Protein AF-0000000073112493 (afdb_homodimer)

Secondary structure (DSSP, 8-state):
---------------PPPEEEEE---BSS--SHHHHHHHHHHHHHHHHHHHHTT--HHHHHHHHHHHHHH-TTSSSGGGPPPSSTTTPPP-EEEEEEETTT--EEEEEEE-SBS-HHHHHHHHHHH-SS-SEEEHHHHHHHHHHTTPPB--SSHHHHHHHHHHHHHHHTT----TT--S---SSS------GGGB---EEEEEE-TTS-EEEEEEEEPPTT-SS-B--SSSSBTTTEEEETTTEEEEEES-HHHHHHTTHHHHHHT--SHHHHHHHHHHHHTT--S-EEEEEEETTS-EEEEEESSB--EEEEETTEEEEE---TT--B---/---------------PPPEEEEE---BSS--SHHHHHHHHHHHHHHHHHHHHTT--HHHHHHHHHHHHHH-TTSSSGGGPPPSSTTTPPP-EEEEEEETTT--EEEEEEESSBS-HHHHHHHHHHH-SS-SEEEHHHHHHHHHHTTPPB--SSHHHHHHHHHHHHHHHTT----TT--S---SSS------GGGB---EEEEEE-TTS-EEEEEEEEPPTT-SS-B--SSSSBTTTEEEETTTEEEEEES-HHHHHHTTHHHHHHT--SHHHHHHHHHHHHTT--S-EEEEEEETT--EEEEEESSB--EEEEETTEEEEE---TT--B---

Sequence (664 aa):
MAFQIIKHFCVPLAAKEPCIVVRGGASHLSLNYDKVMSALELIAKESYKLLKLKLPSTDAVEETIKFLEENPIFNCGCQSILNDPRNGQVENHASIMEGKNMKFGCVSSIDSSKHPISVARAIMERSLGSCFLVGTSALRFAEKCRVPTVHGRRMFLDISNACKKTLDTKCDCPVGELGKPSDADGCEQVDWKKCHGGVGVVAMDEYGNMAAGASCSALVGKTEAGISGEHLIGSGVYAKNTKGAVSVSGNCSQLISLCAACRLMKAKDQSAAWNILQYFSHFSDDAFGAIYINREGRIGVYTLKGQMPWYVIKGSGIRCGDYLPGCYSGFTMAFQIIKHFCVPLAAKEPCIVVRGGASHLSLNYDKVMSALELIAKESYKLLKLKLPSTDAVEETIKFLEENPIFNCGCQSILNDPRNGQVENHASIMEGKNMKFGCVSSIDSSKHPISVARAIMERSLGSCFLVGTSALRFAEKCRVPTVHGRRMFLDISNACKKTLDTKCDCPVGELGKPSDADGCEQVDWKKCHGGVGVVAMDEYGNMAAGASCSALVGKTEAGISGEHLIGSGVYAKNTKGAVSVSGNCSQLISLCAACRLMKAKDQSAAWNILQYFSHFSDDAFGAIYINREGRIGVYTLKGQMPWYVIKGSGIRCGDYLPGCYSGFT

Radius of gyration: 25.23 Å; Cα contacts (8 Å, |Δi|>4): 1790; chains: 2; bounding box: 88×71×75 Å

Organism: Hermetia illucens (NCBI:txid343691)

Solvent-accessible surface area (backbone atoms only — not comparable to full-atom values): 32556 Å² total; per-residue (Å²): 135,84,80,74,74,75,71,74,69,72,70,72,77,73,71,36,75,36,33,41,39,40,34,48,30,8,12,70,62,80,73,58,50,67,61,52,50,52,50,42,47,54,47,48,56,58,29,48,53,40,39,74,71,64,38,56,18,54,56,33,39,47,54,37,50,45,55,46,19,68,32,74,89,35,30,10,35,50,36,30,50,45,10,29,87,88,78,38,57,48,34,22,30,7,12,36,26,30,9,80,81,44,47,40,7,30,31,34,52,36,64,38,36,46,38,40,45,56,46,4,46,45,28,41,73,65,46,89,78,34,41,27,26,38,33,68,43,32,49,53,48,27,53,74,68,65,46,72,61,41,81,75,71,61,62,50,50,66,58,45,52,55,49,41,58,35,65,73,40,90,54,79,64,24,80,68,53,84,62,78,85,72,90,78,79,89,74,70,60,42,62,49,84,48,48,39,41,29,37,31,25,29,25,30,12,42,82,50,41,22,6,11,20,18,35,23,29,36,48,55,67,32,81,52,53,33,62,63,19,38,34,33,67,28,14,3,16,32,25,30,37,89,45,24,16,19,20,34,30,50,49,37,61,52,22,34,66,56,25,37,21,51,52,52,57,66,34,84,45,68,67,48,37,48,53,52,50,57,58,52,54,76,72,47,83,55,15,25,22,37,43,33,34,37,58,86,63,41,42,38,43,43,31,37,60,22,27,29,40,37,31,36,43,41,79,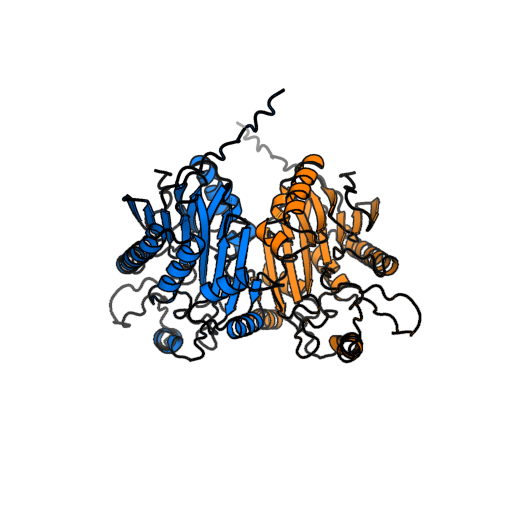89,45,73,50,70,49,35,72,50,54,69,48,56,52,60,60,111,135,82,80,74,74,75,70,74,68,72,68,71,76,74,70,37,76,34,33,40,39,40,34,48,29,8,11,69,63,82,73,60,52,68,61,53,49,52,50,43,48,55,46,49,54,59,30,47,54,41,38,74,70,65,37,56,18,56,56,33,37,46,54,37,48,44,54,46,19,70,32,74,88,34,30,10,34,49,36,30,48,45,11,29,86,87,78,37,58,46,33,23,30,6,12,37,28,32,9,79,81,46,49,41,7,29,32,34,52,36,65,37,35,45,39,40,44,56,45,4,47,47,29,42,74,64,46,88,77,32,40,28,27,39,34,68,41,33,51,52,48,27,52,73,68,65,46,71,62,42,79,75,71,62,62,49,50,65,60,45,52,56,49,40,57,34,61,72,40,91,52,81,63,26,80,58,63,80,62,78,86,70,90,78,79,87,74,70,61,38,63,45,84,48,48,38,44,27,37,29,25,29,26,30,13,42,83,51,40,21,6,12,20,19,34,23,28,35,48,55,67,33,82,52,53,34,61,63,20,37,32,33,66,29,14,4,16,32,26,29,38,89,45,22,15,18,21,34,28,50,50,38,60,52,22,35,66,56,24,38,23,49,53,53,57,67,34,84,47,66,69,49,38,48,54,53,48,55,58,53,52,74,73,47,83,55,16,24,23,36,42,34,36,38,56,86,64,41,41,39,42,42,32,37,60,24,26,30,40,37,31,35,43,39,78,90,46,74,49,70,51,33,75,51,53,68,46,55,52,60,59,112

pLDDT: mean 75.13, std 23.78, range [21.94, 98.81]

Foldseek 3Di:
DDPPPPPPPPPQLQFAFKKKKKWWFWFFDCAPVVVVQVLQVVLRVVLVVCLVVVHAQQVSFQSSVLSVLQDCVFQFALNHEFQELVDGAKKKWKKKFKAAVGFMAIEIGERWANRNNVLGVCLRPPPPPDRYYYYPRSVVSCVVVVHDTRHDPPNHPPLSVLVVVCVVPPDLQASRPSPDPDPDDDRPNNPLVQIFRKMKMWIAHRSQMIMIMIMGINGHHNPDGDDAQQGDELQAWYHHLQQWTKGKHKDRVLSVVLSLRNCCSPQPFDVSNVVSVVVSVVPDLGKMWMWIQTNSRFIWIAIANGWMWMWMDTPPDIDTDRDDHPPTPGRD/DDPPPPPPPPPQLQFAFKKKKKWWFWFFDCAPVVVVQVLQVVLRVVLVVCLVVVHAQQVSFQSSVLSVLQDCVFQFALNHEFQELVDGAKKKWKKKFKAAVGFMAIEIGERWANRNNVLGVCLRPPPPPDRYYYYPRSVVSCVVVVHDTRHDPPNHPPLSVVVVVCVVPPHLQASRPPDDPDDDDDRPNNPLVQIFRKMKMWIAHRSQMIMIMIMGINGHHNPDGDDAQQGDELQAWYHHLQQWTKGKHKDRVLSVVLSLRNCCSPQPFDVSNVVSVVVSVVVDLGKMWMWIQTNSRFIWIAIANGWMWMWMDTPPDIDTDTDDHPPTPTRD

InterPro domains:
  IPR000246 Peptidase T2, asparaginase 2 [PF01112] (17-318)
  IPR000246 Peptidase T2, asparaginase 2 [PTHR10188] (19-310)
  IPR029055 Nucleophile aminohydrolases, N-terminal [SSF56235] (18-319)

Nearest PDB structures (foldseek):
  4o0e-assembly1_B  TM=9.007E-01  e=2.667E-25  Homo sapiens
  4pvr-assembly1_A  TM=9.004E-01  e=6.960E-25  Homo sapiens
  4o48-assembly1_B  TM=8.568E-01  e=4.686E-26  Cavia porcellus
  2zak-assembly1_A  TM=8.432E-01  e=3.269E-21  Escherichia coli K-12
  3c17-assembly1_A  TM=8.379E-01  e=5.607E-21  Escherichia coli K-12

Structure (mmCIF, N/CA/C/O backbone):
data_AF-0000000073112493-model_v1
#
loop_
_entity.id
_entity.type
_entity.pdbx_description
1 polymer 'Uncharacterized protein'
#
loop_
_atom_site.group_PDB
_atom_site.id
_atom_site.type_symbol
_atom_site.label_atom_id
_atom_site.label_alt_id
_atom_site.label_comp_id
_atom_site.label_asym_id
_atom_site.label_entity_id
_atom_site.label_seq_id
_atom_site.pdbx_PDB_ins_code
_atom_site.Cartn_x
_atom_site.Cartn_y
_atom_site.Cartn_z
_atom_site.occupanc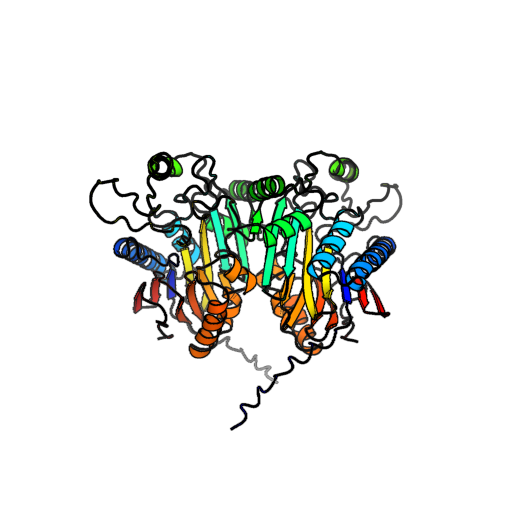y
_atom_site.B_iso_or_equiv
_atom_site.auth_seq_id
_atom_site.auth_comp_id
_atom_site.auth_asym_id
_atom_site.auth_atom_id
_atom_site.pdbx_PDB_model_num
ATOM 1 N N . MET A 1 1 ? 56.156 -12.633 13.797 1 25.8 1 MET A N 1
ATOM 2 C CA . MET A 1 1 ? 54.812 -12.828 14.32 1 25.8 1 MET A CA 1
ATOM 3 C C . MET A 1 1 ? 53.781 -13 13.18 1 25.8 1 MET A C 1
ATOM 5 O O . MET A 1 1 ? 53.656 -12.102 12.344 1 25.8 1 MET A O 1
ATOM 9 N N . ALA A 1 2 ? 53.469 -14.266 12.781 1 26.3 2 ALA A N 1
ATOM 10 C CA . ALA A 1 2 ? 52.75 -14.719 11.586 1 26.3 2 ALA A CA 1
ATOM 11 C C . ALA A 1 2 ? 51.281 -14.328 11.633 1 26.3 2 ALA A C 1
ATOM 13 O O . ALA A 1 2 ? 50.594 -14.578 12.625 1 26.3 2 ALA A O 1
ATOM 14 N N . PHE A 1 3 ? 50.844 -13.234 10.977 1 28.62 3 PHE A N 1
ATOM 15 C CA . PHE A 1 3 ? 49.5 -12.703 10.891 1 28.62 3 PHE A CA 1
ATOM 16 C C . PHE A 1 3 ? 48.531 -13.773 10.375 1 28.62 3 PHE A C 1
ATOM 18 O O . PHE A 1 3 ? 48.625 -14.211 9.234 1 28.62 3 PHE A O 1
ATOM 25 N N . GLN A 1 4 ? 48.062 -14.68 11.242 1 23.25 4 GLN A N 1
ATOM 26 C CA . GLN A 1 4 ? 47.125 -15.711 10.828 1 23.25 4 GLN A CA 1
ATOM 27 C C . GLN A 1 4 ? 45.844 -15.078 10.227 1 23.25 4 GLN A C 1
ATOM 29 O O . GLN A 1 4 ? 45.188 -14.289 10.883 1 23.25 4 GLN A O 1
ATOM 34 N N . ILE A 1 5 ? 45.781 -14.867 8.977 1 25.36 5 ILE A N 1
ATOM 35 C CA . ILE A 1 5 ? 44.625 -14.461 8.18 1 25.36 5 ILE A CA 1
ATOM 36 C C . ILE A 1 5 ? 43.438 -15.352 8.5 1 25.36 5 ILE A C 1
ATOM 38 O O . ILE A 1 5 ? 43.469 -16.562 8.266 1 25.36 5 ILE A O 1
ATOM 42 N N . ILE A 1 6 ? 42.812 -15.227 9.594 1 26.05 6 ILE A N 1
ATOM 43 C CA . ILE A 1 6 ? 41.625 -16.031 9.906 1 26.05 6 ILE A CA 1
ATOM 44 C C . ILE A 1 6 ? 40.625 -15.961 8.734 1 26.05 6 ILE A C 1
ATOM 46 O O . ILE A 1 6 ? 40.125 -14.891 8.398 1 26.05 6 ILE A O 1
ATOM 50 N N . LYS A 1 7 ? 40.875 -16.766 7.758 1 26.7 7 LYS A N 1
ATOM 51 C CA . LYS A 1 7 ? 39.938 -16.984 6.652 1 26.7 7 LYS A CA 1
ATOM 52 C C . LYS A 1 7 ? 38.531 -17.266 7.164 1 26.7 7 LYS A C 1
ATOM 54 O O . LYS A 1 7 ? 38.312 -18.234 7.898 1 26.7 7 LYS A O 1
ATOM 59 N N . HIS A 1 8 ? 37.906 -16.312 7.707 1 27.36 8 HIS A N 1
ATOM 60 C CA . HIS A 1 8 ? 36.5 -16.547 7.996 1 27.36 8 HIS A CA 1
ATOM 61 C C . HIS A 1 8 ? 35.812 -17.266 6.836 1 27.36 8 HIS A C 1
ATOM 63 O O . HIS A 1 8 ? 35.781 -16.734 5.715 1 27.36 8 HIS A O 1
ATOM 69 N N . PHE A 1 9 ? 36 -18.5 6.715 1 27.59 9 PHE A N 1
ATOM 70 C CA . PHE A 1 9 ? 35.281 -19.328 5.754 1 27.59 9 PHE A CA 1
ATOM 71 C C . PHE A 1 9 ? 33.812 -18.969 5.734 1 27.59 9 PHE A C 1
ATOM 73 O O . PHE A 1 9 ? 33.156 -18.953 6.777 1 27.59 9 PHE A O 1
ATOM 80 N N . CYS A 1 10 ? 33.438 -18 5.035 1 31.14 10 CYS A N 1
ATOM 81 C CA . CYS A 1 10 ? 32.031 -17.812 4.742 1 31.14 10 CYS A CA 1
ATOM 82 C C . CYS A 1 10 ? 31.312 -19.141 4.527 1 31.14 10 CYS A C 1
ATOM 84 O O . CYS A 1 10 ? 31.672 -19.891 3.621 1 31.14 10 CYS A O 1
ATOM 86 N N . VAL A 1 11 ? 31.172 -19.969 5.57 1 34.06 11 VAL A N 1
ATOM 87 C CA . VAL A 1 11 ? 30.391 -21.188 5.426 1 34.06 11 VAL A CA 1
ATOM 88 C C . VAL A 1 11 ? 29.328 -21 4.336 1 34.06 11 VAL A C 1
ATOM 90 O O . VAL A 1 11 ? 28.625 -19.984 4.312 1 34.06 11 VAL A O 1
ATOM 93 N N . PRO A 1 12 ? 29.562 -21.547 3.223 1 38.84 12 PRO A N 1
ATOM 94 C CA . PRO A 1 12 ? 28.562 -21.5 2.146 1 38.84 12 PRO A CA 1
ATOM 95 C C . PRO A 1 12 ? 27.125 -21.609 2.66 1 38.84 12 PRO A C 1
ATOM 97 O O . PRO A 1 12 ? 26.875 -22.328 3.625 1 38.84 12 PRO A O 1
ATOM 100 N N . LEU A 1 13 ? 26.328 -20.625 2.783 1 44.28 13 LEU A N 1
ATOM 101 C CA . LEU A 1 13 ? 24.906 -20.719 3.113 1 44.28 13 LEU A CA 1
ATOM 102 C C . LEU A 1 13 ? 24.328 -22.047 2.613 1 44.28 13 LEU A C 1
ATOM 104 O O . LEU A 1 13 ? 24.422 -22.359 1.424 1 44.28 13 LEU A O 1
ATOM 108 N N . ALA A 1 14 ? 24.375 -23.172 3.357 1 49.53 14 ALA A N 1
ATOM 109 C CA . ALA A 1 14 ? 23.781 -24.469 3.055 1 49.53 14 ALA A CA 1
ATOM 110 C C . ALA A 1 14 ? 22.594 -24.312 2.119 1 49.53 14 ALA A C 1
ATOM 112 O O . ALA A 1 14 ? 21.781 -23.406 2.285 1 49.53 14 ALA A O 1
ATOM 113 N N . ALA A 1 15 ? 22.719 -24.922 0.916 1 62.28 15 ALA A N 1
ATOM 114 C CA . ALA A 1 15 ? 21.688 -24.984 -0.131 1 62.28 15 ALA A CA 1
ATOM 115 C C . ALA A 1 15 ? 20.328 -25.297 0.453 1 62.28 15 ALA A C 1
ATOM 117 O O . ALA A 1 15 ? 20.203 -26.172 1.317 1 62.28 15 ALA A O 1
ATOM 118 N N . LYS A 1 16 ? 19.406 -24.375 0.419 1 81.25 16 LYS A N 1
ATOM 119 C CA . LYS A 1 16 ? 18.016 -24.609 0.81 1 81.25 16 LYS A CA 1
ATOM 120 C C . LYS A 1 16 ? 17.25 -25.375 -0.276 1 81.25 16 LYS A C 1
ATOM 122 O O . LYS A 1 16 ? 17.609 -25.281 -1.457 1 81.25 16 LYS A O 1
ATOM 127 N N . GLU A 1 17 ? 16.469 -26.281 0.109 1 90.38 17 GLU A N 1
ATOM 128 C CA . GLU A 1 17 ? 15.594 -26.953 -0.851 1 90.38 17 GLU A CA 1
ATOM 129 C C . GLU A 1 17 ? 14.641 -25.953 -1.508 1 90.38 17 GLU A C 1
ATOM 131 O O . GLU A 1 17 ? 13.867 -25.281 -0.823 1 90.38 17 GLU A O 1
ATOM 136 N N . PRO A 1 18 ? 14.758 -25.812 -2.82 1 95 18 PRO A N 1
ATOM 137 C CA . PRO A 1 18 ? 13.852 -24.891 -3.498 1 95 18 PRO A CA 1
ATOM 138 C C . PRO A 1 18 ? 12.375 -25.25 -3.307 1 95 18 PRO A C 1
ATOM 140 O O . PRO A 1 18 ? 12.047 -26.422 -3.152 1 95 18 PRO A O 1
ATOM 143 N N . CYS A 1 19 ? 11.562 -24.281 -3.289 1 94.62 19 CYS A N 1
ATOM 144 C CA . CYS A 1 19 ? 10.125 -24.516 -3.152 1 94.62 19 CYS A CA 1
ATOM 145 C C . CYS A 1 19 ? 9.336 -23.406 -3.834 1 94.62 19 CYS A C 1
ATOM 147 O O . CYS A 1 19 ? 9.836 -22.297 -4 1 94.62 19 CYS A O 1
ATOM 149 N N . ILE A 1 20 ? 8.156 -23.734 -4.27 1 96.44 20 ILE A N 1
ATOM 150 C CA . ILE A 1 20 ? 7.23 -22.797 -4.887 1 96.44 20 ILE A CA 1
ATOM 151 C C . ILE A 1 20 ? 5.809 -23.094 -4.426 1 96.44 20 ILE A C 1
ATOM 153 O O . ILE A 1 20 ? 5.426 -24.25 -4.266 1 96.44 20 ILE A O 1
ATOM 157 N N . VAL A 1 21 ? 5.109 -22.094 -4.113 1 95.75 21 VAL A N 1
ATOM 158 C CA . VAL A 1 21 ? 3.697 -22.188 -3.76 1 95.75 21 VAL A CA 1
ATOM 159 C C . VAL A 1 21 ? 2.875 -21.281 -4.66 1 95.75 21 VAL A C 1
ATOM 161 O O . VAL A 1 21 ? 3.191 -20.094 -4.805 1 95.75 21 VAL A O 1
ATOM 164 N N . VAL A 1 22 ? 1.846 -21.828 -5.258 1 96.06 22 VAL A N 1
ATOM 165 C CA . VAL A 1 22 ? 0.957 -21.094 -6.152 1 96.06 22 VAL A CA 1
ATOM 166 C C . VAL A 1 22 ? -0.463 -21.109 -5.594 1 96.06 22 VAL A C 1
ATOM 168 O O . VAL A 1 22 ? -0.917 -22.125 -5.055 1 96.06 22 VAL A O 1
ATOM 171 N N . ARG A 1 23 ? -1.124 -19.969 -5.746 1 92.81 23 ARG A N 1
ATOM 172 C CA . ARG A 1 23 ? -2.502 -19.906 -5.273 1 92.81 23 ARG A CA 1
ATOM 173 C C . ARG A 1 23 ? -3.406 -19.234 -6.301 1 92.81 23 ARG A C 1
ATOM 175 O O . ARG A 1 23 ? -2.949 -18.391 -7.082 1 92.81 23 ARG A O 1
ATOM 182 N N . GLY A 1 24 ? -4.715 -19.641 -6.211 1 90.19 24 GLY A N 1
ATOM 183 C CA . GLY A 1 24 ? -5.785 -18.875 -6.824 1 90.19 24 GLY A CA 1
ATOM 184 C C . GLY A 1 24 ? -6.441 -17.891 -5.867 1 90.19 24 GLY A C 1
ATOM 185 O O . GLY A 1 24 ? -5.859 -17.531 -4.844 1 90.19 24 GLY A O 1
ATOM 186 N N . GLY A 1 25 ? -7.605 -17.375 -6.32 1 87.38 25 GLY A N 1
ATOM 187 C CA . GLY A 1 25 ? -8.328 -16.422 -5.504 1 87.38 25 GLY A CA 1
ATOM 188 C C . GLY A 1 25 ? -9.156 -17.062 -4.414 1 87.38 25 GLY A C 1
ATOM 189 O O . GLY A 1 25 ? -9.742 -18.141 -4.621 1 87.38 25 GLY A O 1
ATOM 190 N N . ALA A 1 26 ? -9.141 -16.375 -3.273 1 82.94 26 ALA A N 1
ATOM 191 C CA . ALA A 1 26 ? -10.031 -16.828 -2.205 1 82.94 26 ALA A CA 1
ATOM 192 C C . ALA A 1 26 ? -11.484 -16.547 -2.553 1 82.94 26 ALA A C 1
ATOM 194 O O . ALA A 1 26 ? -11.812 -15.492 -3.111 1 82.94 26 ALA A O 1
ATOM 195 N N . SER A 1 27 ? -12.305 -17.531 -2.275 1 78.56 27 SER A N 1
ATOM 196 C CA . SER A 1 27 ? -13.719 -17.391 -2.588 1 78.56 27 SER A CA 1
ATOM 197 C C . SER A 1 27 ? -14.586 -18.234 -1.659 1 78.56 27 SER A C 1
ATOM 199 O O . SER A 1 27 ? -14.094 -19.172 -1.035 1 78.56 27 SER A O 1
ATOM 201 N N . HIS A 1 28 ? -15.82 -17.75 -1.651 1 68.75 28 HIS A N 1
ATOM 202 C CA . HIS A 1 28 ? -16.781 -18.547 -0.895 1 68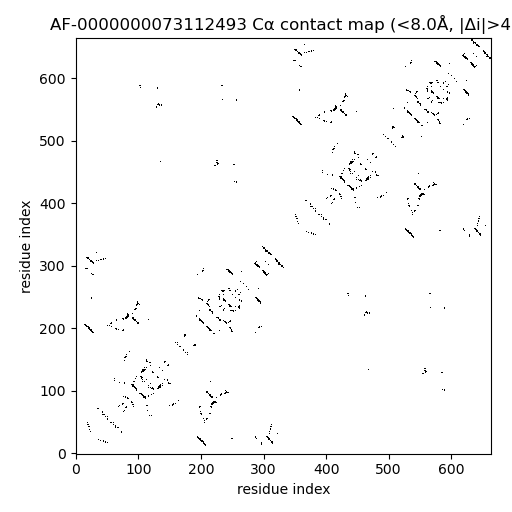.75 28 HIS A CA 1
ATOM 203 C C . HIS A 1 28 ? -17.266 -19.75 -1.708 1 68.75 28 HIS A C 1
ATOM 205 O O . HIS A 1 28 ? -17.844 -20.688 -1.153 1 68.75 28 HIS A O 1
ATOM 211 N N . LEU A 1 29 ? -17.047 -19.578 -2.992 1 61.16 29 LEU A N 1
ATOM 212 C CA . LEU A 1 29 ? -17.609 -20.609 -3.857 1 61.16 29 LEU A CA 1
ATOM 213 C C . LEU A 1 29 ? -16.5 -21.406 -4.547 1 61.16 29 LEU A C 1
ATOM 215 O O . LEU A 1 29 ? -15.43 -20.859 -4.824 1 61.16 29 LEU A O 1
ATOM 219 N N . SER A 1 30 ? -16.672 -22.734 -4.48 1 57.97 30 SER A N 1
ATOM 220 C CA . SER A 1 30 ? -15.734 -23.609 -5.188 1 57.97 30 SER A CA 1
ATOM 221 C C . SER A 1 30 ? -16.156 -23.812 -6.637 1 57.97 30 SER A C 1
ATOM 223 O O . SER A 1 30 ? -16.844 -24.781 -6.957 1 57.97 30 SER A O 1
ATOM 225 N N . LEU A 1 31 ? -16.062 -22.781 -7.395 1 57.03 31 LEU A N 1
ATOM 226 C CA . LEU A 1 31 ? -16.438 -23.047 -8.773 1 57.03 31 LEU A CA 1
ATOM 227 C C . LEU A 1 31 ? -15.258 -23.609 -9.562 1 57.03 31 LEU A C 1
ATOM 229 O O . LEU A 1 31 ? -14.125 -23.141 -9.406 1 57.03 31 LEU A O 1
ATOM 233 N N . ASN A 1 32 ? -15.469 -24.734 -10.289 1 67.31 32 ASN A N 1
ATOM 234 C CA . ASN A 1 32 ? -14.508 -25.328 -11.211 1 67.31 32 ASN A CA 1
ATOM 235 C C . ASN A 1 32 ? -13.234 -25.766 -10.492 1 67.31 32 ASN A C 1
ATOM 237 O O . ASN A 1 32 ? -12.133 -25.562 -11 1 67.31 32 ASN A O 1
ATOM 241 N N . TYR A 1 33 ? -13.484 -26.344 -9.391 1 74.38 33 TYR A N 1
ATOM 242 C CA . TYR A 1 33 ? -12.367 -26.719 -8.539 1 74.38 33 TYR A CA 1
ATOM 243 C C . TYR A 1 33 ? -11.391 -27.609 -9.281 1 74.38 33 TYR A C 1
ATOM 245 O O . TYR A 1 33 ? -10.18 -27.375 -9.266 1 74.38 33 TYR A O 1
ATOM 253 N N . ASP A 1 34 ? -11.945 -28.547 -9.953 1 79.12 34 ASP A N 1
ATOM 254 C CA . ASP A 1 34 ? -11.086 -29.5 -10.633 1 79.12 34 ASP A CA 1
ATOM 255 C C . ASP A 1 34 ? -10.258 -28.828 -11.719 1 79.12 34 ASP A C 1
ATOM 257 O O . ASP A 1 34 ? -9.07 -29.109 -11.875 1 79.12 34 ASP A O 1
ATOM 261 N N . LYS A 1 35 ? -10.922 -28.016 -12.414 1 81.62 35 LYS A N 1
ATOM 262 C CA . LYS A 1 35 ? -10.227 -27.312 -13.492 1 81.62 35 LYS A CA 1
ATOM 263 C C . LYS A 1 35 ? -9.148 -26.391 -12.93 1 81.62 35 LYS A C 1
ATOM 265 O O . LYS A 1 35 ? -8.031 -26.328 -13.461 1 81.62 35 LYS A O 1
ATOM 270 N N . VAL A 1 36 ? -9.492 -25.734 -11.883 1 84.12 36 VAL A N 1
ATOM 271 C CA . VAL A 1 36 ? -8.562 -24.797 -11.258 1 84.12 36 VAL A CA 1
ATOM 272 C C . VAL A 1 36 ? -7.371 -25.562 -10.695 1 84.12 36 VAL A C 1
ATOM 274 O O . VAL A 1 36 ? -6.219 -25.172 -10.906 1 84.12 36 VAL A O 1
ATOM 277 N N . MET A 1 37 ? -7.605 -26.688 -10.102 1 86.75 37 MET A N 1
ATOM 278 C CA . MET A 1 37 ? -6.539 -27.453 -9.469 1 86.75 37 MET A CA 1
ATOM 279 C C . MET A 1 37 ? -5.621 -28.078 -10.523 1 86.75 37 MET A C 1
ATOM 281 O O . MET A 1 37 ? -4.406 -28.125 -10.336 1 86.75 37 MET A O 1
ATOM 285 N N . SER A 1 38 ? -6.25 -28.516 -11.531 1 88 38 SER A N 1
ATOM 286 C CA . SER A 1 38 ? -5.453 -29.062 -12.617 1 88 38 SER A CA 1
ATOM 287 C C . SER A 1 38 ? -4.539 -28.016 -13.234 1 88 38 SER A C 1
ATOM 289 O O . SER A 1 38 ? -3.377 -28.297 -13.539 1 88 38 SER A O 1
ATOM 291 N N . ALA A 1 39 ? -5.102 -26.875 -13.391 1 88.12 39 ALA A N 1
ATOM 292 C CA . ALA A 1 39 ? -4.312 -25.766 -13.938 1 88.12 39 ALA A CA 1
ATOM 293 C C . ALA A 1 39 ? -3.168 -25.406 -12.992 1 88.12 39 ALA A C 1
ATOM 295 O O . ALA A 1 39 ? -2.033 -25.219 -13.438 1 88.12 39 ALA A O 1
ATOM 296 N N . LEU A 1 40 ? -3.42 -25.344 -11.734 1 92.19 40 LEU A N 1
ATOM 297 C CA . LEU A 1 40 ? -2.395 -25 -10.758 1 92.19 40 LEU A CA 1
ATOM 298 C C . LEU A 1 40 ? -1.293 -26.062 -10.734 1 92.19 40 LEU A C 1
ATOM 300 O O . LEU A 1 40 ? -0.112 -25.719 -10.609 1 92.19 40 LEU A O 1
ATOM 304 N N . GLU A 1 41 ? -1.71 -27.266 -10.828 1 91.19 41 GLU A N 1
ATOM 305 C CA . GLU A 1 41 ? -0.738 -28.344 -10.852 1 91.19 41 GLU A CA 1
ATOM 306 C C . GLU A 1 41 ? 0.216 -28.219 -12.031 1 91.19 41 GLU A C 1
ATOM 308 O O . GLU A 1 41 ? 1.437 -28.266 -11.867 1 91.19 41 GLU A O 1
ATOM 313 N N . LEU A 1 42 ? -0.347 -28.062 -13.148 1 93 42 LEU A N 1
ATOM 314 C CA . LEU A 1 42 ? 0.458 -27.953 -14.359 1 93 42 LEU A CA 1
ATOM 315 C C . LEU A 1 42 ? 1.415 -26.766 -14.273 1 93 42 LEU A C 1
ATOM 317 O O . LEU A 1 42 ? 2.605 -26.906 -14.57 1 93 42 LEU A O 1
ATOM 321 N N . ILE A 1 43 ? 0.918 -25.703 -13.844 1 94.69 43 ILE A N 1
ATOM 322 C CA . ILE A 1 43 ? 1.695 -24.469 -13.789 1 94.69 43 ILE A CA 1
ATOM 323 C C . ILE A 1 43 ? 2.791 -24.594 -12.734 1 94.69 43 ILE A C 1
ATOM 325 O O . ILE A 1 43 ? 3.939 -24.219 -12.977 1 94.69 43 ILE A O 1
ATOM 329 N N . ALA A 1 44 ? 2.453 -25.109 -11.586 1 94.5 44 ALA A N 1
ATOM 330 C CA . ALA A 1 44 ? 3.436 -25.297 -10.516 1 94.5 44 ALA A CA 1
ATOM 331 C C . ALA A 1 44 ? 4.574 -26.203 -10.969 1 94.5 44 ALA A C 1
ATOM 333 O O . ALA A 1 44 ? 5.742 -25.922 -10.695 1 94.5 44 ALA A O 1
ATOM 334 N N . LYS A 1 45 ? 4.258 -27.266 -11.633 1 93.56 45 LYS A N 1
ATOM 335 C CA . LYS A 1 45 ? 5.262 -28.219 -12.102 1 93.56 45 LYS A CA 1
ATOM 336 C C . LYS A 1 45 ? 6.191 -27.578 -13.125 1 93.56 45 LYS A C 1
ATOM 338 O O . LYS A 1 45 ? 7.41 -27.75 -13.062 1 93.56 45 LYS A O 1
ATOM 343 N N . GLU A 1 46 ? 5.59 -26.859 -14.016 1 92.81 46 GLU A N 1
ATOM 344 C CA . GLU A 1 46 ? 6.402 -26.172 -15.008 1 92.81 46 GLU A CA 1
ATOM 345 C C . GLU A 1 46 ? 7.305 -25.125 -14.359 1 92.81 46 GLU A C 1
ATOM 347 O O . GLU A 1 46 ? 8.469 -24.969 -14.742 1 92.81 46 GLU A O 1
ATOM 352 N N . SER A 1 47 ? 6.766 -24.438 -13.422 1 93.75 47 SER A N 1
ATOM 353 C CA . SER A 1 47 ? 7.508 -23.375 -12.75 1 93.75 47 SER A CA 1
ATOM 354 C C . SER A 1 47 ? 8.625 -23.938 -11.883 1 93.75 47 SER A C 1
ATOM 356 O O . SER A 1 47 ? 9.695 -23.344 -11.773 1 93.75 47 SER A O 1
ATOM 358 N N . TYR A 1 48 ? 8.367 -25.047 -11.281 1 95.19 48 TYR A N 1
ATOM 359 C CA . TYR A 1 48 ? 9.367 -25.656 -10.406 1 95.19 48 TYR A CA 1
ATOM 360 C C . TYR A 1 48 ? 10.594 -26.078 -11.195 1 95.19 48 TYR A C 1
ATOM 362 O O . TYR A 1 48 ? 11.711 -26.078 -10.672 1 95.19 48 TYR A O 1
ATOM 370 N N . LYS A 1 49 ? 10.438 -26.484 -12.43 1 94.38 49 LYS A N 1
ATOM 371 C CA . LYS A 1 49 ? 11.57 -26.812 -13.297 1 94.38 49 LYS A CA 1
ATOM 372 C C . LYS A 1 49 ? 12.555 -25.656 -13.375 1 94.38 49 LYS A C 1
ATOM 374 O O . LYS A 1 49 ? 13.766 -25.875 -13.469 1 94.38 49 LYS A O 1
ATOM 379 N N . LEU A 1 50 ? 12.016 -24.469 -13.32 1 94.31 50 LEU A N 1
ATOM 380 C CA . LEU A 1 50 ? 12.867 -23.281 -13.383 1 94.31 50 LEU A CA 1
ATOM 381 C C . LEU A 1 50 ? 13.766 -23.203 -12.148 1 94.31 50 LEU A C 1
ATOM 383 O O . LEU A 1 50 ? 14.945 -22.859 -12.258 1 94.31 50 LEU A O 1
ATOM 387 N N . LEU A 1 51 ? 13.203 -23.484 -11.016 1 94.44 51 LEU A N 1
ATOM 388 C CA . LEU A 1 51 ? 13.977 -23.453 -9.773 1 94.44 51 LEU A CA 1
ATOM 389 C C . LEU A 1 51 ? 15.031 -24.562 -9.758 1 94.44 51 LEU A C 1
ATOM 391 O O . LEU A 1 51 ? 16.141 -24.359 -9.258 1 94.44 51 LEU A O 1
ATOM 395 N N . LYS A 1 52 ? 14.703 -25.688 -10.32 1 93 52 LYS A N 1
ATOM 396 C CA . LYS A 1 52 ? 15.641 -26.812 -10.391 1 93 52 LYS A CA 1
ATOM 397 C C . LYS A 1 52 ? 16.828 -26.453 -11.273 1 93 52 LYS A C 1
ATOM 399 O O . LYS A 1 52 ? 17.938 -26.953 -11.055 1 93 52 LYS A O 1
ATOM 404 N N . LEU A 1 53 ? 16.578 -25.641 -12.242 1 93.94 53 LEU A N 1
ATOM 405 C CA . LEU A 1 53 ? 17.641 -25.188 -13.125 1 93.94 53 LEU A CA 1
ATOM 406 C C . LEU A 1 53 ? 18.438 -24.062 -12.477 1 93.94 53 LEU A C 1
ATOM 408 O O . LEU A 1 53 ? 19.234 -23.391 -13.148 1 93.94 53 LEU A O 1
ATOM 412 N N . LYS A 1 54 ? 18.141 -23.734 -11.289 1 91.81 54 LYS A N 1
ATOM 413 C CA . LYS A 1 54 ? 18.891 -22.812 -10.438 1 91.81 54 LYS A CA 1
ATOM 414 C C . LYS A 1 54 ? 18.609 -21.359 -10.836 1 91.81 54 LYS A C 1
ATOM 416 O O . LYS A 1 54 ? 19.469 -20.5 -10.664 1 91.81 54 LYS A O 1
ATOM 421 N N . LEU A 1 55 ? 17.469 -21.156 -11.445 1 94.38 55 LEU A N 1
ATOM 422 C CA . LEU A 1 55 ? 17.062 -19.781 -11.703 1 94.38 55 LEU A CA 1
ATOM 423 C C . LEU A 1 55 ? 16.672 -19.078 -10.406 1 94.38 55 LEU A C 1
ATOM 425 O O . LEU A 1 55 ? 16.234 -19.719 -9.453 1 94.38 55 LEU A O 1
ATOM 429 N N . PRO A 1 56 ? 16.875 -17.734 -10.414 1 97.25 56 PRO A N 1
ATOM 430 C CA . PRO A 1 56 ? 16.469 -16.969 -9.227 1 97.25 56 PRO A CA 1
ATOM 431 C C . PRO A 1 56 ? 14.977 -17.094 -8.93 1 97.25 56 PRO A C 1
ATOM 433 O O . PRO A 1 56 ? 14.172 -17.25 -9.852 1 97.25 56 PRO A O 1
ATOM 436 N N . SER A 1 57 ? 14.656 -17.031 -7.652 1 98 57 SER A N 1
ATOM 437 C CA . SER A 1 57 ? 13.266 -17.109 -7.223 1 98 57 SER A CA 1
ATOM 438 C C . SER A 1 57 ? 12.422 -16.031 -7.902 1 98 57 SER A C 1
ATOM 440 O O . SER A 1 57 ? 11.25 -16.266 -8.211 1 98 57 SER A O 1
ATOM 442 N N . THR A 1 58 ? 12.977 -14.867 -8.156 1 98.38 58 THR A N 1
ATOM 443 C CA . THR A 1 58 ? 12.258 -13.781 -8.812 1 98.38 58 THR A CA 1
ATOM 444 C C . THR A 1 58 ? 11.844 -14.188 -10.227 1 98.38 58 THR A C 1
ATOM 446 O O . THR A 1 58 ? 10.734 -13.875 -10.672 1 98.38 58 THR A O 1
ATOM 449 N N . ASP A 1 59 ? 12.711 -14.891 -10.961 1 98 59 ASP A N 1
ATOM 450 C CA . ASP A 1 59 ? 12.391 -15.406 -12.289 1 98 59 ASP A CA 1
ATOM 451 C C . ASP A 1 59 ? 11.266 -16.438 -12.227 1 98 59 ASP A C 1
ATOM 453 O O . ASP A 1 59 ? 10.359 -16.422 -13.055 1 98 59 ASP A O 1
ATOM 457 N N . ALA A 1 60 ? 11.383 -17.281 -11.281 1 97.88 60 ALA A N 1
ATOM 458 C CA . ALA A 1 60 ? 10.367 -18.312 -11.117 1 97.88 60 ALA A CA 1
ATOM 459 C C . ALA A 1 60 ? 9 -17.703 -10.844 1 97.88 60 ALA A C 1
ATOM 461 O O . ALA A 1 60 ? 7.992 -18.125 -11.422 1 97.88 60 ALA A O 1
ATOM 462 N N . VAL A 1 61 ? 8.93 -16.719 -9.961 1 98.62 61 VAL A N 1
ATOM 463 C CA . VAL A 1 61 ? 7.672 -16.062 -9.617 1 98.62 61 VAL A CA 1
ATOM 464 C C . VAL A 1 61 ? 7.094 -15.367 -10.852 1 98.62 61 VAL A C 1
ATOM 466 O O . VAL A 1 61 ? 5.91 -15.523 -11.156 1 98.62 61 VAL A O 1
ATOM 469 N N . GLU A 1 62 ? 7.906 -14.648 -11.586 1 98.06 62 GLU A N 1
ATOM 470 C CA . GLU A 1 62 ? 7.422 -13.961 -12.781 1 98.06 62 GLU A CA 1
ATOM 471 C C . GLU A 1 62 ? 6.875 -14.945 -13.812 1 98.06 62 GLU A C 1
ATOM 473 O O . GLU A 1 62 ? 5.758 -14.781 -14.305 1 98.06 62 GLU A O 1
ATOM 478 N N . GLU A 1 63 ? 7.656 -15.945 -14.117 1 97.06 63 GLU A N 1
ATOM 479 C CA . GLU A 1 63 ? 7.242 -16.906 -15.133 1 97.06 63 GLU A CA 1
ATOM 480 C C . GLU A 1 63 ? 5.969 -17.641 -14.719 1 97.06 63 GLU A C 1
ATOM 482 O O . GLU A 1 63 ? 5.09 -17.891 -15.547 1 97.06 63 GLU A O 1
ATOM 487 N N . THR A 1 64 ? 5.926 -18 -13.484 1 97.69 64 THR A N 1
ATOM 488 C CA . THR A 1 64 ? 4.734 -18.672 -12.984 1 97.69 64 THR A CA 1
ATOM 489 C C . THR A 1 64 ? 3.496 -17.797 -13.172 1 97.69 64 THR A C 1
ATOM 491 O O . THR A 1 64 ? 2.465 -18.266 -13.648 1 97.69 64 THR A O 1
ATOM 494 N N . ILE A 1 65 ? 3.592 -16.562 -12.781 1 97.31 65 ILE A N 1
ATOM 495 C CA . ILE A 1 65 ? 2.438 -15.672 -12.867 1 97.31 65 ILE A CA 1
ATOM 496 C C . ILE A 1 65 ? 2.104 -15.398 -14.336 1 97.31 65 ILE A C 1
ATOM 498 O O . ILE A 1 65 ? 0.932 -15.281 -14.695 1 97.31 65 ILE A O 1
ATOM 502 N N . LYS A 1 66 ? 3.119 -15.367 -15.188 1 94.06 66 LYS A N 1
ATOM 503 C CA . LYS A 1 66 ? 2.834 -15.266 -16.609 1 94.06 66 LYS A CA 1
ATOM 504 C C . LYS A 1 66 ? 1.948 -16.406 -17.078 1 94.06 66 LYS A C 1
ATOM 506 O O . LYS A 1 66 ? 0.99 -16.203 -17.828 1 94.06 66 LYS A O 1
ATOM 511 N N . PHE A 1 67 ? 2.289 -17.641 -16.672 1 93.5 67 PHE A N 1
ATOM 512 C CA . PHE A 1 67 ? 1.483 -18.812 -17.031 1 93.5 67 PHE A CA 1
ATOM 513 C C . PHE A 1 67 ? 0.056 -18.656 -16.516 1 93.5 67 PHE A C 1
ATOM 515 O O . PHE A 1 67 ? -0.9 -18.984 -17.219 1 93.5 67 PHE A O 1
ATOM 522 N N . LEU A 1 68 ? -0.052 -18.125 -15.344 1 92.5 68 LEU A N 1
ATOM 523 C CA . LEU A 1 68 ? -1.369 -17.922 -14.742 1 92.5 68 LEU A CA 1
ATOM 524 C C . LEU A 1 68 ? -2.15 -16.859 -15.5 1 92.5 68 LEU A C 1
ATOM 526 O O . LEU A 1 68 ? -3.35 -17.016 -15.742 1 92.5 68 LEU A O 1
ATOM 530 N N . GLU A 1 69 ? -1.483 -15.789 -15.82 1 88.44 69 GLU A N 1
ATOM 531 C CA . GLU A 1 69 ? -2.105 -14.68 -16.547 1 88.44 69 GLU A CA 1
ATOM 532 C C . GLU A 1 69 ? -2.578 -15.125 -17.922 1 88.44 69 GLU A C 1
ATOM 534 O O . GLU A 1 69 ? -3.5 -14.539 -18.5 1 88.44 69 GLU A O 1
ATOM 539 N N . GLU A 1 70 ? -2.008 -16.156 -18.469 1 85.12 70 GLU A N 1
ATOM 540 C CA . GLU A 1 70 ? -2.359 -16.656 -19.797 1 85.12 70 GLU A CA 1
ATOM 541 C C . GLU A 1 70 ? -3.475 -17.688 -19.719 1 85.12 70 GLU A C 1
ATOM 543 O O . GLU A 1 70 ? -4.055 -18.062 -20.734 1 85.12 70 GLU A O 1
ATOM 548 N N . ASN A 1 71 ? -3.725 -18.141 -18.594 1 83.62 71 ASN A N 1
ATOM 549 C CA . ASN A 1 71 ? -4.734 -19.172 -18.422 1 83.62 71 ASN A CA 1
ATOM 550 C C . ASN A 1 71 ? -6.125 -18.578 -18.219 1 83.62 71 ASN A C 1
ATOM 552 O O . ASN A 1 71 ? -6.344 -17.812 -17.281 1 83.62 71 ASN A O 1
ATOM 556 N N . PRO A 1 72 ? -7.078 -18.891 -19.016 1 77 72 PRO A N 1
ATOM 557 C CA . PRO A 1 72 ? -8.406 -18.266 -18.984 1 77 72 PRO A CA 1
ATOM 558 C C . PRO A 1 72 ? -9.188 -18.609 -17.719 1 77 72 PRO A C 1
ATOM 560 O O . PRO A 1 72 ? -10.211 -17.969 -17.438 1 77 72 PRO A O 1
ATOM 563 N N . ILE A 1 73 ? -8.719 -19.547 -17 1 75.81 73 ILE A N 1
ATOM 564 C CA . ILE A 1 73 ? -9.414 -19.953 -15.789 1 75.81 73 ILE A CA 1
ATOM 565 C C . ILE A 1 73 ? -9.258 -18.859 -14.727 1 75.81 73 ILE A C 1
ATOM 567 O O . ILE A 1 73 ? -10.109 -18.719 -13.852 1 75.81 73 ILE A O 1
ATOM 571 N N . PHE A 1 74 ? -8.211 -18.125 -14.828 1 78.25 74 PHE A N 1
ATOM 572 C CA . PHE A 1 74 ? -7.914 -17.125 -13.805 1 78.25 74 PHE A CA 1
ATOM 573 C C . PHE A 1 74 ? -8.242 -15.719 -14.297 1 78.25 74 PHE A C 1
ATOM 575 O O . PHE A 1 74 ? -8.016 -15.398 -15.461 1 78.25 74 PHE A O 1
ATOM 582 N N . ASN A 1 75 ? -8.828 -14.828 -13.344 1 70.69 75 ASN A N 1
ATOM 583 C CA . ASN A 1 75 ? -9.203 -13.453 -13.672 1 70.69 75 ASN A CA 1
ATOM 584 C C . ASN A 1 75 ? -8.031 -12.492 -13.469 1 70.69 75 ASN A C 1
ATOM 586 O O . ASN A 1 75 ? -8.055 -11.672 -12.555 1 70.69 75 ASN A O 1
ATOM 590 N N . CYS A 1 76 ? -7.125 -12.594 -14.359 1 72.12 76 CYS A N 1
ATOM 591 C CA . CYS A 1 76 ? -5.977 -11.688 -14.352 1 72.12 76 CYS A CA 1
ATOM 592 C C . CYS A 1 76 ? -5.336 -11.609 -15.727 1 72.12 76 CYS A C 1
ATOM 594 O O . CYS A 1 76 ? -5.523 -12.508 -16.562 1 72.12 76 CYS A O 1
ATOM 596 N N . GLY A 1 77 ? -4.648 -10.422 -15.898 1 65.75 77 GLY A N 1
ATOM 597 C CA . GLY A 1 77 ? -3.924 -10.242 -17.156 1 65.75 77 GLY A CA 1
ATOM 598 C C . GLY A 1 77 ? -4.832 -10.18 -18.359 1 65.75 77 GLY A C 1
ATOM 599 O O . GLY A 1 77 ? -5.828 -9.453 -18.359 1 65.75 77 GLY A O 1
ATOM 600 N N . CYS A 1 78 ? -4.461 -10.938 -19.375 1 53.25 78 CYS A N 1
ATOM 601 C CA . CYS A 1 78 ? -5.164 -10.867 -20.641 1 53.25 78 CYS A CA 1
ATOM 602 C C . CYS A 1 78 ? -6.535 -11.531 -20.547 1 53.25 78 CYS A C 1
ATOM 604 O O . CYS A 1 78 ? -7.367 -11.383 -21.438 1 53.25 78 CYS A O 1
ATOM 606 N N . GLN A 1 79 ? -6.77 -12.109 -19.406 1 47.03 79 GLN A N 1
ATOM 607 C CA . GLN A 1 79 ? -8.039 -12.805 -19.234 1 47.03 79 GLN A CA 1
ATOM 608 C C . GLN A 1 79 ? -8.977 -12.023 -18.312 1 47.03 79 GLN A C 1
ATOM 610 O O . GLN A 1 79 ? -9.984 -12.555 -17.844 1 47.03 79 GLN A O 1
ATOM 615 N N . SER A 1 80 ? -8.68 -10.758 -18.094 1 54.78 80 SER A N 1
ATOM 616 C CA . SER A 1 80 ? -9.414 -9.953 -17.125 1 54.78 80 SER A CA 1
ATOM 617 C C . SER A 1 80 ? -10.82 -9.625 -17.625 1 54.78 80 SER A C 1
ATOM 619 O O . SER A 1 80 ? -11.023 -9.461 -18.828 1 54.78 80 SER A O 1
ATOM 621 N N . ILE A 1 81 ? -11.805 -9.82 -16.703 1 51.91 81 ILE A N 1
ATOM 622 C CA . ILE A 1 81 ? -13.195 -9.508 -16.984 1 51.91 81 ILE A CA 1
ATOM 623 C C . ILE A 1 81 ? -13.43 -8.008 -16.828 1 51.91 81 ILE A C 1
ATOM 625 O O . ILE A 1 81 ? -12.695 -7.328 -16.094 1 51.91 81 ILE A O 1
ATOM 629 N N . LEU A 1 82 ? -14.438 -7.535 -17.641 1 53.56 82 LEU A N 1
ATOM 630 C CA . LEU A 1 82 ? -14.781 -6.117 -17.594 1 53.56 82 LEU A CA 1
ATOM 631 C C . LEU A 1 82 ? -15.312 -5.727 -16.219 1 53.56 82 LEU A C 1
ATOM 633 O O . LEU A 1 82 ? -16.062 -6.484 -15.602 1 53.56 82 LEU A O 1
ATOM 637 N N . ASN A 1 83 ? -14.812 -4.605 -15.617 1 50.03 83 ASN A N 1
ATOM 638 C CA . ASN A 1 83 ? -15.297 -4.105 -14.336 1 50.03 83 ASN A CA 1
ATOM 639 C C . ASN A 1 83 ? -16.75 -3.652 -14.422 1 50.03 83 ASN A C 1
ATOM 641 O O . ASN A 1 83 ? -17.5 -3.779 -13.453 1 50.03 83 ASN A O 1
ATOM 645 N N . ASP A 1 84 ? -17.109 -2.949 -15.531 1 49.62 84 ASP A N 1
ATOM 646 C CA . ASP A 1 84 ? -18.484 -2.561 -15.797 1 49.62 84 ASP A CA 1
ATOM 647 C C . ASP A 1 84 ? -18.969 -3.105 -17.141 1 49.62 84 ASP A C 1
ATOM 649 O O . ASP A 1 84 ? -18.281 -2.951 -18.156 1 49.62 84 ASP A O 1
ATOM 653 N N . PRO A 1 85 ? -20.016 -3.938 -17.125 1 45.28 85 PRO A N 1
ATOM 654 C CA . PRO A 1 85 ? -20.484 -4.52 -18.375 1 45.28 85 PRO A CA 1
ATOM 655 C C . PRO A 1 85 ? -20.734 -3.471 -19.469 1 45.28 85 PRO A C 1
ATOM 657 O O . PRO A 1 85 ? -20.672 -3.783 -20.656 1 45.28 85 PRO A O 1
ATOM 660 N N . ARG A 1 86 ? -21.188 -2.338 -19.125 1 45.31 86 ARG A N 1
ATOM 661 C CA . ARG A 1 86 ? -21.609 -1.398 -20.172 1 45.31 86 ARG A CA 1
ATOM 662 C C . ARG A 1 86 ? -20.422 -0.598 -20.688 1 45.31 86 ARG A C 1
ATOM 664 O O . ARG A 1 86 ? -20.359 -0.286 -21.891 1 45.31 86 ARG A O 1
ATOM 671 N N . ASN A 1 87 ? -19.547 -0.168 -19.922 1 48.31 87 ASN A N 1
ATOM 672 C CA . ASN A 1 87 ? -18.453 0.731 -20.266 1 48.31 87 ASN A CA 1
ATOM 673 C C . ASN A 1 87 ? -17.156 0.317 -19.562 1 48.31 87 ASN A C 1
ATOM 675 O O . ASN A 1 87 ? -16.297 1.155 -19.297 1 48.31 87 ASN A O 1
ATOM 679 N N . GLY A 1 88 ? -17.094 -0.968 -19.422 1 54.38 88 GLY A N 1
ATOM 680 C CA . GLY A 1 88 ? -16.094 -1.371 -18.453 1 54.38 88 GLY A CA 1
ATOM 681 C C . GLY A 1 88 ? -14.688 -1.472 -19.031 1 54.38 88 GLY A C 1
ATOM 682 O O . GLY A 1 88 ? -14.531 -1.645 -20.25 1 54.38 88 GLY A O 1
ATOM 683 N N . GLN A 1 89 ? -13.781 -0.825 -18.516 1 59.66 89 GLN A N 1
ATOM 684 C CA . GLN A 1 89 ? -12.359 -0.933 -18.828 1 59.66 89 GLN A CA 1
ATOM 685 C C . GLN A 1 89 ? -11.695 -2.031 -18 1 59.66 89 GLN A C 1
ATOM 687 O O . GLN A 1 89 ? -12.133 -2.332 -16.891 1 59.66 89 GLN A O 1
ATOM 692 N N . VAL A 1 90 ? -10.945 -2.896 -18.766 1 63.06 90 VAL A N 1
ATOM 693 C CA . VAL A 1 90 ? -10.133 -3.891 -18.078 1 63.06 90 VAL A CA 1
ATOM 694 C C . VAL A 1 90 ? -9.031 -3.191 -17.281 1 63.06 90 VAL A C 1
ATOM 696 O O . VAL A 1 90 ? -8.367 -2.283 -17.797 1 63.06 90 VAL A O 1
ATOM 699 N N . GLU A 1 91 ? -9 -3.518 -15.992 1 78.5 91 GLU A N 1
ATOM 700 C CA . GLU A 1 91 ? -7.918 -2.998 -15.156 1 78.5 91 GLU A CA 1
ATOM 701 C C . GLU A 1 91 ? -7.117 -4.129 -14.516 1 78.5 91 GLU A C 1
ATOM 703 O O . GLU A 1 91 ? -7.66 -4.926 -13.75 1 78.5 91 GLU A O 1
ATOM 708 N N . ASN A 1 92 ? -5.855 -4.234 -14.945 1 85.12 92 ASN A N 1
ATOM 709 C CA . ASN A 1 92 ? -4.961 -5.238 -14.383 1 85.12 92 ASN A CA 1
ATOM 710 C C . ASN A 1 92 ? -3.975 -4.621 -13.398 1 85.12 92 ASN A C 1
ATOM 712 O O . ASN A 1 92 ? -3.555 -3.477 -13.562 1 85.12 92 ASN A O 1
ATOM 716 N N . HIS A 1 93 ? -3.691 -5.406 -12.414 1 91.19 93 HIS A N 1
ATOM 717 C CA . HIS A 1 93 ? -2.727 -5.055 -11.383 1 91.19 93 HIS A CA 1
ATOM 718 C C . HIS A 1 93 ? -1.72 -6.18 -11.164 1 91.19 93 HIS A C 1
ATOM 720 O O . HIS A 1 93 ? -2.064 -7.359 -11.273 1 91.19 93 HIS A O 1
ATOM 726 N N . ALA A 1 94 ? -0.491 -5.828 -10.875 1 95.38 94 ALA A N 1
ATOM 727 C CA . ALA A 1 94 ? 0.499 -6.852 -10.539 1 95.38 94 ALA A CA 1
ATOM 728 C C . ALA A 1 94 ? 1.656 -6.258 -9.742 1 95.38 94 ALA A C 1
ATOM 730 O O . ALA A 1 94 ? 1.905 -5.051 -9.805 1 95.38 94 ALA A O 1
ATOM 731 N N . SER A 1 95 ? 2.287 -7.113 -9 1 97.81 95 SER A N 1
ATOM 732 C CA . SER A 1 95 ? 3.498 -6.719 -8.289 1 97.81 95 SER A CA 1
ATOM 733 C C . SER A 1 95 ? 4.434 -7.906 -8.086 1 97.81 95 SER A C 1
ATOM 735 O O . SER A 1 95 ? 3.992 -9.055 -8.094 1 97.81 95 SER A O 1
ATOM 737 N N . ILE A 1 96 ? 5.703 -7.621 -7.945 1 98.75 96 ILE A N 1
ATOM 738 C CA . ILE A 1 96 ? 6.734 -8.609 -7.641 1 98.75 96 ILE A CA 1
ATOM 739 C C . ILE A 1 96 ? 7.766 -8 -6.691 1 98.75 96 ILE A C 1
ATOM 741 O O . ILE A 1 96 ? 8.125 -6.828 -6.828 1 98.75 96 ILE A O 1
ATOM 745 N N . MET A 1 97 ? 8.172 -8.781 -5.73 1 98.75 97 MET A N 1
ATOM 746 C CA . MET A 1 97 ? 9.133 -8.328 -4.727 1 98.75 97 MET A CA 1
ATOM 747 C C . MET A 1 97 ? 10.188 -9.398 -4.461 1 98.75 97 MET A C 1
ATOM 749 O O . MET A 1 97 ? 9.859 -10.578 -4.328 1 98.75 97 MET A O 1
ATOM 753 N N . GLU A 1 98 ? 11.438 -8.977 -4.434 1 98.44 98 GLU A N 1
ATOM 754 C CA . GLU A 1 98 ? 12.516 -9.883 -4.047 1 98.44 98 GLU A CA 1
ATOM 755 C C . GLU A 1 98 ? 12.945 -9.641 -2.605 1 98.44 98 GLU A C 1
ATOM 757 O O . GLU A 1 98 ? 12.953 -8.5 -2.137 1 98.44 98 GLU A O 1
ATOM 762 N N . GLY A 1 99 ? 13.328 -10.688 -1.946 1 97.5 99 GLY A N 1
ATOM 763 C CA . GLY A 1 99 ? 13.555 -10.648 -0.51 1 97.5 99 GLY A CA 1
ATOM 764 C C . GLY A 1 99 ? 14.969 -10.242 -0.143 1 97.5 99 GLY A C 1
ATOM 765 O O . GLY A 1 99 ? 15.234 -9.875 1.003 1 97.5 99 GLY A O 1
ATOM 766 N N . LYS A 1 100 ? 15.883 -10.281 -1.019 1 96.44 100 LYS A N 1
ATOM 767 C CA . LYS A 1 100 ? 17.281 -10.047 -0.707 1 96.44 100 LYS A CA 1
ATOM 768 C C . LYS A 1 100 ? 17.547 -8.57 -0.41 1 96.44 100 LYS A C 1
ATOM 770 O O . LYS A 1 100 ? 18.125 -8.234 0.625 1 96.44 100 LYS A O 1
ATOM 775 N N . ASN A 1 101 ? 17.078 -7.699 -1.273 1 94.75 101 ASN A N 1
ATOM 776 C CA . ASN A 1 101 ? 17.297 -6.266 -1.128 1 94.75 101 ASN A CA 1
ATOM 777 C C . ASN A 1 101 ? 15.977 -5.516 -0.955 1 94.75 101 ASN A C 1
ATOM 779 O O . ASN A 1 101 ? 15.961 -4.285 -0.891 1 94.75 101 ASN A O 1
ATOM 783 N N . MET A 1 102 ? 14.906 -6.281 -1.015 1 95.25 102 MET A N 1
ATOM 784 C CA . MET A 1 102 ? 13.555 -5.75 -0.829 1 95.25 102 MET A CA 1
ATOM 785 C C . MET A 1 102 ? 13.18 -4.805 -1.964 1 95.25 102 MET A C 1
ATOM 787 O O . MET A 1 102 ? 12.516 -3.793 -1.74 1 95.25 102 MET A O 1
ATOM 791 N N . LYS A 1 103 ? 13.75 -5.074 -3.127 1 96.25 103 LYS A N 1
ATOM 792 C CA . LYS A 1 103 ? 13.312 -4.371 -4.328 1 96.25 103 LYS A CA 1
ATOM 793 C C . LYS A 1 103 ? 11.961 -4.883 -4.805 1 96.25 103 LYS A C 1
ATOM 795 O O . LYS A 1 103 ? 11.648 -6.062 -4.637 1 96.25 103 LYS A O 1
ATOM 800 N N . PHE A 1 104 ? 11.219 -3.975 -5.422 1 97.75 104 PHE A N 1
ATOM 801 C CA . PHE A 1 104 ? 9.906 -4.395 -5.902 1 97.75 104 PHE A CA 1
ATOM 802 C C . PHE A 1 104 ? 9.453 -3.516 -7.062 1 97.75 104 PHE A C 1
ATOM 804 O O . PHE A 1 104 ? 10.023 -2.447 -7.301 1 97.75 104 PHE A O 1
ATOM 811 N N . GLY A 1 105 ? 8.531 -4.027 -7.832 1 97.25 105 GLY A N 1
ATOM 812 C CA . GLY A 1 105 ? 7.773 -3.297 -8.836 1 97.25 105 GLY A CA 1
ATOM 813 C C . GLY A 1 105 ? 6.277 -3.531 -8.734 1 97.25 105 GLY A C 1
ATOM 814 O O . GLY A 1 105 ? 5.836 -4.652 -8.469 1 97.25 105 GLY A O 1
ATOM 815 N N . CYS A 1 106 ? 5.566 -2.482 -8.844 1 96.19 106 CYS A N 1
ATOM 816 C CA . CYS A 1 106 ? 4.109 -2.537 -8.812 1 96.19 106 CYS A CA 1
ATOM 817 C C . CYS A 1 106 ? 3.51 -1.804 -10.008 1 96.19 106 CYS A C 1
ATOM 819 O O . CYS A 1 106 ? 3.996 -0.74 -10.398 1 96.19 106 CYS A O 1
ATOM 821 N N . VAL A 1 107 ? 2.473 -2.385 -10.555 1 93 107 VAL A N 1
ATOM 822 C CA . VAL A 1 107 ? 1.725 -1.738 -11.625 1 93 107 VAL A CA 1
ATOM 823 C C . VAL A 1 107 ? 0.226 -1.881 -11.367 1 93 107 VAL A C 1
ATOM 825 O O . VAL A 1 107 ? -0.231 -2.92 -10.891 1 93 107 VAL A O 1
ATOM 828 N N . SER A 1 108 ? -0.455 -0.828 -11.633 1 89.81 108 SER A N 1
ATOM 829 C CA . SER A 1 108 ? -1.9 -0.875 -11.445 1 89.81 108 SER A CA 1
ATOM 830 C C . SER A 1 108 ? -2.633 -0.218 -12.609 1 89.81 108 SER A C 1
ATOM 832 O O . SER A 1 108 ? -2.119 0.718 -13.219 1 89.81 108 SER A O 1
ATOM 834 N N . SER A 1 109 ? -3.83 -0.756 -12.805 1 84.88 109 SER A N 1
ATOM 835 C CA . SER A 1 109 ? -4.812 -0.154 -13.695 1 84.88 109 SER A CA 1
ATOM 836 C C . SER A 1 109 ? -4.285 -0.073 -15.125 1 84.88 109 SER A C 1
ATOM 838 O O . SER A 1 109 ? -4.336 0.987 -15.75 1 84.88 109 SER A O 1
ATOM 840 N N . ILE A 1 110 ? -3.756 -1.134 -15.531 1 83.94 110 ILE A N 1
ATOM 841 C CA . ILE A 1 110 ? -3.363 -1.183 -16.938 1 83.94 110 ILE A CA 1
ATOM 842 C C . ILE A 1 110 ? -4.258 -2.164 -17.688 1 83.94 110 ILE A C 1
ATOM 844 O O . ILE A 1 110 ? -4.676 -3.184 -17.141 1 83.94 110 ILE A O 1
ATOM 848 N N . ASP A 1 111 ? -4.566 -1.828 -18.922 1 73.5 111 ASP A N 1
ATOM 849 C CA . ASP A 1 111 ? -5.516 -2.631 -19.672 1 73.5 111 ASP A CA 1
ATOM 850 C C . ASP A 1 111 ? -4.824 -3.359 -20.828 1 73.5 111 ASP A C 1
ATOM 852 O O . ASP A 1 111 ? -5.406 -4.254 -21.438 1 73.5 111 ASP A O 1
ATOM 856 N N . SER A 1 112 ? -3.693 -3.047 -21.219 1 62.5 112 SER A N 1
ATOM 857 C CA . SER A 1 112 ? -3.188 -3.484 -22.516 1 62.5 112 SER A CA 1
ATOM 858 C C . SER A 1 112 ? -1.963 -4.379 -22.359 1 62.5 112 SER A C 1
ATOM 860 O O . SER A 1 112 ? -1.231 -4.613 -23.328 1 62.5 112 SER A O 1
ATOM 862 N N . SER A 1 113 ? -1.773 -4.922 -21.297 1 71.69 113 SER A N 1
ATOM 863 C CA . SER A 1 113 ? -0.59 -5.773 -21.219 1 71.69 113 SER A CA 1
ATOM 864 C C . SER A 1 113 ? -0.973 -7.246 -21.125 1 71.69 113 SER A C 1
ATOM 866 O O . SER A 1 113 ? -1.926 -7.602 -20.422 1 71.69 113 SER A O 1
ATOM 868 N N . LYS A 1 114 ? -0.226 -8.023 -21.953 1 77.88 114 LYS A N 1
ATOM 869 C CA . LYS A 1 114 ? -0.398 -9.477 -21.891 1 77.88 114 LYS A CA 1
ATOM 8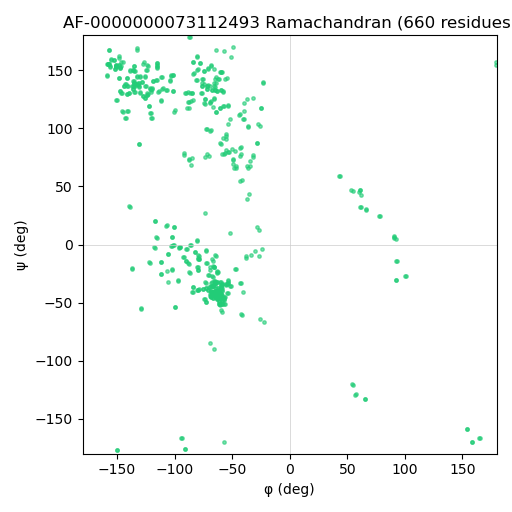70 C C . LYS A 1 114 ? 0.008 -10.016 -20.516 1 77.88 114 LYS A C 1
ATOM 872 O O . LYS A 1 114 ? -0.652 -10.898 -19.969 1 77.88 114 LYS A O 1
ATOM 877 N N . HIS A 1 115 ? 1.085 -9.43 -20.062 1 91.31 115 HIS A N 1
ATOM 878 C CA . HIS A 1 115 ? 1.633 -9.883 -18.781 1 91.31 115 HIS A CA 1
ATOM 879 C C . HIS A 1 115 ? 1.91 -8.703 -17.859 1 91.31 115 HIS A C 1
ATOM 881 O O . HIS A 1 115 ? 3.057 -8.266 -17.734 1 91.31 115 HIS A O 1
ATOM 887 N N . PRO A 1 116 ? 0.916 -8.312 -17.141 1 93.19 116 PRO A N 1
ATOM 888 C CA . PRO A 1 116 ? 1.138 -7.234 -16.172 1 93.19 116 PRO A CA 1
ATOM 889 C C . PRO A 1 116 ? 2.295 -7.527 -15.211 1 93.19 116 PRO A C 1
ATOM 891 O O . PRO A 1 116 ? 3.006 -6.609 -14.797 1 93.19 116 PRO A O 1
ATOM 894 N N . ILE A 1 117 ? 2.553 -8.781 -14.883 1 96.62 117 ILE A N 1
ATOM 895 C CA . ILE A 1 117 ? 3.631 -9.148 -13.977 1 96.62 117 ILE A CA 1
ATOM 896 C C . ILE A 1 117 ? 4.977 -8.773 -14.586 1 96.62 117 ILE A C 1
ATOM 898 O O . ILE A 1 117 ? 5.914 -8.414 -13.875 1 96.62 117 ILE A O 1
ATOM 902 N N . SER A 1 118 ? 5.031 -8.867 -15.883 1 95.94 118 SER A N 1
ATOM 903 C CA . SER A 1 118 ? 6.281 -8.516 -16.547 1 95.94 118 SER A CA 1
ATOM 904 C C . SER A 1 118 ? 6.492 -7.004 -16.547 1 95.94 118 SER A C 1
ATOM 906 O O . SER A 1 118 ? 7.633 -6.531 -16.516 1 95.94 118 SER A O 1
ATOM 908 N N . VAL A 1 119 ? 5.402 -6.289 -16.609 1 94.19 119 VAL A N 1
ATOM 909 C CA . VAL A 1 119 ? 5.516 -4.844 -16.453 1 94.19 119 VAL A CA 1
ATOM 910 C C . VAL A 1 119 ? 6.027 -4.508 -15.062 1 94.19 119 VAL A C 1
ATOM 912 O O . VAL A 1 119 ? 6.93 -3.682 -14.898 1 94.19 119 VAL A O 1
ATOM 915 N N . ALA A 1 120 ? 5.512 -5.176 -14.078 1 96.62 120 ALA A N 1
ATOM 916 C CA . ALA A 1 120 ? 5.965 -4.984 -12.703 1 96.62 120 ALA A CA 1
ATOM 917 C C . ALA A 1 120 ? 7.445 -5.324 -12.555 1 96.62 120 ALA A C 1
ATOM 919 O O . ALA A 1 120 ? 8.195 -4.594 -11.906 1 96.62 120 ALA A O 1
ATOM 920 N N . ARG A 1 121 ? 7.84 -6.395 -13.18 1 97.25 121 ARG A N 1
ATOM 921 C CA . ARG A 1 121 ? 9.242 -6.789 -13.148 1 97.25 121 ARG A CA 1
ATOM 922 C C . ARG A 1 121 ? 10.133 -5.723 -13.781 1 97.25 121 ARG A C 1
ATOM 924 O O . ARG A 1 121 ? 11.195 -5.391 -13.242 1 97.25 121 ARG A O 1
ATOM 931 N N . ALA A 1 122 ? 9.688 -5.211 -14.883 1 95.31 122 ALA A N 1
ATOM 932 C CA . ALA A 1 122 ? 10.445 -4.16 -15.555 1 95.31 122 ALA A CA 1
ATOM 933 C C . ALA A 1 122 ? 10.57 -2.924 -14.672 1 95.31 122 ALA A C 1
ATOM 935 O O . ALA A 1 122 ? 11.633 -2.297 -14.617 1 95.31 122 ALA A O 1
ATOM 936 N N . ILE A 1 123 ? 9.531 -2.602 -14 1 94.5 123 ILE A N 1
ATOM 937 C CA . ILE A 1 123 ? 9.555 -1.464 -13.086 1 94.5 123 ILE A CA 1
ATOM 938 C C . ILE A 1 123 ? 10.578 -1.714 -11.984 1 94.5 123 ILE A C 1
ATOM 940 O O . ILE A 1 123 ? 11.367 -0.831 -11.648 1 94.5 123 ILE A O 1
ATOM 944 N N . MET A 1 124 ? 10.625 -2.846 -11.438 1 96.06 124 MET A N 1
ATOM 945 C CA . MET A 1 124 ? 11.547 -3.221 -10.359 1 96.06 124 MET A CA 1
ATOM 946 C C . MET A 1 124 ? 12.992 -3.055 -10.797 1 96.06 124 MET A C 1
ATOM 948 O O . MET A 1 124 ? 13.828 -2.562 -10.039 1 96.06 124 MET A O 1
ATOM 952 N N . GLU A 1 125 ? 13.25 -3.361 -12 1 94.75 125 GLU A N 1
ATOM 953 C CA . GLU A 1 125 ? 14.641 -3.48 -12.445 1 94.75 125 GLU A CA 1
ATOM 954 C C . GLU A 1 125 ? 15.109 -2.201 -13.125 1 94.75 125 GLU A C 1
ATOM 956 O O . GLU A 1 125 ? 16.297 -1.858 -13.062 1 94.75 125 GLU A O 1
ATOM 961 N N . ARG A 1 126 ? 14.188 -1.504 -13.781 1 88.81 126 ARG A N 1
ATOM 962 C CA . ARG A 1 126 ? 14.672 -0.528 -14.758 1 88.81 126 ARG A CA 1
ATOM 963 C C . ARG A 1 126 ? 14.172 0.873 -14.422 1 88.81 126 ARG A C 1
ATOM 965 O O . ARG A 1 126 ? 14.664 1.862 -14.961 1 88.81 126 ARG A O 1
ATOM 972 N N . SER A 1 127 ? 13.195 0.911 -13.578 1 79.94 127 SER A N 1
ATOM 973 C CA . SER A 1 127 ? 12.648 2.236 -13.305 1 79.94 127 SER A CA 1
ATOM 974 C C . SER A 1 127 ? 13.562 3.029 -12.375 1 79.94 127 SER A C 1
ATOM 976 O O . SER A 1 127 ? 14.102 2.479 -11.414 1 79.94 127 SER A O 1
ATOM 978 N N . LEU A 1 128 ? 13.922 4.27 -12.688 1 68.12 128 LEU A N 1
ATOM 979 C CA . LEU A 1 128 ? 14.859 5.086 -11.922 1 68.12 128 LEU A CA 1
ATOM 980 C C . LEU A 1 128 ? 14.125 5.934 -10.891 1 68.12 128 LEU A C 1
ATOM 982 O O . LEU A 1 128 ? 14.727 6.371 -9.898 1 68.12 128 LEU A O 1
ATOM 986 N N . GLY A 1 129 ? 12.875 5.969 -10.984 1 68.5 129 GLY A N 1
ATOM 987 C CA . GLY A 1 129 ? 12.281 6.934 -10.07 1 68.5 129 GLY A CA 1
ATOM 988 C C . GLY A 1 129 ? 11.039 6.41 -9.383 1 68.5 129 GLY A C 1
ATOM 989 O O . GLY A 1 129 ? 10.633 6.934 -8.344 1 68.5 129 GLY A O 1
ATOM 990 N N . SER A 1 130 ? 10.531 5.484 -9.945 1 80.69 130 SER A N 1
ATOM 991 C CA . SER A 1 130 ? 9.289 5.008 -9.359 1 80.69 130 SER A CA 1
ATOM 992 C C . SER A 1 130 ? 9.25 3.484 -9.305 1 80.69 130 SER A C 1
ATOM 994 O O . SER A 1 130 ? 9.703 2.812 -10.227 1 80.69 130 SER A O 1
ATOM 996 N N . CYS A 1 131 ? 8.805 3.025 -8.188 1 91.75 131 CYS A N 1
ATOM 997 C CA . CYS A 1 131 ? 8.656 1.581 -8.039 1 91.75 131 CYS A CA 1
ATOM 998 C C . CYS A 1 131 ? 7.195 1.164 -8.188 1 91.75 131 CYS A C 1
ATOM 1000 O O . CYS A 1 131 ? 6.871 -0.019 -8.07 1 91.75 131 CYS A O 1
ATOM 1002 N N . PHE A 1 132 ? 6.336 2.102 -8.391 1 93 132 PHE A N 1
ATOM 1003 C CA . PHE A 1 132 ? 4.902 1.874 -8.531 1 93 132 PHE A CA 1
ATOM 1004 C C . PHE A 1 132 ? 4.305 2.811 -9.578 1 93 132 PHE A C 1
ATOM 1006 O O . PHE A 1 132 ? 4.18 4.016 -9.336 1 93 132 PHE A O 1
ATOM 1013 N N . LEU A 1 133 ? 3.928 2.23 -10.734 1 89.69 133 LEU A N 1
ATOM 1014 C CA . LEU A 1 133 ? 3.365 3.014 -11.828 1 89.69 133 LEU A CA 1
ATOM 1015 C C . LEU A 1 133 ? 1.915 2.619 -12.094 1 89.69 133 LEU A C 1
ATOM 1017 O O . LEU A 1 133 ? 1.527 1.473 -11.859 1 89.69 133 LEU A O 1
ATOM 1021 N N . VAL A 1 134 ? 1.182 3.578 -12.617 1 86.5 134 VAL A N 1
ATOM 1022 C CA . VAL A 1 134 ? -0.242 3.326 -12.812 1 86.5 134 VAL A CA 1
ATOM 1023 C C . VAL A 1 134 ? -0.67 3.818 -14.195 1 86.5 134 VAL A C 1
ATOM 1025 O O . VAL A 1 134 ? -0.074 4.75 -14.742 1 86.5 134 VAL A O 1
ATOM 1028 N N . GLY A 1 135 ? -1.634 3.164 -14.719 1 82.06 135 GLY A N 1
ATOM 1029 C CA . GLY A 1 135 ? -2.342 3.633 -15.898 1 82.06 135 GLY A CA 1
ATOM 1030 C C . GLY A 1 135 ? -1.429 3.881 -17.078 1 82.06 135 GLY A C 1
ATOM 1031 O O . GLY A 1 135 ? -0.618 3.021 -17.438 1 82.06 135 GLY A O 1
ATOM 1032 N N . THR A 1 136 ? -1.637 5.109 -17.609 1 77.81 136 THR A N 1
ATOM 1033 C CA . THR A 1 136 ? -0.97 5.457 -18.859 1 77.81 136 THR A CA 1
ATOM 1034 C C . THR A 1 136 ? 0.54 5.555 -18.656 1 77.81 136 THR A C 1
ATOM 1036 O O . THR A 1 136 ? 1.314 5.203 -19.547 1 77.81 136 THR A O 1
ATOM 1039 N N . SER A 1 137 ? 0.901 6.012 -17.547 1 80.62 137 SER A N 1
ATOM 1040 C CA . SER A 1 137 ? 2.33 6.094 -17.25 1 80.62 137 SER A CA 1
ATOM 1041 C C . SER A 1 137 ? 2.973 4.707 -17.25 1 80.62 137 SER A C 1
ATOM 1043 O O . SER A 1 137 ? 4.094 4.535 -17.734 1 80.62 137 SER A O 1
ATOM 1045 N N . ALA A 1 138 ? 2.271 3.816 -16.734 1 86.5 138 ALA A N 1
ATOM 1046 C CA . ALA A 1 138 ? 2.768 2.443 -16.703 1 86.5 138 ALA A CA 1
ATOM 1047 C C . ALA A 1 138 ? 2.869 1.865 -18.109 1 86.5 138 ALA A C 1
ATOM 1049 O O . ALA A 1 138 ? 3.836 1.175 -18.438 1 86.5 138 ALA A O 1
ATOM 1050 N N . LEU A 1 139 ? 1.885 2.18 -18.859 1 84.44 139 LEU A N 1
ATOM 1051 C CA . LEU A 1 139 ? 1.868 1.659 -20.219 1 84.44 139 LEU A CA 1
ATOM 1052 C C . LEU A 1 139 ? 2.998 2.266 -21.047 1 84.44 139 LEU A C 1
ATOM 1054 O O . LEU A 1 139 ? 3.645 1.564 -21.828 1 84.44 139 LEU A O 1
ATOM 1058 N N . ARG A 1 140 ? 3.182 3.508 -20.875 1 83.38 140 ARG A N 1
ATOM 1059 C CA . ARG A 1 140 ? 4.281 4.168 -21.562 1 83.38 140 ARG A CA 1
ATOM 1060 C C . ARG A 1 140 ? 5.625 3.576 -21.156 1 83.38 140 ARG A C 1
ATOM 1062 O O . ARG A 1 140 ? 6.5 3.354 -22 1 83.38 140 ARG A O 1
ATOM 1069 N N . PHE A 1 141 ? 5.727 3.393 -19.969 1 87.06 141 PHE A N 1
ATOM 1070 C CA . PHE A 1 141 ? 6.949 2.783 -19.453 1 87.06 141 PHE A CA 1
ATOM 1071 C C . PHE A 1 141 ? 7.141 1.389 -20.031 1 87.06 141 PHE A C 1
ATOM 1073 O O . PHE A 1 141 ? 8.25 1.024 -20.438 1 87.06 141 PHE A O 1
ATOM 1080 N N . ALA A 1 142 ? 6.109 0.608 -19.984 1 88.44 142 ALA A N 1
ATOM 1081 C CA . ALA A 1 142 ? 6.148 -0.745 -20.531 1 88.44 142 ALA A CA 1
ATOM 1082 C C . ALA A 1 142 ? 6.586 -0.73 -21.984 1 88.44 142 ALA A C 1
ATOM 1084 O O . ALA A 1 142 ? 7.371 -1.583 -22.422 1 88.44 142 ALA A O 1
ATOM 1085 N N . GLU A 1 143 ? 6.086 0.203 -22.703 1 86.12 143 GLU A N 1
ATOM 1086 C CA . GLU A 1 143 ? 6.461 0.344 -24.109 1 86.12 143 GLU A CA 1
ATOM 1087 C C . GLU A 1 143 ? 7.945 0.662 -24.25 1 86.12 143 GLU A C 1
ATOM 1089 O O . GLU A 1 143 ? 8.625 0.095 -25.109 1 86.12 143 GLU A O 1
ATOM 1094 N N . LYS A 1 144 ? 8.344 1.536 -23.438 1 85.69 144 LYS A N 1
ATOM 1095 C CA . LYS A 1 144 ? 9.758 1.901 -23.453 1 85.69 144 LYS A CA 1
ATOM 1096 C C . LYS A 1 144 ? 10.641 0.694 -23.156 1 85.69 144 LYS A C 1
ATOM 1098 O O . LYS A 1 144 ? 11.734 0.565 -23.703 1 85.69 144 LYS A O 1
ATOM 1103 N N . CYS A 1 145 ? 10.148 -0.129 -22.297 1 87.81 145 CYS A N 1
ATOM 1104 C CA . CYS A 1 145 ? 10.906 -1.311 -21.891 1 87.81 145 CYS A CA 1
ATOM 1105 C C . CYS A 1 145 ? 10.656 -2.467 -22.859 1 87.81 145 CYS A C 1
ATOM 1107 O O . CYS A 1 145 ? 11.195 -3.559 -22.672 1 87.81 145 CYS A O 1
ATOM 1109 N N . ARG A 1 146 ? 9.852 -2.281 -23.844 1 85.94 146 ARG A N 1
ATOM 1110 C CA . ARG A 1 146 ? 9.531 -3.268 -24.875 1 85.94 146 ARG A CA 1
ATOM 1111 C C . ARG A 1 146 ? 8.875 -4.504 -24.266 1 85.94 146 ARG A C 1
ATOM 1113 O O . ARG A 1 146 ? 9.195 -5.633 -24.641 1 85.94 146 ARG A O 1
ATOM 1120 N N . VAL A 1 147 ? 8.156 -4.223 -23.219 1 85.12 147 VAL A N 1
ATOM 1121 C CA . VAL A 1 147 ? 7.305 -5.293 -22.719 1 85.12 147 VAL A CA 1
ATOM 1122 C C . VAL A 1 147 ? 6.109 -5.484 -23.641 1 85.12 147 VAL A C 1
ATOM 1124 O O . VAL A 1 147 ? 5.434 -4.516 -24 1 85.12 147 VAL A O 1
ATOM 1127 N N . PRO A 1 148 ? 5.934 -6.66 -24.094 1 76.06 148 PRO A N 1
ATOM 1128 C CA . PRO A 1 148 ? 4.859 -6.891 -25.062 1 76.06 148 PRO A CA 1
ATOM 1129 C C . PRO A 1 148 ? 3.504 -6.395 -24.562 1 76.06 148 PRO A C 1
ATOM 1131 O O . PRO A 1 148 ? 3.154 -6.598 -23.406 1 76.06 148 PRO A O 1
ATOM 1134 N N . THR A 1 149 ? 2.932 -5.445 -25.312 1 66.12 149 THR A N 1
ATOM 1135 C CA . THR A 1 149 ? 1.587 -4.957 -25.031 1 66.12 149 THR A CA 1
ATOM 1136 C C . THR A 1 149 ? 0.569 -5.578 -25.984 1 66.12 149 THR A C 1
ATOM 1138 O O . THR A 1 149 ? 0.915 -5.969 -27.094 1 66.12 149 THR A O 1
ATOM 1141 N N . VAL A 1 150 ? -0.53 -6.082 -25.469 1 58.75 150 VAL A N 1
ATOM 1142 C CA . VAL A 1 150 ? -1.598 -6.578 -26.328 1 58.75 150 VAL A CA 1
ATOM 1143 C C . VAL A 1 150 ? -2.602 -5.461 -26.609 1 58.75 150 VAL A C 1
ATOM 1145 O O . VAL A 1 150 ? -3.094 -4.816 -25.672 1 58.75 150 VAL A O 1
ATOM 1148 N N . HIS A 1 151 ? -2.383 -4.535 -27.469 1 48.25 151 HIS A N 1
ATOM 1149 C CA . HIS A 1 151 ? -3.361 -3.482 -27.719 1 48.25 151 HIS A CA 1
ATOM 1150 C C . HIS A 1 151 ? -4.773 -4.051 -27.781 1 48.25 151 HIS A C 1
ATOM 1152 O O . HIS A 1 151 ? -5.754 -3.312 -27.641 1 48.25 151 HIS A O 1
ATOM 1158 N N . GLY A 1 152 ? -5.188 -4.988 -28.656 1 40.97 152 GLY A N 1
ATOM 1159 C CA . GLY A 1 152 ? -6.5 -5.277 -29.219 1 40.97 152 GLY A CA 1
ATOM 1160 C C . GLY A 1 152 ? -7.477 -5.816 -28.188 1 40.97 152 GLY A C 1
ATOM 1161 O O . GLY A 1 152 ? -7.078 -6.203 -27.078 1 40.97 152 GLY A O 1
ATOM 1162 N N . ARG A 1 153 ? -8.906 -5.562 -28.5 1 41.56 153 ARG A N 1
ATOM 1163 C CA . ARG A 1 153 ? -10.25 -6.004 -28.125 1 41.56 153 ARG A CA 1
ATOM 1164 C C . ARG A 1 153 ? -10.273 -7.504 -27.875 1 41.56 153 ARG A C 1
ATOM 1166 O O . ARG A 1 153 ? -11.352 -8.094 -27.703 1 41.56 153 ARG A O 1
ATOM 1173 N N . ARG A 1 154 ? -9.383 -8.18 -28.172 1 37.88 154 ARG A N 1
ATOM 1174 C CA . ARG A 1 154 ? -9.742 -9.578 -28.375 1 37.88 154 ARG A CA 1
ATOM 1175 C C . ARG A 1 154 ? -10.344 -10.172 -27.109 1 37.88 154 ARG A C 1
ATOM 1177 O O . ARG A 1 154 ? -11.312 -10.93 -27.172 1 37.88 154 ARG A O 1
ATOM 1184 N N . MET A 1 155 ? -9.555 -10.062 -26.047 1 39.34 155 MET A N 1
ATOM 1185 C CA . MET A 1 155 ? -9.891 -11.031 -25.016 1 39.34 155 MET A CA 1
ATOM 1186 C C . MET A 1 155 ? -11.234 -10.703 -24.375 1 39.34 155 MET A C 1
ATOM 1188 O O . MET A 1 155 ? -11.812 -11.531 -23.672 1 39.34 155 MET A O 1
ATOM 1192 N N . PHE A 1 156 ? -11.633 -9.484 -24.484 1 41.16 156 PHE A N 1
ATOM 1193 C CA . PHE A 1 156 ? -12.867 -8.984 -23.875 1 41.16 156 PHE A CA 1
ATOM 1194 C C . PHE A 1 156 ? -14.086 -9.648 -24.516 1 41.16 156 PHE A C 1
ATOM 1196 O O . PHE A 1 156 ? -15.125 -9.789 -23.875 1 41.16 156 PHE A O 1
ATOM 1203 N N . LEU A 1 157 ? -13.961 -9.852 -25.766 1 36.31 157 LEU A N 1
ATOM 1204 C CA . LEU A 1 157 ? -15.148 -10.07 -26.578 1 36.31 157 LEU A CA 1
ATOM 1205 C C . LEU A 1 157 ? -15.914 -11.305 -26.109 1 36.31 157 LEU A C 1
ATOM 1207 O O . LEU A 1 157 ? -17.141 -11.297 -26.078 1 36.31 157 LEU A O 1
ATOM 1211 N N . ASP A 1 158 ? -15.227 -12.297 -25.859 1 37.47 158 ASP A N 1
ATOM 1212 C CA . ASP A 1 158 ? -16.047 -13.492 -25.781 1 37.47 158 ASP A CA 1
ATOM 1213 C C . ASP A 1 158 ? -16.781 -13.586 -24.438 1 37.47 158 ASP A C 1
ATOM 1215 O O . ASP A 1 158 ? -17.953 -13.961 -24.391 1 37.47 158 ASP A O 1
ATOM 1219 N N . ILE A 1 159 ? -16.172 -13.211 -23.375 1 35.94 159 ILE A N 1
ATOM 1220 C CA . ILE A 1 159 ? -16.797 -13.453 -22.078 1 35.94 159 ILE A CA 1
ATOM 1221 C C . ILE A 1 159 ? -17.781 -12.328 -21.75 1 35.94 159 ILE A C 1
ATOM 1223 O O . ILE A 1 159 ? -18.812 -12.547 -21.125 1 35.94 159 ILE A O 1
ATOM 1227 N N . SER A 1 160 ? -17.438 -11.109 -22.125 1 40.56 160 SER A N 1
ATOM 1228 C CA . SER A 1 160 ? -18.344 -9.984 -21.922 1 40.56 160 SER A CA 1
ATOM 1229 C C . SER A 1 160 ? -19.656 -10.188 -22.672 1 40.56 160 SER A C 1
ATOM 1231 O O . SER A 1 160 ? -20.719 -9.781 -22.203 1 40.56 160 SER A O 1
ATOM 1233 N N . ASN A 1 161 ? -19.5 -10.609 -23.828 1 40.28 161 ASN A N 1
ATOM 1234 C CA . ASN A 1 161 ? -20.719 -10.922 -24.562 1 40.28 161 ASN A CA 1
ATOM 1235 C C . ASN A 1 161 ? -21.562 -11.977 -23.844 1 40.28 161 ASN A C 1
ATOM 1237 O O . ASN A 1 161 ? -22.781 -11.906 -23.859 1 40.28 161 ASN A O 1
ATOM 1241 N N . ALA A 1 162 ? -20.938 -12.82 -23.234 1 35.56 162 ALA A N 1
ATOM 1242 C CA . ALA A 1 162 ? -21.703 -13.797 -22.469 1 35.56 162 ALA A CA 1
ATOM 1243 C C . ALA A 1 162 ? -22.312 -13.172 -21.219 1 35.56 162 ALA A C 1
ATOM 1245 O O . ALA A 1 162 ? -23.469 -13.438 -20.891 1 35.56 162 ALA A O 1
ATOM 1246 N N . CYS A 1 163 ? -21.531 -12.258 -20.609 1 37.03 163 CYS A N 1
ATOM 1247 C CA . CYS A 1 163 ? -22.062 -11.57 -19.438 1 37.03 163 CYS A CA 1
ATOM 1248 C C . CYS A 1 163 ? -23.078 -10.508 -19.859 1 37.03 163 CYS A C 1
ATOM 1250 O O . CYS A 1 163 ? -24.078 -10.305 -19.172 1 37.03 163 CYS A O 1
ATOM 1252 N N . LYS A 1 164 ? -22.938 -9.797 -20.891 1 39.34 164 LYS A N 1
ATOM 1253 C CA . LYS A 1 164 ? -23.938 -8.852 -21.406 1 39.34 164 LYS A CA 1
ATOM 1254 C C . LYS A 1 164 ? -25.266 -9.547 -21.688 1 39.34 164 LYS A C 1
ATOM 1256 O O . LYS A 1 164 ? -26.328 -9 -21.406 1 39.34 164 LYS A O 1
ATOM 1261 N N . LYS A 1 165 ? -25.219 -10.578 -22.391 1 37.09 165 LYS A N 1
ATOM 1262 C CA . LYS A 1 165 ? -26.484 -11.25 -22.672 1 37.09 165 LYS A CA 1
ATOM 1263 C C . LYS A 1 165 ? -27.25 -11.555 -21.375 1 37.09 165 LYS A C 1
ATOM 1265 O O . LYS A 1 165 ? -28.469 -11.469 -21.328 1 37.09 165 LYS A O 1
ATOM 1270 N N . THR A 1 166 ? -26.516 -11.82 -20.328 1 33.91 166 THR A N 1
ATOM 1271 C CA . THR A 1 166 ? -27.203 -12.125 -19.078 1 33.91 166 THR A CA 1
ATOM 1272 C C . THR A 1 166 ? -27.641 -10.836 -18.391 1 33.91 166 THR A C 1
ATOM 1274 O O . THR A 1 166 ? -28.703 -10.797 -17.766 1 33.91 166 THR A O 1
ATOM 1277 N N . LEU A 1 167 ? -26.797 -9.781 -18.422 1 33.94 167 LEU A N 1
ATOM 1278 C CA . LEU A 1 167 ? -27.234 -8.555 -17.766 1 33.94 167 LEU A CA 1
ATOM 1279 C C . LEU A 1 167 ? -28.391 -7.922 -18.531 1 33.94 167 LEU A C 1
ATOM 1281 O O . LEU A 1 167 ? -29.234 -7.242 -17.938 1 33.94 167 LEU A O 1
ATOM 1285 N N . ASP A 1 168 ? -28.438 -7.824 -19.828 1 34.84 168 ASP A N 1
ATOM 1286 C CA . ASP A 1 168 ? -29.594 -7.285 -20.516 1 34.84 168 ASP A CA 1
ATOM 1287 C C . ASP A 1 168 ? -30.844 -8.117 -20.219 1 34.84 168 ASP A C 1
ATOM 1289 O O . ASP A 1 168 ? -31.969 -7.648 -20.406 1 34.84 168 ASP A O 1
ATOM 1293 N N . THR A 1 169 ? -30.781 -9.531 -20.281 1 30.06 169 THR A N 1
ATOM 1294 C CA . THR A 1 169 ? -31.969 -10.234 -19.797 1 30.06 169 THR A CA 1
ATOM 1295 C C . THR A 1 169 ? -32.125 -10.078 -18.281 1 30.06 169 THR A C 1
ATOM 1297 O O . THR A 1 169 ? -31.109 -10.016 -17.562 1 30.06 169 THR A O 1
ATOM 1300 N N . LYS A 1 170 ? -33.281 -9.547 -17.734 1 31.3 170 LYS A N 1
ATOM 1301 C CA . LYS A 1 170 ? -33.688 -9.523 -16.344 1 31.3 170 LYS A CA 1
ATOM 1302 C C . LYS A 1 170 ? -33.062 -10.688 -15.57 1 31.3 170 LYS A C 1
ATOM 1304 O O . LYS A 1 170 ? -33.562 -11.062 -14.5 1 31.3 170 LYS A O 1
ATOM 1309 N N . CYS A 1 171 ? -32.406 -11.695 -16.156 1 27.38 171 CYS A N 1
ATOM 1310 C CA . CYS A 1 171 ? -32.031 -12.844 -15.344 1 27.38 171 CYS A CA 1
ATOM 1311 C C . CYS A 1 171 ? -30.859 -12.484 -14.414 1 27.38 171 CYS A C 1
ATOM 1313 O O . CYS A 1 171 ? -29.938 -11.781 -14.82 1 27.38 171 CYS A O 1
ATOM 1315 N N . ASP A 1 172 ? -31 -12.594 -13.102 1 28.92 172 ASP A N 1
ATOM 1316 C CA . ASP A 1 172 ? -30.234 -12.875 -11.891 1 28.92 172 ASP A CA 1
ATOM 1317 C C . ASP A 1 172 ? -29.016 -13.734 -12.188 1 28.92 172 ASP A C 1
ATOM 1319 O O . ASP A 1 172 ? -28.891 -14.836 -11.648 1 28.92 172 ASP A O 1
ATOM 1323 N N . CYS A 1 173 ? -28.656 -13.906 -13.406 1 27.48 173 CYS A N 1
ATOM 1324 C CA . CYS A 1 173 ? -27.656 -14.938 -13.609 1 27.48 173 CYS A CA 1
ATOM 1325 C C . CYS A 1 173 ? -26.344 -14.57 -12.93 1 27.48 173 CYS A C 1
ATOM 1327 O O . CYS A 1 173 ? -25.844 -13.453 -13.094 1 27.48 173 CYS A O 1
ATOM 1329 N N . PRO A 1 174 ? -25.938 -15.344 -11.898 1 29.53 174 PRO A N 1
ATOM 1330 C CA . PRO A 1 174 ? -24.672 -15.312 -11.18 1 29.53 174 PRO A CA 1
ATOM 1331 C C . PRO A 1 174 ? -23.469 -15.375 -12.117 1 29.53 174 PRO A C 1
ATOM 1333 O O . PRO A 1 174 ? -23.484 -16.094 -13.117 1 29.53 174 PRO A O 1
ATOM 1336 N N . VAL A 1 175 ? -22.75 -14.43 -12.336 1 31.05 175 VAL A N 1
ATOM 1337 C CA . VAL A 1 175 ? -21.578 -14.234 -13.18 1 31.05 175 VAL A CA 1
ATOM 1338 C C . VAL A 1 175 ? -20.766 -15.523 -13.234 1 31.05 175 VAL A C 1
ATOM 1340 O O . VAL A 1 175 ? -19.672 -15.555 -13.805 1 31.05 175 VAL A O 1
ATOM 1343 N N . GLY A 1 176 ? -21.078 -16.578 -12.414 1 29 176 GLY A N 1
ATOM 1344 C CA . GLY A 1 176 ? -20.328 -17.812 -12.516 1 29 176 GLY A CA 1
ATOM 1345 C C . GLY A 1 176 ? -20.562 -18.547 -13.82 1 29 176 GLY A C 1
ATOM 1346 O O . GLY A 1 176 ? -19.875 -19.516 -14.125 1 29 176 GLY A O 1
ATOM 1347 N N . GLU A 1 177 ? -21.875 -18.625 -14.305 1 29.94 177 GLU A N 1
ATOM 1348 C CA . GLU A 1 177 ? -22.188 -19.75 -15.18 1 29.94 177 GLU A CA 1
ATOM 1349 C C . GLU A 1 177 ? -21.578 -19.578 -16.562 1 29.94 177 GLU A C 1
ATOM 1351 O O . GLU A 1 177 ? -22.234 -19.125 -17.5 1 29.94 177 GLU A O 1
ATOM 1356 N N . LEU A 1 178 ? -20.625 -18.969 -16.828 1 31.58 178 LEU A N 1
ATOM 1357 C CA . LEU A 1 178 ? -20.688 -18.766 -18.281 1 31.58 178 LEU A CA 1
ATOM 1358 C C . LEU A 1 178 ? -20.906 -20.094 -19 1 31.58 178 LEU A C 1
ATOM 1360 O O . LEU A 1 178 ? -20.047 -20.531 -19.766 1 31.58 178 LEU A O 1
ATOM 1364 N N . GLY A 1 179 ? -21.234 -21.344 -18.375 1 29.02 179 GLY A N 1
ATOM 1365 C CA . GLY A 1 179 ? -21.891 -22.266 -19.297 1 29.02 179 GLY A CA 1
ATOM 1366 C C . GLY A 1 179 ? -23.156 -21.688 -19.922 1 29.02 179 GLY A C 1
ATOM 1367 O O . GLY A 1 179 ? -23.656 -20.656 -19.469 1 29.02 179 GLY A O 1
ATOM 1368 N N . LYS A 1 180 ? -23.734 -22.344 -21.031 1 28.41 180 LYS A N 1
ATOM 1369 C CA . LYS A 1 180 ? -25.016 -22.156 -21.719 1 28.41 180 LYS A CA 1
ATOM 1370 C C . LYS A 1 180 ? -26.125 -21.875 -20.719 1 28.41 180 LYS A C 1
ATOM 1372 O O . LYS A 1 180 ? -26.188 -22.5 -19.656 1 28.41 180 LYS A O 1
ATOM 1377 N N . PRO A 1 181 ? -26.906 -20.75 -20.734 1 31.19 181 PRO A N 1
ATOM 1378 C CA . PRO A 1 181 ? -28.219 -20.672 -20.094 1 31.19 181 PRO A CA 1
ATOM 1379 C C . PRO A 1 181 ? -29.016 -21.969 -20.219 1 31.19 181 PRO A C 1
ATOM 1381 O O . PRO A 1 181 ? -29.719 -22.172 -21.219 1 31.19 181 PRO A O 1
ATOM 1384 N N . SER A 1 182 ? -28.641 -23.219 -20.141 1 28.19 182 SER A N 1
ATOM 1385 C CA . SER A 1 182 ? -29.828 -24.062 -20.25 1 28.19 182 SER A CA 1
ATOM 1386 C C . SER A 1 182 ? -30.859 -23.703 -19.188 1 28.19 182 SER A C 1
ATOM 1388 O O . SER A 1 182 ? -30.531 -23.141 -18.141 1 28.19 182 SER A O 1
ATOM 1390 N N . ASP A 1 183 ? -32.312 -23.672 -19.312 1 30.33 183 ASP A N 1
ATOM 1391 C CA . ASP A 1 183 ? -33.625 -23.609 -18.625 1 30.33 183 ASP A CA 1
ATOM 1392 C C . ASP A 1 183 ? -33.5 -24.172 -17.203 1 30.33 183 ASP A C 1
ATOM 1394 O O . ASP A 1 183 ? -34.344 -23.875 -16.344 1 30.33 183 ASP A O 1
ATOM 1398 N N . ALA A 1 184 ? -33.188 -25.469 -17 1 29.52 184 ALA A N 1
ATOM 1399 C CA . ALA A 1 184 ? -33.656 -26.266 -15.883 1 29.52 184 ALA A CA 1
ATOM 1400 C C . ALA A 1 184 ? -33.094 -25.766 -14.562 1 29.52 184 ALA A C 1
ATOM 1402 O O . ALA A 1 184 ? -33.812 -25.625 -13.57 1 29.52 184 ALA A O 1
ATOM 1403 N N . ASP A 1 185 ? -31.875 -26.25 -14.047 1 30.42 185 ASP A N 1
ATOM 1404 C CA . ASP A 1 185 ? -31.578 -26.453 -12.633 1 30.42 185 ASP A CA 1
ATOM 1405 C C . ASP A 1 185 ? -31.188 -25.141 -11.961 1 30.42 185 ASP A C 1
ATOM 1407 O O . ASP A 1 185 ? -30.812 -24.172 -12.641 1 30.42 185 ASP A O 1
ATOM 1411 N N . GLY A 1 186 ? -31.234 -25.016 -10.531 1 29.36 186 GLY A N 1
ATOM 1412 C CA . GLY A 1 186 ? -31.047 -24.141 -9.391 1 29.36 186 GLY A CA 1
ATOM 1413 C C . GLY A 1 186 ? -29.797 -23.281 -9.492 1 29.36 186 GLY A C 1
ATOM 1414 O O . GLY A 1 186 ? -28.734 -23.672 -9.023 1 29.36 186 GLY A O 1
ATOM 1415 N N . CYS A 1 187 ? -29.594 -22.562 -10.453 1 30.62 187 CYS A N 1
ATOM 1416 C CA . CYS A 1 187 ? -28.5 -21.625 -10.656 1 30.62 187 CYS A CA 1
ATOM 1417 C C . CYS A 1 187 ? -28.297 -20.734 -9.43 1 30.62 187 CYS A C 1
ATOM 1419 O O . CYS A 1 187 ? -29.125 -19.859 -9.148 1 30.62 187 CYS A O 1
ATOM 1421 N N . GLU A 1 188 ? -27.891 -21.281 -8.305 1 32.38 188 GLU A N 1
ATOM 1422 C CA . GLU A 1 188 ? -27.516 -20.484 -7.141 1 32.38 188 GLU A CA 1
ATOM 1423 C C . GLU A 1 188 ? -26.734 -19.25 -7.551 1 32.38 188 GLU A C 1
ATOM 1425 O O . GLU A 1 188 ? -25.906 -19.297 -8.461 1 32.38 188 GLU A O 1
ATOM 1430 N N . GLN A 1 189 ? -27.188 -18.031 -7.508 1 35.41 189 GLN A N 1
ATOM 1431 C CA . GLN A 1 189 ? -26.703 -16.672 -7.645 1 35.41 189 GLN A CA 1
ATOM 1432 C C . GLN A 1 189 ? -25.25 -16.547 -7.152 1 35.41 189 GLN A C 1
ATOM 1434 O O . GLN A 1 189 ? -25 -16.656 -5.953 1 35.41 189 GLN A O 1
ATOM 1439 N N . VAL A 1 190 ? -24.344 -17 -7.957 1 38.53 190 VAL A N 1
ATOM 1440 C CA . VAL A 1 190 ? -22.953 -16.828 -7.582 1 38.53 190 VAL A CA 1
ATOM 1441 C C . VAL A 1 190 ? -22.672 -15.344 -7.324 1 38.53 190 VAL A C 1
ATOM 1443 O O . VAL A 1 190 ? -22.906 -14.5 -8.195 1 38.53 190 VAL A O 1
ATOM 1446 N N . ASP A 1 191 ? -22.75 -14.82 -6.117 1 43.81 191 ASP A N 1
ATOM 1447 C CA . ASP A 1 191 ? -22.391 -13.461 -5.734 1 43.81 191 ASP A CA 1
ATOM 1448 C C . ASP A 1 191 ? -20.938 -13.156 -6.086 1 43.81 191 ASP A C 1
ATOM 1450 O O . ASP A 1 191 ? -20.031 -13.461 -5.305 1 43.81 191 ASP A O 1
ATOM 1454 N N . TRP A 1 192 ? -20.688 -12.883 -7.336 1 42.47 192 TRP A N 1
ATOM 1455 C CA . TRP A 1 192 ? -19.375 -12.547 -7.887 1 42.47 192 TRP A CA 1
ATOM 1456 C C . TRP A 1 192 ? -18.688 -11.492 -7.031 1 42.47 192 TRP A C 1
ATOM 1458 O O . TRP A 1 192 ? -17.453 -11.367 -7.062 1 42.47 192 TRP A O 1
ATOM 1468 N N . LYS A 1 193 ? -19.562 -10.805 -6.277 1 49.97 193 LYS A N 1
ATOM 1469 C CA . LYS A 1 193 ? -18.984 -9.773 -5.434 1 49.97 193 LYS A CA 1
ATOM 1470 C C . LYS A 1 193 ? -18.047 -10.375 -4.383 1 49.97 193 LYS A C 1
ATOM 1472 O O . LYS A 1 193 ? -17.25 -9.664 -3.77 1 49.97 193 LYS A O 1
ATOM 1477 N N . LYS A 1 194 ? -18.203 -11.711 -4.422 1 52.72 194 LYS A N 1
ATOM 1478 C CA . LYS A 1 194 ? -17.469 -12.336 -3.328 1 52.72 194 LYS A CA 1
ATOM 1479 C C . LYS A 1 194 ? -16.359 -13.227 -3.857 1 52.72 194 LYS A C 1
ATOM 1481 O O . LYS A 1 194 ? -15.828 -14.078 -3.129 1 52.72 194 LYS A O 1
ATOM 1486 N N . CYS A 1 195 ? -16.203 -13.125 -5.234 1 49.78 195 CYS A N 1
ATOM 1487 C CA . CYS A 1 195 ? -15.125 -13.922 -5.816 1 49.78 195 CYS A CA 1
ATOM 1488 C C . CYS A 1 195 ? -13.898 -13.055 -6.09 1 49.78 195 CYS A C 1
ATOM 1490 O O . CYS A 1 195 ? -14.008 -11.977 -6.668 1 49.78 195 CYS A O 1
ATOM 1492 N N . HIS A 1 196 ? -12.812 -13.414 -5.289 1 56.75 196 HIS A N 1
ATOM 1493 C CA . HIS A 1 196 ? -11.539 -12.75 -5.555 1 56.75 196 HIS A CA 1
ATOM 1494 C C . HIS A 1 196 ? -10.75 -13.492 -6.625 1 56.75 196 HIS A C 1
ATOM 1496 O O . HIS A 1 196 ? -10.578 -14.711 -6.543 1 56.75 196 HIS A O 1
ATOM 1502 N N . GLY A 1 197 ? -10.461 -12.898 -7.773 1 62.59 197 GLY A N 1
ATOM 1503 C CA . GLY A 1 197 ? -9.898 -13.594 -8.922 1 62.59 197 GLY A CA 1
ATOM 1504 C C . GLY A 1 197 ? -8.406 -13.398 -9.062 1 62.59 197 GLY A C 1
ATOM 1505 O O . GLY A 1 197 ? -7.805 -13.836 -10.047 1 62.59 197 GLY A O 1
ATOM 1506 N N . GLY A 1 198 ? -7.816 -12.938 -8.07 1 83.81 198 GLY A N 1
ATOM 1507 C CA . GLY A 1 198 ? -6.383 -12.727 -8.227 1 83.81 198 GLY A CA 1
ATOM 1508 C C . GLY A 1 198 ? -5.566 -13.977 -7.973 1 83.81 198 GLY A C 1
ATOM 1509 O O . GLY A 1 198 ? -6.078 -14.961 -7.438 1 83.81 198 GLY A O 1
ATOM 1510 N N . VAL A 1 199 ? -4.344 -14.023 -8.531 1 93.81 199 VAL A N 1
ATOM 1511 C CA . VAL A 1 199 ? -3.416 -15.133 -8.352 1 93.81 199 VAL A CA 1
ATOM 1512 C C . VAL A 1 199 ? -2.176 -14.656 -7.598 1 93.81 199 VAL A C 1
ATOM 1514 O O . VAL A 1 199 ? -1.896 -13.453 -7.551 1 93.81 199 VAL A O 1
ATOM 1517 N N . GLY A 1 200 ? -1.488 -15.594 -6.941 1 97.12 200 GLY A N 1
ATOM 1518 C CA . GLY A 1 200 ? -0.276 -15.281 -6.199 1 97.12 200 GLY A CA 1
ATOM 1519 C C . GLY A 1 200 ? 0.727 -16.422 -6.188 1 97.12 200 GLY A C 1
ATOM 1520 O O . GLY A 1 200 ? 0.355 -17.578 -6.363 1 97.12 200 GLY A O 1
ATOM 1521 N N . VAL A 1 201 ? 1.991 -16.031 -6.023 1 98.5 201 VAL A N 1
ATOM 1522 C CA . VAL A 1 201 ? 3.084 -17 -6.023 1 98.5 201 VAL A CA 1
ATOM 1523 C C . VAL A 1 201 ? 4.152 -16.578 -5.02 1 98.5 201 VAL A C 1
ATOM 1525 O O . VAL A 1 201 ? 4.473 -15.391 -4.91 1 98.5 201 VAL A O 1
ATOM 1528 N N . VAL A 1 202 ? 4.66 -17.516 -4.254 1 98.31 202 VAL A N 1
ATOM 1529 C CA . VAL A 1 202 ? 5.867 -17.344 -3.453 1 98.31 202 VAL A CA 1
ATOM 1530 C C . VAL A 1 202 ? 6.871 -18.438 -3.777 1 98.31 202 VAL A C 1
ATOM 1532 O O . VAL A 1 202 ? 6.488 -19.578 -4.039 1 98.31 202 VAL A O 1
ATOM 1535 N N . ALA A 1 203 ? 8.148 -18.094 -3.762 1 98.25 203 ALA A N 1
ATOM 1536 C CA . ALA A 1 203 ? 9.18 -19.078 -4.105 1 98.25 203 ALA A CA 1
ATOM 1537 C C . ALA A 1 203 ? 10.461 -18.812 -3.318 1 98.25 203 ALA A C 1
ATOM 1539 O O . ALA A 1 203 ? 10.734 -17.688 -2.912 1 98.25 203 ALA A O 1
ATOM 1540 N N . MET A 1 204 ? 11.172 -19.828 -3.096 1 97.06 204 MET A N 1
ATOM 1541 C CA . MET A 1 204 ? 12.523 -19.812 -2.553 1 97.06 204 MET A CA 1
ATOM 1542 C C . MET A 1 204 ? 13.477 -20.609 -3.441 1 97.06 204 MET A C 1
ATOM 1544 O O . MET A 1 204 ? 13.195 -21.766 -3.787 1 97.06 204 MET A O 1
ATOM 1548 N N . ASP A 1 205 ? 14.578 -20 -3.828 1 96.88 205 ASP A N 1
ATOM 1549 C CA . ASP A 1 205 ? 15.539 -20.719 -4.664 1 96.88 205 ASP A CA 1
ATOM 1550 C C . ASP A 1 205 ? 16.578 -21.438 -3.812 1 96.88 205 ASP A C 1
ATOM 1552 O O . ASP A 1 205 ? 16.5 -21.422 -2.582 1 96.88 205 ASP A O 1
ATOM 1556 N N . GLU A 1 206 ? 17.594 -22.078 -4.445 1 94.62 206 GLU A N 1
ATOM 1557 C CA . GLU A 1 206 ? 18.547 -22.953 -3.756 1 94.62 206 GLU A CA 1
ATOM 1558 C C . GLU A 1 206 ? 19.5 -22.141 -2.893 1 94.62 206 GLU A C 1
ATOM 1560 O O . GLU A 1 206 ? 20.172 -22.688 -2.016 1 94.62 206 GLU A O 1
ATOM 1565 N N . TYR A 1 207 ? 19.547 -20.875 -3.143 1 95.12 207 TYR A N 1
ATOM 1566 C CA . TYR A 1 207 ? 20.469 -20.016 -2.389 1 95.12 207 TYR A CA 1
ATOM 1567 C C . TYR A 1 207 ? 19.75 -19.359 -1.211 1 95.12 207 TYR A C 1
ATOM 1569 O O . TYR A 1 207 ? 20.344 -18.594 -0.46 1 95.12 207 TYR A O 1
ATOM 1577 N N . GLY A 1 208 ? 18.453 -19.625 -1.104 1 95.25 208 GLY A N 1
ATOM 1578 C CA . GLY A 1 208 ? 17.688 -19.109 0.018 1 95.25 208 GLY A CA 1
ATOM 1579 C C . GLY A 1 208 ? 17.031 -17.766 -0.269 1 95.25 208 GLY A C 1
ATOM 1580 O O . GLY A 1 208 ? 16.438 -17.156 0.618 1 95.25 208 GLY A O 1
ATOM 1581 N N . ASN A 1 209 ? 17.172 -17.312 -1.506 1 97.69 209 ASN A N 1
ATOM 1582 C CA . ASN A 1 209 ? 16.5 -16.078 -1.889 1 97.69 209 ASN A CA 1
ATOM 1583 C C . ASN A 1 209 ? 15 -16.312 -2.113 1 97.69 209 ASN A C 1
ATOM 1585 O O . ASN A 1 209 ? 14.617 -17.297 -2.744 1 97.69 209 ASN A O 1
ATOM 1589 N N . MET A 1 210 ? 14.273 -15.398 -1.594 1 97.94 210 MET A N 1
ATOM 1590 C CA . MET A 1 210 ? 12.82 -15.539 -1.7 1 97.94 210 MET A CA 1
ATOM 1591 C C . MET A 1 210 ? 12.227 -14.422 -2.553 1 97.94 210 MET A C 1
ATOM 1593 O O . MET A 1 210 ? 12.812 -13.344 -2.666 1 97.94 210 MET A O 1
ATOM 1597 N N . ALA A 1 211 ? 11.109 -14.719 -3.131 1 98.81 211 ALA A N 1
ATOM 1598 C CA . ALA A 1 211 ? 10.344 -13.75 -3.906 1 98.81 211 ALA A CA 1
ATOM 1599 C C . ALA A 1 211 ? 8.844 -14.016 -3.785 1 98.81 211 ALA A C 1
ATOM 1601 O O . ALA A 1 211 ? 8.43 -15.141 -3.494 1 98.81 211 ALA A O 1
ATOM 1602 N N . ALA A 1 212 ? 8.109 -13.023 -3.939 1 98.81 212 ALA A N 1
ATOM 1603 C CA . ALA A 1 212 ? 6.648 -13.094 -3.926 1 98.81 212 ALA A CA 1
ATOM 1604 C C . ALA A 1 212 ? 6.047 -12.203 -5.012 1 98.81 212 ALA A C 1
ATOM 1606 O O . ALA A 1 212 ? 6.633 -11.188 -5.387 1 98.81 212 ALA A O 1
ATOM 1607 N N . GLY A 1 213 ? 4.898 -12.562 -5.547 1 98.69 213 GLY A N 1
ATOM 1608 C CA . GLY A 1 213 ? 4.188 -11.781 -6.547 1 98.69 213 GLY A CA 1
ATOM 1609 C C . GLY A 1 213 ? 2.701 -12.078 -6.59 1 98.69 213 GLY A C 1
ATOM 1610 O O . GLY A 1 213 ? 2.24 -13.055 -5.988 1 98.69 213 GLY A O 1
ATOM 1611 N N . ALA A 1 214 ? 2.018 -11.227 -7.281 1 97.69 214 ALA A N 1
ATOM 1612 C CA . ALA A 1 214 ? 0.579 -11.391 -7.477 1 97.69 214 ALA A CA 1
ATOM 1613 C C . ALA A 1 214 ? 0.111 -10.664 -8.734 1 97.69 214 ALA A C 1
ATOM 1615 O O . ALA A 1 214 ? 0.767 -9.734 -9.203 1 97.69 214 ALA A O 1
ATOM 1616 N N . SER A 1 215 ? -0.926 -11.125 -9.297 1 94.75 215 SER A N 1
ATOM 1617 C CA . SER A 1 215 ? -1.642 -10.508 -10.414 1 94.75 215 SER A CA 1
ATOM 1618 C C . SER A 1 215 ? -3.152 -10.625 -10.227 1 94.75 215 SER A C 1
ATOM 1620 O O . SER A 1 215 ? -3.654 -11.672 -9.82 1 94.75 215 SER A O 1
ATOM 1622 N N . CYS A 1 216 ? -3.801 -9.5 -10.391 1 88.25 216 CYS A N 1
ATOM 1623 C CA . CYS A 1 216 ? -5.25 -9.523 -10.211 1 88.25 216 CYS A CA 1
ATOM 1624 C C . CYS A 1 216 ? -5.922 -8.5 -11.117 1 88.25 216 CYS A C 1
ATOM 1626 O O . CYS A 1 216 ? -5.25 -7.672 -11.734 1 88.25 216 CYS A O 1
ATOM 1628 N N . SER A 1 217 ? -7.145 -8.641 -11.328 1 78.5 217 SER A N 1
ATOM 1629 C CA . SER A 1 217 ? -7.977 -7.707 -12.078 1 78.5 217 SER A CA 1
ATOM 1630 C C . SER A 1 217 ? -9.164 -7.234 -11.242 1 78.5 217 SER A C 1
ATOM 1632 O O . SER A 1 217 ? -9.492 -7.844 -10.227 1 78.5 217 SER A O 1
ATOM 1634 N N . ALA A 1 218 ? -9.609 -6.055 -11.617 1 62.25 218 ALA A N 1
ATOM 1635 C CA . ALA A 1 218 ? -10.773 -5.523 -10.914 1 62.25 218 ALA A CA 1
ATOM 1636 C C . ALA A 1 218 ? -11.977 -6.441 -11.062 1 62.25 218 ALA A C 1
ATOM 1638 O O . ALA A 1 218 ? -12.133 -7.105 -12.094 1 62.25 218 ALA A O 1
ATOM 1639 N N . LEU A 1 219 ? -12.633 -6.695 -9.945 1 53.78 219 LEU A N 1
ATOM 1640 C CA . LEU A 1 219 ? -13.789 -7.586 -9.945 1 53.78 219 LEU A CA 1
ATOM 1641 C C . LEU A 1 219 ? -14.93 -6.996 -10.773 1 53.78 219 LEU A C 1
ATOM 1643 O O . LEU A 1 219 ? -15.117 -5.777 -10.805 1 53.78 219 LEU A O 1
ATOM 1647 N N . VAL A 1 220 ? -15.562 -7.949 -11.43 1 45.38 220 VAL A N 1
ATOM 1648 C CA . VAL A 1 220 ? -16.766 -7.664 -12.211 1 45.38 220 VAL A CA 1
ATOM 1649 C C . VAL A 1 220 ? -17.828 -7.043 -11.32 1 45.38 220 VAL A C 1
ATOM 1651 O O . VAL A 1 220 ? -18.031 -7.484 -10.188 1 45.38 220 VAL A O 1
ATOM 1654 N N . GLY A 1 221 ? -18.391 -5.965 -11.836 1 46.31 221 GLY A N 1
ATOM 1655 C CA . GLY A 1 221 ? -19.531 -5.328 -11.203 1 46.31 221 GLY A CA 1
ATOM 1656 C C . GLY A 1 221 ? -19.141 -4.23 -10.234 1 46.31 221 GLY A C 1
ATOM 1657 O O . GLY A 1 221 ? -20.016 -3.564 -9.656 1 46.31 221 GLY A O 1
ATOM 1658 N N . LYS A 1 222 ? -17.891 -4.301 -9.969 1 50.78 222 LYS A N 1
ATOM 1659 C CA . LYS A 1 222 ? -17.516 -3.15 -9.148 1 50.78 222 LYS A CA 1
ATOM 1660 C C . LYS A 1 222 ? -17.516 -1.866 -9.977 1 50.78 222 LYS A C 1
ATOM 1662 O O . LYS A 1 222 ? -16.938 -1.824 -11.062 1 50.78 222 LYS A O 1
ATOM 1667 N N . THR A 1 223 ? -18.656 -1.153 -9.805 1 47.19 223 THR A N 1
ATOM 1668 C CA . THR A 1 223 ? -18.891 0.077 -10.555 1 47.19 223 THR A CA 1
ATOM 1669 C C . THR A 1 223 ? -17.625 0.935 -10.602 1 47.19 223 THR A C 1
ATOM 1671 O O . THR A 1 223 ? -17.438 1.697 -11.555 1 47.19 223 THR A O 1
ATOM 1674 N N . GLU A 1 224 ? -16.938 0.848 -9.609 1 55.19 224 GLU A N 1
ATOM 1675 C CA . GLU A 1 224 ? -15.758 1.714 -9.648 1 55.19 224 GLU A CA 1
ATOM 1676 C C . GLU A 1 224 ? -14.469 0.902 -9.555 1 55.19 224 GLU A C 1
ATOM 1678 O O . GLU A 1 224 ? -14.312 0.073 -8.656 1 55.19 224 GLU A O 1
ATOM 1683 N N . ALA A 1 225 ? -13.805 0.881 -10.727 1 58.47 225 ALA A N 1
ATOM 1684 C CA . ALA A 1 225 ? -12.5 0.219 -10.789 1 58.47 225 ALA A CA 1
ATOM 1685 C C . ALA A 1 225 ? -11.523 0.824 -9.789 1 58.47 225 ALA A C 1
ATOM 1687 O O . ALA A 1 225 ? -11.438 2.047 -9.656 1 58.47 225 ALA A O 1
ATOM 1688 N N . GLY A 1 226 ? -11.055 0.057 -8.891 1 76.69 226 GLY A N 1
ATOM 1689 C CA . GLY A 1 226 ? -10.094 0.497 -7.891 1 76.69 226 GLY A CA 1
ATOM 1690 C C . GLY A 1 226 ? -8.914 -0.45 -7.738 1 76.69 226 GLY A C 1
ATOM 1691 O O . GLY A 1 226 ? -8.836 -1.465 -8.438 1 76.69 226 GLY A O 1
ATOM 1692 N N . ILE A 1 227 ? -7.918 0.028 -7.059 1 83.94 227 ILE A N 1
ATOM 1693 C CA . ILE A 1 227 ? -6.723 -0.755 -6.758 1 83.94 227 ILE A CA 1
ATOM 1694 C C . ILE A 1 227 ? -7.086 -1.93 -5.855 1 83.94 227 ILE A C 1
ATOM 1696 O O . ILE A 1 227 ? -7.91 -1.79 -4.949 1 83.94 227 ILE A O 1
ATOM 1700 N N . SER A 1 228 ? -6.512 -3.066 -6.238 1 80.62 228 SER A N 1
ATOM 1701 C CA . SER A 1 228 ? -6.664 -4.242 -5.387 1 80.62 228 SER A CA 1
ATOM 1702 C C . SER A 1 228 ? -5.645 -4.242 -4.254 1 80.62 228 SER A C 1
ATOM 1704 O O . SER A 1 228 ? -4.547 -3.701 -4.398 1 80.62 228 SER A O 1
ATOM 1706 N N . GLY A 1 229 ? -6.02 -4.766 -3.154 1 89.25 229 GLY A N 1
ATOM 1707 C CA . GLY A 1 229 ? -5.086 -4.938 -2.053 1 89.25 229 GLY A CA 1
ATOM 1708 C C . GLY A 1 229 ? -4.18 -6.145 -2.221 1 89.25 229 GLY A C 1
ATOM 1709 O O . GLY A 1 229 ? -3.16 -6.258 -1.539 1 89.25 229 GLY A O 1
ATOM 1710 N N . GLU A 1 230 ? -4.473 -6.969 -3.207 1 92.75 230 GLU A N 1
ATOM 1711 C CA . GLU A 1 230 ? -3.803 -8.258 -3.322 1 92.75 230 GLU A CA 1
ATOM 1712 C C . GLU A 1 230 ? -2.422 -8.109 -3.951 1 92.75 230 GLU A C 1
ATOM 1714 O O . GLU A 1 230 ? -1.559 -8.977 -3.779 1 92.75 230 GLU A O 1
ATOM 1719 N N . HIS A 1 231 ? -2.232 -7.02 -4.672 1 95.12 231 HIS A N 1
ATOM 1720 C CA . HIS A 1 231 ? -0.919 -6.859 -5.289 1 95.12 231 HIS A CA 1
ATOM 1721 C C . HIS A 1 231 ? -0.1 -5.797 -4.562 1 95.12 231 HIS A C 1
ATOM 1723 O O . HIS A 1 231 ? 1.096 -5.645 -4.824 1 95.12 231 HIS A O 1
ATOM 1729 N N . LEU A 1 232 ? -0.674 -5.105 -3.66 1 96.19 232 LEU A N 1
ATOM 1730 C CA . LEU A 1 232 ? 0.039 -4.031 -2.977 1 96.19 232 LEU A CA 1
ATOM 1731 C C . LEU A 1 232 ? 1.082 -4.598 -2.02 1 96.19 232 LEU A C 1
ATOM 1733 O O . LEU A 1 232 ? 0.789 -5.508 -1.24 1 96.19 232 LEU A O 1
ATOM 1737 N N . ILE A 1 233 ? 2.246 -3.971 -2.072 1 97.94 233 ILE A N 1
ATOM 1738 C CA . ILE A 1 233 ? 3.332 -4.383 -1.188 1 97.94 233 ILE A CA 1
ATOM 1739 C C . ILE A 1 233 ? 2.969 -4.062 0.26 1 97.94 233 ILE A C 1
ATOM 1741 O O . ILE A 1 233 ? 2.533 -2.949 0.564 1 97.94 233 ILE A O 1
ATOM 1745 N N . GLY A 1 234 ? 3.176 -5.027 1.132 1 97.19 234 GLY A N 1
ATOM 1746 C CA . GLY A 1 234 ? 2.822 -4.871 2.533 1 97.19 234 GLY A CA 1
ATOM 1747 C C . GLY A 1 234 ? 1.428 -5.375 2.855 1 97.19 234 GLY A C 1
ATOM 1748 O O . GLY A 1 234 ? 1.165 -5.82 3.975 1 97.19 234 GLY A O 1
ATOM 1749 N N . SER A 1 235 ? 0.528 -5.297 1.881 1 96.69 235 SER A N 1
ATOM 1750 C CA . SER A 1 235 ? -0.858 -5.715 2.059 1 96.69 235 SER A CA 1
ATOM 1751 C C . SER A 1 235 ? -1.092 -7.105 1.479 1 96.69 235 SER A C 1
ATOM 1753 O O . SER A 1 235 ? -1.529 -8.016 2.188 1 96.69 235 SER A O 1
ATOM 1755 N N . GLY A 1 236 ? -0.744 -7.258 0.249 1 97 236 GLY A N 1
ATOM 1756 C CA . GLY A 1 236 ? -1.02 -8.523 -0.407 1 97 236 GLY A CA 1
ATOM 1757 C C . GLY A 1 236 ? 0.234 -9.32 -0.728 1 97 236 GLY A C 1
ATOM 1758 O O . GLY A 1 236 ? 0.175 -10.531 -0.917 1 97 236 GLY A O 1
ATOM 1759 N N . VAL A 1 237 ? 1.335 -8.617 -0.88 1 98.5 237 VAL A N 1
ATOM 1760 C CA . VAL A 1 237 ? 2.6 -9.234 -1.268 1 98.5 237 VAL A CA 1
ATOM 1761 C C . VAL A 1 237 ? 3.729 -8.695 -0.393 1 98.5 237 VAL A C 1
ATOM 1763 O O . VAL A 1 237 ? 3.809 -7.492 -0.143 1 98.5 237 VAL A O 1
ATOM 1766 N N . TYR A 1 238 ? 4.574 -9.602 0.044 1 98.56 238 TYR A N 1
ATOM 1767 C CA . TYR A 1 238 ? 5.77 -9.172 0.762 1 98.56 238 TYR A CA 1
ATOM 1768 C C . TYR A 1 238 ? 6.844 -10.258 0.73 1 98.56 238 TYR A C 1
ATOM 1770 O O . TYR A 1 238 ? 6.531 -11.445 0.783 1 98.56 238 TYR A O 1
ATOM 1778 N N . ALA A 1 239 ? 8.133 -9.844 0.665 1 98.44 239 ALA A N 1
ATOM 1779 C CA . ALA A 1 239 ? 9.25 -10.781 0.699 1 98.44 239 ALA A CA 1
ATOM 1780 C C . ALA A 1 239 ? 10.461 -10.172 1.39 1 98.44 239 ALA A C 1
ATOM 1782 O O . ALA A 1 239 ? 10.828 -9.023 1.114 1 98.44 239 ALA A O 1
ATOM 1783 N N . LYS A 1 240 ? 10.969 -10.898 2.223 1 97.25 240 LYS A N 1
ATOM 1784 C CA . LYS A 1 240 ? 12.195 -10.578 2.941 1 97.25 240 LYS A CA 1
ATOM 1785 C C . LYS A 1 240 ? 12.961 -11.852 3.324 1 97.25 240 LYS A C 1
ATOM 1787 O O . LYS A 1 240 ? 12.453 -12.672 4.086 1 97.25 240 LYS A O 1
ATOM 1792 N N . ASN A 1 241 ? 14.227 -11.93 2.906 1 96.69 241 ASN A N 1
ATOM 1793 C CA . ASN A 1 241 ? 14.977 -13.164 3.105 1 96.69 241 ASN A CA 1
ATOM 1794 C C . ASN A 1 241 ? 15.078 -13.523 4.586 1 96.69 241 ASN A C 1
ATOM 1796 O O . ASN A 1 241 ? 15.094 -14.703 4.941 1 96.69 241 ASN A O 1
ATOM 1800 N N . THR A 1 242 ? 15.125 -12.562 5.414 1 94.62 242 THR A N 1
ATOM 1801 C CA . THR A 1 242 ? 15.344 -12.82 6.832 1 94.62 242 THR A CA 1
ATOM 1802 C C . THR A 1 242 ? 14.031 -13.211 7.512 1 94.62 242 THR A C 1
ATOM 1804 O O . THR A 1 242 ? 14.023 -13.617 8.672 1 94.62 242 THR A O 1
ATOM 1807 N N . LYS A 1 243 ? 12.93 -13.133 6.781 1 94.31 243 LYS A N 1
ATOM 1808 C CA . LYS A 1 243 ? 11.648 -13.43 7.406 1 94.31 243 LYS A CA 1
ATOM 1809 C C . LYS A 1 243 ? 10.859 -14.438 6.578 1 94.31 243 LYS A C 1
ATOM 1811 O O . LYS A 1 243 ? 10.367 -15.438 7.113 1 94.31 243 LYS A O 1
ATOM 1816 N N . GLY A 1 244 ? 10.664 -14.086 5.309 1 95.25 244 GLY A N 1
ATOM 1817 C CA . GLY A 1 244 ? 9.883 -14.984 4.473 1 95.25 244 GLY A CA 1
ATOM 1818 C C . GLY A 1 244 ? 9.281 -14.297 3.258 1 95.25 244 GLY A C 1
ATOM 1819 O O . GLY A 1 244 ? 9.719 -13.211 2.879 1 95.25 244 GLY A O 1
ATOM 1820 N N . ALA A 1 245 ? 8.406 -14.984 2.576 1 97.31 245 ALA A N 1
ATOM 1821 C CA . ALA A 1 245 ? 7.625 -14.492 1.443 1 97.31 245 ALA A CA 1
ATOM 1822 C C . ALA A 1 245 ? 6.148 -14.844 1.598 1 97.31 245 ALA A C 1
ATOM 1824 O O . ALA A 1 245 ? 5.812 -15.953 2.027 1 97.31 245 ALA A O 1
ATOM 1825 N N . VAL A 1 246 ? 5.312 -13.859 1.267 1 97.5 246 VAL A N 1
ATOM 1826 C CA . VAL A 1 246 ? 3.887 -14.07 1.488 1 97.5 246 VAL A CA 1
ATOM 1827 C C . VAL A 1 246 ? 3.09 -13.469 0.335 1 97.5 246 VAL A C 1
ATOM 1829 O O . VAL A 1 246 ? 3.463 -12.422 -0.203 1 97.5 246 VAL A O 1
ATOM 1832 N N . SER A 1 247 ? 2.037 -14.062 -0.089 1 97.69 247 SER A N 1
ATOM 1833 C CA . SER A 1 247 ? 1.015 -13.578 -1.008 1 97.69 247 SER A CA 1
ATOM 1834 C C . SER A 1 247 ? -0.387 -13.883 -0.491 1 97.69 247 SER A C 1
ATOM 1836 O O . SER A 1 247 ? -0.688 -15.031 -0.147 1 97.69 247 SER A O 1
ATOM 1838 N N . VAL A 1 248 ? -1.245 -12.859 -0.503 1 95.44 248 VAL A N 1
ATOM 1839 C CA . VAL A 1 248 ? -2.531 -12.969 0.18 1 95.44 248 VAL A CA 1
ATOM 1840 C C . VAL A 1 248 ? -3.662 -12.672 -0.802 1 95.44 248 VAL A C 1
ATOM 1842 O O . VAL A 1 248 ? -3.457 -12 -1.814 1 95.44 248 VAL A O 1
ATOM 1845 N N . SER A 1 249 ? -4.816 -13.273 -0.581 1 92.19 249 SER A N 1
ATOM 1846 C CA . SER A 1 249 ? -6.07 -13 -1.276 1 92.19 249 SER A CA 1
ATOM 1847 C C . SER A 1 249 ? -7.188 -12.664 -0.292 1 92.19 249 SER A C 1
ATOM 1849 O O . SER A 1 249 ? -7.297 -13.297 0.764 1 92.19 249 SER A O 1
ATOM 1851 N N . GLY A 1 250 ? -7.938 -11.672 -0.631 1 88.56 250 GLY A N 1
ATOM 1852 C CA . GLY A 1 250 ? -9.039 -11.297 0.245 1 88.56 250 GLY A CA 1
ATOM 1853 C C . GLY A 1 250 ? -9.602 -9.922 -0.059 1 88.56 250 GLY A C 1
ATOM 1854 O O . GLY A 1 250 ? -9.359 -9.367 -1.133 1 88.56 250 GLY A O 1
ATOM 1855 N N . ASN A 1 251 ? -10.398 -9.461 0.883 1 87.38 251 ASN A N 1
ATOM 1856 C CA . ASN A 1 251 ? -11.031 -8.156 0.756 1 87.38 251 ASN A CA 1
ATOM 1857 C C . ASN A 1 251 ? -10.008 -7.031 0.76 1 87.38 251 ASN A C 1
ATOM 1859 O O . ASN A 1 251 ? -9.141 -6.973 1.637 1 87.38 251 ASN A O 1
ATOM 1863 N N . CYS A 1 252 ? -10.164 -6.117 -0.199 1 86.38 252 CYS A N 1
ATOM 1864 C CA . CYS A 1 252 ? -9.195 -5.051 -0.427 1 86.38 252 CYS A CA 1
ATOM 1865 C C . CYS A 1 252 ? -9.023 -4.191 0.82 1 86.38 252 CYS A C 1
ATOM 1867 O O . CYS A 1 252 ? -7.902 -3.961 1.272 1 86.38 252 CYS A O 1
ATOM 1869 N N . SER A 1 253 ? -10.117 -3.736 1.357 1 88.75 253 SER A N 1
ATOM 1870 C CA . SER A 1 253 ? -10.055 -2.84 2.508 1 88.75 253 SER A CA 1
ATOM 1871 C C . SER A 1 253 ? -9.398 -3.518 3.703 1 88.75 253 SER A C 1
ATOM 1873 O O . SER A 1 253 ? -8.586 -2.902 4.402 1 88.75 253 SER A O 1
ATOM 1875 N N . GLN A 1 254 ? -9.688 -4.758 3.893 1 89.56 254 GLN A N 1
ATOM 1876 C CA . GLN A 1 254 ? -9.102 -5.512 4.996 1 89.56 254 GLN A CA 1
ATOM 1877 C C . GLN A 1 254 ? -7.598 -5.695 4.805 1 89.56 254 GLN A C 1
ATOM 1879 O O . GLN A 1 254 ? -6.816 -5.488 5.734 1 89.56 254 GLN A O 1
ATOM 1884 N N . LEU A 1 255 ? -7.246 -6.066 3.619 1 93.75 255 LEU A N 1
ATOM 1885 C CA . LEU A 1 255 ? -5.84 -6.332 3.344 1 93.75 255 LEU A CA 1
ATOM 1886 C C . LEU A 1 255 ? -5 -5.078 3.541 1 93.75 255 LEU A C 1
ATOM 1888 O O . LEU A 1 255 ? -3.922 -5.137 4.137 1 93.75 255 LEU A O 1
ATOM 1892 N N . ILE A 1 256 ? -5.512 -3.951 3.08 1 95.06 256 ILE A N 1
ATOM 1893 C CA . ILE A 1 256 ? -4.754 -2.705 3.109 1 95.06 256 ILE A CA 1
ATOM 1894 C C . ILE A 1 256 ? -4.703 -2.164 4.535 1 95.06 256 ILE A C 1
ATOM 1896 O O . ILE A 1 256 ? -3.623 -1.862 5.055 1 95.06 256 ILE A O 1
ATOM 1900 N N . SER A 1 257 ? -5.852 -2.143 5.219 1 95.25 257 SER A N 1
ATOM 1901 C CA . SER A 1 257 ? -5.906 -1.546 6.547 1 95.25 257 SER A CA 1
ATOM 1902 C C . SER A 1 257 ? -5.094 -2.355 7.551 1 95.25 257 SER A C 1
ATOM 1904 O O . SER A 1 257 ? -4.539 -1.801 8.5 1 95.25 257 SER A O 1
ATOM 1906 N N . LEU A 1 258 ? -4.977 -3.633 7.273 1 94.62 258 LEU A N 1
ATOM 1907 C CA . LEU A 1 258 ? -4.309 -4.496 8.242 1 94.62 258 LEU A CA 1
ATOM 1908 C C . LEU A 1 258 ? -2.875 -4.785 7.816 1 94.62 258 LEU A C 1
ATOM 1910 O O . LEU A 1 258 ? -2.141 -5.48 8.523 1 94.62 258 LEU A O 1
ATOM 1914 N N . CYS A 1 259 ? -2.496 -4.23 6.664 1 95.81 259 CYS A N 1
ATOM 1915 C CA . CYS A 1 259 ? -1.193 -4.633 6.145 1 95.81 259 CYS A CA 1
ATOM 1916 C C . CYS A 1 259 ? -0.991 -6.137 6.277 1 95.81 259 CYS A C 1
ATOM 1918 O O . CYS A 1 259 ? -0.009 -6.586 6.875 1 95.81 259 CYS A O 1
ATOM 1920 N N . ALA A 1 260 ? -1.842 -6.867 5.684 1 96.12 260 ALA A N 1
ATOM 1921 C CA . ALA A 1 260 ? -2.049 -8.281 5.984 1 96.12 260 ALA A CA 1
ATOM 1922 C C . ALA A 1 260 ? -0.785 -9.094 5.711 1 96.12 260 ALA A C 1
ATOM 1924 O O . ALA A 1 260 ? -0.383 -9.922 6.527 1 96.12 260 ALA A O 1
ATOM 1925 N N . ALA A 1 261 ? -0.139 -8.852 4.613 1 97.06 261 ALA A N 1
ATOM 1926 C CA . ALA A 1 261 ? 1.049 -9.625 4.258 1 97.06 261 ALA A CA 1
ATOM 1927 C C . ALA A 1 261 ? 2.164 -9.414 5.277 1 97.06 261 ALA A C 1
ATOM 1929 O O . ALA A 1 261 ? 2.734 -10.383 5.789 1 97.06 261 ALA A O 1
ATOM 1930 N N . CYS A 1 262 ? 2.396 -8.188 5.602 1 95.44 262 CYS A N 1
ATOM 1931 C CA . CYS A 1 262 ? 3.455 -7.867 6.555 1 95.44 262 CYS A CA 1
ATOM 1932 C C . CYS A 1 262 ? 3.133 -8.43 7.934 1 95.44 262 CYS A C 1
ATOM 1934 O O . CYS A 1 262 ? 4.023 -8.906 8.641 1 95.44 262 CYS A O 1
ATOM 1936 N N . ARG A 1 263 ? 1.942 -8.312 8.266 1 93.94 263 ARG A N 1
ATOM 1937 C CA . ARG A 1 263 ? 1.54 -8.797 9.578 1 93.94 263 ARG A CA 1
ATOM 1938 C C . ARG A 1 263 ? 1.706 -10.312 9.672 1 93.94 263 ARG A C 1
ATOM 1940 O O . ARG A 1 263 ? 2.205 -10.828 10.68 1 93.94 263 ARG A O 1
ATOM 1947 N N . LEU A 1 264 ? 1.282 -11.008 8.688 1 92.38 264 LEU A N 1
ATOM 1948 C CA . LEU A 1 264 ? 1.38 -12.461 8.695 1 92.38 264 LEU A CA 1
ATOM 1949 C C . LEU A 1 264 ? 2.838 -12.906 8.734 1 92.38 264 LEU A C 1
ATOM 1951 O O . LEU A 1 264 ? 3.16 -13.938 9.328 1 92.38 264 LEU A O 1
ATOM 1955 N N . MET A 1 265 ? 3.658 -12.164 8.164 1 91.62 265 MET A N 1
ATOM 1956 C CA . MET A 1 265 ? 5.078 -12.5 8.102 1 91.62 265 MET A CA 1
ATOM 1957 C C . MET A 1 265 ? 5.707 -12.469 9.484 1 91.62 265 MET A C 1
ATOM 1959 O O . MET A 1 265 ? 6.773 -13.047 9.703 1 91.62 265 MET A O 1
ATOM 1963 N N . LYS A 1 266 ? 5.082 -11.836 10.375 1 87.56 266 LYS A N 1
ATOM 1964 C CA . LYS A 1 266 ? 5.598 -11.75 11.742 1 87.56 266 LYS A CA 1
ATOM 1965 C C . LYS A 1 266 ? 5.324 -13.031 12.516 1 87.56 266 LYS A C 1
ATOM 1967 O O . LYS A 1 266 ? 5.871 -13.242 13.602 1 87.56 266 LYS A O 1
ATOM 1972 N N . ALA A 1 267 ? 4.488 -13.836 11.93 1 86.06 267 ALA A N 1
ATOM 1973 C CA . ALA A 1 267 ? 4.156 -15.07 12.625 1 86.06 267 ALA A CA 1
ATOM 1974 C C . ALA A 1 267 ? 5.352 -16.016 12.664 1 86.06 267 ALA A C 1
ATOM 1976 O O . ALA A 1 267 ? 5.867 -16.422 11.617 1 86.06 267 ALA A O 1
ATOM 1977 N N . LYS A 1 268 ? 5.719 -16.359 13.859 1 78.94 268 LYS A N 1
ATOM 1978 C CA . LYS A 1 268 ? 6.883 -17.234 14.039 1 78.94 268 LYS A CA 1
ATOM 1979 C C . LYS A 1 268 ? 6.492 -18.703 13.961 1 78.94 268 LYS A C 1
ATOM 1981 O O . LYS A 1 268 ? 7.344 -19.562 13.742 1 78.94 268 LYS A O 1
ATOM 1986 N N . ASP A 1 269 ? 5.305 -18.922 14.242 1 78.94 269 ASP A N 1
ATOM 1987 C CA . ASP A 1 269 ? 4.793 -20.281 14.211 1 78.94 269 ASP A CA 1
ATOM 1988 C C . ASP A 1 269 ? 3.309 -20.297 13.852 1 78.94 269 ASP A C 1
ATOM 1990 O O . ASP A 1 269 ? 2.721 -19.266 13.562 1 78.94 269 ASP A O 1
ATOM 1994 N N . GLN A 1 270 ? 2.811 -21.5 13.883 1 77.56 270 GLN A N 1
ATOM 1995 C CA . GLN A 1 270 ? 1.428 -21.703 13.469 1 77.56 270 GLN A CA 1
ATOM 1996 C C . GLN A 1 270 ? 0.454 -21.031 14.422 1 77.56 270 GLN A C 1
ATOM 1998 O O . GLN A 1 270 ? -0.554 -20.469 13.992 1 77.56 270 GLN A O 1
ATOM 2003 N N . SER A 1 271 ? 0.782 -21.156 15.648 1 84.06 271 SER A N 1
ATOM 2004 C CA . SER A 1 271 ? -0.107 -20.578 16.641 1 84.06 271 SER A CA 1
ATOM 2005 C C . SER A 1 271 ? -0.176 -19.062 16.484 1 84.06 271 SER A C 1
ATOM 2007 O O . SER A 1 271 ? -1.253 -18.469 16.594 1 84.06 271 SER A O 1
ATOM 2009 N N . ALA A 1 272 ? 0.971 -18.5 16.266 1 86.12 272 ALA A N 1
ATOM 2010 C CA . ALA A 1 272 ? 1.024 -17.062 16.047 1 86.12 272 ALA A CA 1
ATOM 2011 C C . ALA A 1 272 ? 0.268 -16.656 14.781 1 86.12 272 ALA A C 1
ATOM 2013 O O . ALA A 1 272 ? -0.435 -15.641 14.766 1 86.12 272 ALA A O 1
ATOM 2014 N N . ALA A 1 273 ? 0.389 -17.422 13.734 1 84.81 273 ALA A N 1
ATOM 2015 C CA . ALA A 1 273 ? -0.321 -17.156 12.484 1 84.81 273 ALA A CA 1
ATOM 2016 C C . ALA A 1 273 ? -1.832 -17.219 12.688 1 84.81 273 ALA A C 1
ATOM 2018 O O . ALA A 1 273 ? -2.57 -16.359 12.188 1 84.81 273 ALA A O 1
ATOM 2019 N N . TRP A 1 274 ? -2.213 -18.141 13.516 1 84.31 274 TRP A N 1
ATOM 2020 C CA . TRP A 1 274 ? -3.639 -18.312 13.773 1 84.31 274 TRP A CA 1
ATOM 2021 C C . TRP A 1 274 ? -4.195 -17.109 14.547 1 84.31 274 TRP A C 1
ATOM 2023 O O . TRP A 1 274 ? -5.305 -16.656 14.273 1 84.31 274 TRP A O 1
ATOM 2033 N N . ASN A 1 275 ? -3.459 -16.688 15.43 1 88.31 275 ASN A N 1
ATOM 2034 C CA . ASN A 1 275 ? -3.887 -15.508 16.188 1 88.31 275 ASN A CA 1
ATOM 2035 C C . ASN A 1 275 ? -4.059 -14.297 15.266 1 88.31 275 ASN A C 1
ATOM 2037 O O . ASN A 1 275 ? -5.016 -13.539 15.414 1 88.31 275 ASN A O 1
ATOM 2041 N N . ILE A 1 276 ? -3.176 -14.164 14.375 1 89.44 276 ILE A N 1
ATOM 2042 C CA . ILE A 1 276 ? -3.242 -13.062 13.414 1 89.44 276 ILE A CA 1
ATOM 2043 C C . ILE A 1 276 ? -4.477 -13.219 12.531 1 89.44 276 ILE A C 1
ATOM 2045 O O . ILE A 1 276 ? -5.207 -12.258 12.289 1 89.44 276 ILE A O 1
ATOM 2049 N N . LEU A 1 277 ? -4.762 -14.398 12.141 1 87.75 277 LEU A N 1
ATOM 2050 C CA . LEU A 1 277 ? -5.895 -14.68 11.266 1 87.75 277 LEU A CA 1
ATOM 2051 C C . LEU A 1 277 ? -7.215 -14.445 12 1 87.75 277 LEU A C 1
ATOM 2053 O O . LEU A 1 277 ? -8.172 -13.938 11.406 1 87.75 277 LEU A O 1
ATOM 2057 N N . GLN A 1 278 ? -7.254 -14.82 13.211 1 87.56 278 GLN A N 1
ATOM 2058 C CA . GLN A 1 278 ? -8.445 -14.555 14 1 87.56 278 GLN A CA 1
ATOM 2059 C C . GLN A 1 278 ? -8.711 -13.055 14.117 1 87.56 278 GLN A C 1
ATOM 2061 O O . GLN A 1 278 ? -9.867 -12.617 14.055 1 87.56 278 GLN A O 1
ATOM 2066 N N . TYR A 1 279 ? -7.684 -12.391 14.273 1 90.56 279 TYR A N 1
ATOM 2067 C CA . TYR A 1 279 ? -7.816 -10.938 14.297 1 90.56 279 TYR A CA 1
ATOM 2068 C C . TYR A 1 279 ? -8.359 -10.422 12.969 1 90.56 279 TYR A C 1
ATOM 2070 O O . TYR A 1 279 ? -9.234 -9.547 12.953 1 90.56 279 TYR A O 1
ATOM 2078 N N . PHE A 1 280 ? -7.875 -10.984 11.859 1 89.12 280 PHE A N 1
ATOM 2079 C CA . PHE A 1 280 ? -8.344 -10.594 10.539 1 89.12 280 PHE A CA 1
ATOM 2080 C C . PHE A 1 280 ? -9.844 -10.836 10.398 1 89.12 280 PHE A C 1
ATOM 2082 O O . PHE A 1 280 ? -10.555 -10.047 9.773 1 89.12 280 PHE A O 1
ATOM 2089 N N . SER A 1 281 ? -10.32 -11.844 11.008 1 87.5 281 SER A N 1
ATOM 2090 C CA . SER A 1 281 ? -11.703 -12.289 10.844 1 87.5 281 SER A CA 1
ATOM 2091 C C . SER A 1 281 ? -12.68 -11.258 11.391 1 87.5 281 SER A C 1
ATOM 2093 O O . SER A 1 281 ? -13.859 -11.258 11.031 1 87.5 281 SER A O 1
ATOM 2095 N N . HIS A 1 282 ? -12.227 -10.398 12.211 1 88.5 282 HIS A N 1
ATOM 2096 C CA . HIS A 1 282 ? -13.086 -9.391 12.82 1 88.5 282 HIS A CA 1
ATOM 2097 C C . HIS A 1 282 ? -13.344 -8.234 11.867 1 88.5 282 HIS A C 1
ATOM 2099 O O . HIS A 1 282 ? -14.234 -7.414 12.102 1 88.5 282 HIS A O 1
ATOM 2105 N N . PHE A 1 283 ? -12.625 -8.156 10.805 1 87.81 283 PHE A N 1
ATOM 2106 C CA . PHE A 1 283 ? -12.68 -6.965 9.961 1 87.81 283 PHE A CA 1
ATOM 2107 C C . PHE A 1 283 ? -13.531 -7.219 8.719 1 87.81 283 PHE A C 1
ATOM 2109 O O . PHE A 1 283 ? -13.969 -6.273 8.062 1 87.81 283 PHE A O 1
ATOM 2116 N N . SER A 1 284 ? -13.703 -8.477 8.375 1 85.12 284 SER A N 1
ATOM 2117 C CA . SER A 1 284 ? -14.484 -8.781 7.18 1 85.12 284 SER A CA 1
ATOM 2118 C C . SER A 1 284 ? -15.047 -10.203 7.238 1 85.12 284 SER A C 1
ATOM 2120 O O . SER A 1 284 ? -14.445 -11.086 7.844 1 85.12 284 SER A O 1
ATOM 2122 N N . ASP A 1 285 ? -16.141 -10.359 6.484 1 84.81 285 ASP A N 1
ATOM 2123 C CA . ASP A 1 285 ? -16.719 -11.688 6.352 1 84.81 285 ASP A CA 1
ATOM 2124 C C . ASP A 1 285 ? -16.359 -12.312 5.004 1 84.81 285 ASP A C 1
ATOM 2126 O O . ASP A 1 285 ? -16.766 -13.438 4.707 1 84.81 285 ASP A O 1
ATOM 2130 N N . ASP A 1 286 ? -15.531 -11.641 4.312 1 84.19 286 ASP A N 1
ATOM 2131 C CA . ASP A 1 286 ? -15.125 -12.156 3.012 1 84.19 286 ASP A CA 1
ATOM 2132 C C . ASP A 1 286 ? -14.094 -13.273 3.164 1 84.19 286 ASP A C 1
ATOM 2134 O O . ASP A 1 286 ? -13.43 -13.383 4.199 1 84.19 286 ASP A O 1
ATOM 2138 N N . ALA A 1 287 ? -14.078 -14.078 2.105 1 86.19 287 ALA A N 1
ATOM 2139 C CA . ALA A 1 287 ? -13.062 -15.133 2.098 1 86.19 287 ALA A CA 1
ATOM 2140 C C . ALA A 1 287 ? -11.656 -14.547 2.104 1 86.19 287 ALA A C 1
ATOM 2142 O O . ALA A 1 287 ? -11.406 -13.508 1.494 1 86.19 287 ALA A O 1
ATOM 2143 N N . PHE A 1 288 ? -10.789 -15.219 2.826 1 90.19 288 PHE A N 1
ATOM 2144 C CA . PHE A 1 288 ? -9.383 -14.828 2.932 1 90.19 288 PHE A CA 1
ATOM 2145 C C . PHE A 1 288 ? -8.477 -16.031 2.729 1 90.19 288 PHE A C 1
ATOM 2147 O O . PHE A 1 288 ? -8.805 -17.141 3.148 1 90.19 288 PHE A O 1
ATOM 2154 N N . GLY A 1 289 ? -7.309 -15.836 2.104 1 91.19 289 GLY A N 1
ATOM 2155 C CA . GLY A 1 289 ? -6.301 -16.875 1.937 1 91.19 289 GLY A CA 1
ATOM 2156 C C . GLY A 1 289 ? -4.891 -16.328 1.842 1 91.19 289 GLY A C 1
ATOM 2157 O O . GLY A 1 289 ? -4.688 -15.188 1.398 1 91.19 289 GLY A O 1
ATOM 2158 N N . ALA A 1 290 ? -3.941 -17.125 2.273 1 93.19 290 ALA A N 1
ATOM 2159 C CA . ALA A 1 290 ? -2.543 -16.703 2.209 1 93.19 290 ALA A CA 1
ATOM 2160 C C . ALA A 1 290 ? -1.623 -17.906 2 1 93.19 290 ALA A C 1
ATOM 2162 O O . ALA A 1 290 ? -1.888 -19 2.514 1 93.19 290 ALA A O 1
ATOM 2163 N N . ILE A 1 291 ? -0.626 -17.688 1.247 1 93.38 291 ILE A N 1
ATOM 2164 C CA . ILE A 1 291 ? 0.484 -18.641 1.139 1 93.38 291 ILE A CA 1
ATOM 2165 C C . ILE A 1 291 ? 1.761 -17.984 1.673 1 93.38 291 ILE A C 1
ATOM 2167 O O . ILE A 1 291 ? 1.977 -16.781 1.499 1 93.38 291 ILE A O 1
ATOM 2171 N N . TYR A 1 292 ? 2.539 -18.797 2.359 1 92.62 292 TYR A N 1
ATOM 2172 C CA . TYR A 1 292 ? 3.678 -18.266 3.1 1 92.62 292 TYR A CA 1
ATOM 2173 C C . TYR A 1 292 ? 4.836 -19.266 3.104 1 92.62 292 TYR A C 1
ATOM 2175 O O . TYR A 1 292 ? 4.625 -20.469 3.24 1 92.62 292 TYR A O 1
ATOM 2183 N N . ILE A 1 293 ? 6.074 -18.781 2.744 1 92.19 293 ILE A N 1
ATOM 2184 C CA . ILE A 1 293 ? 7.324 -19.484 3.018 1 92.19 293 ILE A CA 1
ATOM 2185 C C . ILE A 1 293 ? 8.133 -18.703 4.055 1 92.19 293 ILE A C 1
ATOM 2187 O O . ILE A 1 293 ? 8.43 -17.531 3.865 1 92.19 293 ILE A O 1
ATOM 2191 N N . ASN A 1 294 ? 8.492 -19.359 5.16 1 90.25 294 ASN A N 1
ATOM 2192 C CA . ASN A 1 294 ? 9.297 -18.641 6.141 1 90.25 294 ASN A CA 1
ATOM 2193 C C . ASN A 1 294 ? 10.789 -18.75 5.828 1 90.25 294 ASN A C 1
ATOM 2195 O O . ASN A 1 294 ? 11.172 -19.391 4.844 1 90.25 294 ASN A O 1
ATOM 2199 N N . ARG A 1 295 ? 11.625 -18.141 6.605 1 89.62 295 ARG A N 1
ATOM 2200 C CA . ARG A 1 295 ? 13.055 -18.031 6.34 1 89.62 295 ARG A CA 1
ATOM 2201 C C . ARG A 1 295 ? 13.711 -19.406 6.332 1 89.62 295 ARG A C 1
ATOM 2203 O O . ARG A 1 295 ? 14.75 -19.609 5.699 1 89.62 295 ARG A O 1
ATOM 2210 N N . GLU A 1 296 ? 13.109 -20.359 7 1 87.19 296 GLU A N 1
ATOM 2211 C CA . GLU A 1 296 ? 13.664 -21.703 7.078 1 87.19 296 GLU A CA 1
ATOM 2212 C C . GLU A 1 296 ? 13.156 -22.578 5.926 1 87.19 296 GLU A C 1
ATOM 2214 O O . GLU A 1 296 ? 13.555 -23.734 5.797 1 87.19 296 GLU A O 1
ATOM 2219 N N . GLY A 1 297 ? 12.273 -22.031 5.137 1 88 297 GLY A N 1
ATOM 2220 C CA . GLY A 1 297 ? 11.727 -22.797 4.02 1 88 297 GLY A CA 1
ATOM 2221 C C . GLY A 1 297 ? 10.469 -23.562 4.379 1 88 297 GLY A C 1
ATOM 2222 O O . GLY A 1 297 ? 10.016 -24.406 3.607 1 88 297 GLY A O 1
ATOM 2223 N N . ARG A 1 298 ? 9.984 -23.344 5.516 1 87.38 298 ARG A N 1
ATOM 2224 C CA . ARG A 1 298 ? 8.711 -23.953 5.887 1 87.38 298 ARG A CA 1
ATOM 2225 C C . ARG A 1 298 ? 7.547 -23.234 5.223 1 87.38 298 ARG A C 1
ATOM 2227 O O . ARG A 1 298 ? 7.551 -22.016 5.102 1 87.38 298 ARG A O 1
ATOM 2234 N N . ILE A 1 299 ? 6.555 -24.062 4.832 1 89.94 299 ILE A N 1
ATOM 2235 C CA . ILE A 1 299 ? 5.453 -23.531 4.035 1 89.94 299 ILE A CA 1
ATOM 2236 C C . ILE A 1 299 ? 4.195 -23.438 4.895 1 89.94 299 ILE A C 1
ATOM 2238 O O . ILE A 1 299 ? 3.896 -24.359 5.672 1 89.94 299 ILE A O 1
ATOM 2242 N N . GLY A 1 300 ? 3.559 -22.328 4.812 1 86.81 300 GLY A N 1
ATOM 2243 C CA . GLY A 1 300 ? 2.248 -22.141 5.41 1 86.81 300 GLY A CA 1
ATOM 2244 C C . GLY A 1 300 ? 1.181 -21.75 4.402 1 86.81 300 GLY A C 1
ATOM 2245 O O . GLY A 1 300 ? 1.44 -20.969 3.484 1 86.81 300 GLY A O 1
ATOM 2246 N N . VAL A 1 301 ? -0.017 -22.406 4.465 1 89.44 301 VAL A N 1
ATOM 2247 C CA . VAL A 1 301 ? -1.208 -22.031 3.707 1 89.44 301 VAL A CA 1
ATOM 2248 C C . VAL A 1 301 ? -2.373 -21.781 4.664 1 89.44 301 VAL A C 1
ATOM 2250 O O . VAL A 1 301 ? -2.68 -22.625 5.508 1 89.44 301 VAL A O 1
ATOM 2253 N N . TYR A 1 302 ? -2.988 -20.656 4.469 1 87.38 302 TYR A N 1
ATOM 2254 C CA . TYR A 1 302 ? -4.031 -20.25 5.402 1 87.38 302 TYR A CA 1
ATOM 2255 C C . TYR A 1 302 ? -5.289 -19.812 4.66 1 87.38 302 TYR A C 1
ATOM 2257 O O . TYR A 1 302 ? -5.207 -19.156 3.621 1 87.38 302 TYR A O 1
ATOM 2265 N N . THR A 1 303 ? -6.426 -20.234 5.211 1 86.81 303 THR A N 1
ATOM 2266 C CA . THR A 1 303 ? -7.707 -19.797 4.684 1 86.81 303 THR A CA 1
ATOM 2267 C C . THR A 1 303 ? -8.648 -19.406 5.816 1 86.81 303 THR A C 1
ATOM 2269 O O . THR A 1 303 ? -8.594 -19.969 6.906 1 86.81 303 THR A O 1
ATOM 2272 N N . LEU A 1 304 ? -9.359 -18.344 5.531 1 83.69 304 LEU A N 1
ATOM 2273 C CA . LEU A 1 304 ? -10.406 -17.875 6.434 1 83.69 304 LEU A CA 1
ATOM 2274 C C . LEU A 1 304 ? -11.711 -17.641 5.684 1 83.69 304 LEU A C 1
ATOM 2276 O O . LEU A 1 304 ? -11.719 -17 4.625 1 83.69 304 LEU A O 1
ATOM 2280 N N . LYS A 1 305 ? -12.859 -18.203 6.227 1 81.31 305 LYS A N 1
ATOM 2281 C CA . LYS A 1 305 ? -14.227 -17.969 5.762 1 81.31 305 LYS A CA 1
ATOM 2282 C C . LYS A 1 305 ? -14.352 -18.25 4.27 1 81.31 305 LYS A C 1
ATOM 2284 O O . LYS A 1 305 ? -14.922 -17.453 3.521 1 81.31 305 LYS A O 1
ATOM 2289 N N . GLY A 1 306 ? -13.828 -19.359 3.873 1 81.38 306 GLY A N 1
ATOM 2290 C CA . GLY A 1 306 ? -13.906 -19.766 2.477 1 81.38 306 GLY A CA 1
ATOM 2291 C C . GLY A 1 306 ? -12.789 -20.688 2.059 1 81.38 306 GLY A C 1
ATOM 2292 O O . GLY A 1 306 ? -12.234 -21.406 2.891 1 81.38 306 GLY A O 1
ATOM 2293 N N . GLN A 1 307 ? -12.586 -20.703 0.714 1 82.94 307 GLN A N 1
ATOM 2294 C CA . GLN A 1 307 ? -11.57 -21.578 0.145 1 82.94 307 GLN A CA 1
ATOM 2295 C C . GLN A 1 307 ? -10.609 -20.797 -0.745 1 82.94 307 GLN A C 1
ATOM 2297 O O . GLN A 1 307 ? -10.93 -19.703 -1.21 1 82.94 307 GLN A O 1
ATOM 2302 N N . MET A 1 308 ? -9.484 -21.344 -0.891 1 87.94 308 MET A N 1
ATOM 2303 C CA . MET A 1 308 ? -8.469 -20.844 -1.81 1 87.94 308 MET A CA 1
ATOM 2304 C C . MET A 1 308 ? -7.66 -21.984 -2.414 1 87.94 308 MET A C 1
ATOM 2306 O O . MET A 1 308 ? -6.969 -22.703 -1.696 1 87.94 308 MET A O 1
ATOM 2310 N N . PRO A 1 309 ? -7.762 -22.188 -3.697 1 88.5 309 PRO A N 1
ATOM 2311 C CA . PRO A 1 309 ? -6.926 -23.234 -4.297 1 88.5 309 PRO A CA 1
ATOM 2312 C C . PRO A 1 309 ? -5.438 -22.906 -4.223 1 88.5 309 PRO A C 1
ATOM 2314 O O . PRO A 1 309 ? -5.039 -21.75 -4.395 1 88.5 309 PRO A O 1
ATOM 2317 N N . TRP A 1 310 ? -4.664 -23.969 -3.918 1 91 310 TRP A N 1
ATOM 2318 C CA . TRP A 1 310 ? -3.223 -23.781 -3.809 1 91 310 TRP A CA 1
ATOM 2319 C C . TRP A 1 310 ? -2.473 -25.047 -4.176 1 91 310 TRP A C 1
ATOM 2321 O O . TRP A 1 310 ? -3.041 -26.141 -4.141 1 91 310 TRP A O 1
ATOM 2331 N N . TYR A 1 311 ? -1.261 -24.875 -4.621 1 91.81 311 TYR A N 1
ATOM 2332 C CA . TYR A 1 311 ? -0.381 -25.969 -5 1 91.81 311 TYR A CA 1
ATOM 2333 C C . TYR A 1 311 ? 1.056 -25.703 -4.574 1 91.81 311 TYR A C 1
ATOM 2335 O O . TYR A 1 311 ? 1.588 -24.609 -4.836 1 91.81 311 TYR A O 1
ATOM 2343 N N . VAL A 1 312 ? 1.671 -26.719 -3.875 1 92.12 312 VAL A N 1
ATOM 2344 C CA . VAL A 1 312 ? 3.023 -26.578 -3.348 1 92.12 312 VAL A CA 1
ATOM 2345 C C . VAL A 1 312 ? 3.93 -27.641 -3.959 1 92.12 312 VAL A C 1
ATOM 2347 O O . VAL A 1 312 ? 3.541 -28.812 -4.07 1 92.12 312 VAL A O 1
ATOM 2350 N N . ILE A 1 313 ? 5.102 -27.234 -4.383 1 92.81 313 ILE A N 1
ATOM 2351 C CA . ILE A 1 313 ? 6.16 -28.172 -4.727 1 92.81 313 ILE A CA 1
ATOM 2352 C C . ILE A 1 313 ? 7.43 -27.828 -3.949 1 92.81 313 ILE A C 1
ATOM 2354 O O . ILE A 1 313 ? 7.895 -26.688 -3.986 1 92.81 313 ILE A O 1
ATOM 2358 N N . LYS A 1 314 ? 7.957 -28.734 -3.264 1 90.94 314 LYS A N 1
ATOM 2359 C CA . LYS A 1 314 ? 9.227 -28.641 -2.549 1 90.94 314 LYS A CA 1
ATOM 2360 C C . LYS A 1 314 ? 10.016 -29.938 -2.65 1 90.94 314 LYS A C 1
ATOM 2362 O O . LYS A 1 314 ? 9.633 -30.953 -2.064 1 90.94 314 LYS A O 1
ATOM 2367 N N . GLY A 1 315 ? 11.164 -29.828 -3.316 1 86.75 315 GLY A N 1
ATOM 2368 C CA . GLY A 1 315 ? 11.859 -31.078 -3.574 1 86.75 315 GLY A CA 1
ATOM 2369 C C . GLY A 1 315 ? 11 -32.094 -4.277 1 86.75 315 GLY A C 1
ATOM 2370 O O . GLY A 1 315 ? 10.438 -31.828 -5.34 1 86.75 315 GLY A O 1
ATOM 2371 N N . SER A 1 316 ? 10.867 -33.156 -3.631 1 80.81 316 SER A N 1
ATOM 2372 C CA . SER A 1 316 ? 10.023 -34.219 -4.188 1 80.81 316 SER A CA 1
ATOM 2373 C C . SER A 1 316 ? 8.609 -34.156 -3.619 1 80.81 316 SER A C 1
ATOM 2375 O O . SER A 1 316 ? 7.73 -34.906 -4.051 1 80.81 316 SER A O 1
ATOM 2377 N N . GLY A 1 317 ? 8.43 -33.219 -2.729 1 81.62 317 GLY A N 1
ATOM 2378 C CA . GLY A 1 317 ? 7.133 -33.125 -2.072 1 81.62 317 GLY A CA 1
ATOM 2379 C C . GLY A 1 317 ? 6.156 -32.219 -2.795 1 81.62 317 GLY A C 1
ATOM 2380 O O . GLY A 1 317 ? 6.547 -31.172 -3.314 1 81.62 317 GLY A O 1
ATOM 2381 N N . ILE A 1 318 ? 4.941 -32.812 -2.988 1 80 318 ILE A N 1
ATOM 2382 C CA . ILE A 1 318 ? 3.836 -32.062 -3.568 1 80 318 ILE A CA 1
ATOM 2383 C C . ILE A 1 318 ? 2.662 -32.031 -2.592 1 80 318 ILE A C 1
ATOM 2385 O O . ILE A 1 318 ? 2.344 -33.031 -1.962 1 80 318 ILE A O 1
ATOM 2389 N N . ARG A 1 319 ? 2.15 -30.859 -2.404 1 79.19 319 ARG A N 1
ATOM 2390 C CA . ARG A 1 319 ? 0.91 -30.688 -1.652 1 79.19 319 ARG A CA 1
ATOM 2391 C C . ARG A 1 319 ? -0.037 -29.734 -2.363 1 79.19 319 ARG A C 1
ATOM 2393 O O . ARG A 1 319 ? 0.406 -28.812 -3.049 1 79.19 319 ARG A O 1
ATOM 2400 N N . CYS A 1 320 ? -1.294 -30.094 -2.369 1 76.25 320 CYS A N 1
ATOM 2401 C CA . CYS A 1 320 ? -2.283 -29.203 -2.98 1 76.25 320 CYS A CA 1
ATOM 2402 C C . CYS A 1 320 ? -3.607 -29.266 -2.227 1 76.25 320 CYS A C 1
ATOM 2404 O O . CYS A 1 320 ? -3.818 -30.156 -1.405 1 76.25 320 CYS A O 1
ATOM 2406 N N . GLY A 1 321 ? -4.367 -28.328 -2.316 1 74.06 321 GLY A N 1
ATOM 2407 C CA . GLY A 1 321 ? -5.676 -28.312 -1.688 1 74.06 321 GLY A CA 1
ATOM 2408 C C . GLY A 1 321 ? -6.441 -27.031 -1.914 1 74.06 321 GLY A C 1
ATOM 2409 O O . GLY A 1 321 ? -6.027 -26.188 -2.717 1 74.06 321 GLY A O 1
ATOM 2410 N N . ASP A 1 322 ? -7.609 -26.984 -1.836 1 62.66 322 ASP A N 1
ATOM 2411 C CA . ASP A 1 322 ? -8.438 -25.781 -1.824 1 62.66 322 ASP A CA 1
ATOM 2412 C C . ASP A 1 322 ? -8.984 -25.516 -0.427 1 62.66 322 ASP A C 1
ATOM 2414 O O . ASP A 1 322 ? -9.672 -24.5 -0.21 1 62.66 322 ASP A O 1
ATOM 2418 N N . TYR A 1 323 ? -8.977 -26.781 0.293 1 53.47 323 TYR A N 1
ATOM 2419 C CA . TYR A 1 323 ? -9.914 -27.031 1.381 1 53.47 323 TYR A CA 1
ATOM 2420 C C . TYR A 1 323 ? -9.922 -25.875 2.373 1 53.47 323 TYR A C 1
ATOM 2422 O O . TYR A 1 323 ? -8.992 -25.062 2.396 1 53.47 323 TYR A O 1
ATOM 2430 N N . LEU A 1 324 ? -11.109 -26.016 3.396 1 45.34 324 LEU A N 1
ATOM 2431 C CA . LEU A 1 324 ? -12.047 -25.391 4.32 1 45.34 324 LEU A CA 1
ATOM 2432 C C . LEU A 1 324 ? -11.32 -24.484 5.301 1 45.34 324 LEU A C 1
ATOM 2434 O O . LEU A 1 324 ? -10.117 -24.641 5.531 1 45.34 324 LEU A O 1
ATOM 2438 N N . PRO A 1 325 ? -12.133 -23.75 5.754 1 43.66 325 PRO A N 1
ATOM 2439 C CA . PRO A 1 325 ? -11.898 -22.906 6.93 1 43.66 325 PRO A CA 1
ATOM 2440 C C . PRO A 1 325 ? -11.039 -23.594 7.988 1 43.66 325 PRO A C 1
ATOM 2442 O O . PRO A 1 325 ? -11.281 -24.75 8.328 1 43.66 325 PRO A O 1
ATOM 2445 N N . GLY A 1 326 ? -10.07 -23.172 8.43 1 41.97 326 GLY A N 1
ATOM 2446 C CA . GLY A 1 326 ? -9.352 -23.734 9.562 1 41.97 326 GLY A CA 1
ATOM 2447 C C . GLY A 1 326 ? -8.148 -24.562 9.164 1 41.97 326 GLY A C 1
ATOM 2448 O O . GLY A 1 326 ? -7.516 -25.188 10.008 1 41.97 326 GLY A O 1
ATOM 2449 N N . CYS A 1 327 ? -8.281 -25.062 8.023 1 40.06 327 CYS A N 1
ATOM 2450 C CA . CYS A 1 327 ? -7.227 -26.047 7.832 1 40.06 327 CYS A CA 1
ATOM 2451 C C . CYS A 1 327 ? -5.871 -25.375 7.66 1 40.06 327 CYS A C 1
ATOM 2453 O O . CYS A 1 327 ? -5.691 -24.547 6.762 1 40.06 327 CYS A O 1
ATOM 2455 N N . TYR A 1 328 ? -5.27 -24.938 8.633 1 45.03 328 TYR A N 1
ATOM 2456 C CA . TYR A 1 328 ? -3.844 -24.641 8.664 1 45.03 328 TYR A CA 1
ATOM 2457 C C . TYR A 1 328 ? -3.031 -25.844 8.195 1 45.03 328 TYR A C 1
ATOM 2459 O O . TYR A 1 328 ? -3.283 -26.969 8.625 1 45.03 328 TYR A O 1
ATOM 2467 N N . SER A 1 329 ? -2.891 -26.109 7.035 1 40.12 329 SER A N 1
ATOM 2468 C CA . SER A 1 329 ? -1.87 -27.141 6.961 1 40.12 329 SER A CA 1
ATOM 2469 C C . SER A 1 329 ? -0.54 -26.656 7.523 1 40.12 329 SER A C 1
ATOM 2471 O O . SER A 1 329 ? -0.023 -25.625 7.094 1 40.12 329 SER A O 1
ATOM 2473 N N . GLY A 1 330 ? -0.389 -26.812 8.773 1 37.09 330 GLY A N 1
ATOM 2474 C CA . GLY A 1 330 ? 0.892 -26.688 9.453 1 37.09 330 GLY A CA 1
ATOM 2475 C C . GLY A 1 330 ? 2.078 -26.906 8.539 1 37.09 330 GLY A C 1
ATOM 2476 O O . GLY A 1 330 ? 1.933 -27.484 7.457 1 37.09 330 GLY A O 1
ATOM 2477 N N . PHE A 1 331 ? 3.068 -26 8.812 1 37.97 331 PHE A N 1
ATOM 2478 C CA . PHE A 1 331 ? 4.438 -26.188 8.344 1 37.97 331 PHE A CA 1
ATOM 2479 C C . PHE A 1 331 ? 4.809 -27.656 8.344 1 37.97 331 PHE A C 1
ATOM 2481 O O . PHE A 1 331 ? 4.574 -28.359 9.328 1 37.97 331 PHE A O 1
ATOM 2488 N N . THR A 1 332 ? 4.387 -28.516 7.555 1 31.83 332 THR A N 1
ATOM 2489 C CA . THR A 1 332 ? 5.141 -29.766 7.617 1 31.83 332 THR A CA 1
ATOM 2490 C C . THR A 1 332 ? 6.531 -29.594 7.012 1 31.83 332 THR A C 1
ATOM 2492 O O . THR A 1 332 ? 6.695 -28.859 6.027 1 31.83 332 THR A O 1
ATOM 2495 N N . MET B 1 1 ? -34.281 -11.922 46.25 1 25.36 1 MET B N 1
ATOM 2496 C CA . MET B 1 1 ? -32.875 -11.859 45.875 1 25.36 1 MET B CA 1
ATOM 2497 C C . MET B 1 1 ? -32.625 -10.781 44.812 1 25.36 1 MET B C 1
ATOM 2499 O O . MET B 1 1 ? -33.188 -10.836 43.719 1 25.36 1 MET B O 1
ATOM 2503 N N . ALA B 1 2 ? -32.25 -9.562 45.25 1 26.02 2 ALA B N 1
ATOM 2504 C CA . ALA B 1 2 ? -32.219 -8.297 44.531 1 26.02 2 ALA B CA 1
ATOM 2505 C C . ALA B 1 2 ? -31.125 -8.289 43.469 1 26.02 2 ALA B C 1
ATOM 2507 O O . ALA B 1 2 ? -29.969 -8.602 43.75 1 26.02 2 ALA B O 1
ATOM 2508 N N . PHE B 1 3 ? -31.422 -8.547 42.219 1 27.2 3 PHE B N 1
ATOM 2509 C CA . PHE B 1 3 ? -30.516 -8.578 41.094 1 27.2 3 PHE B CA 1
ATOM 2510 C C . PHE B 1 3 ? -29.766 -7.258 40.938 1 27.2 3 PHE B C 1
ATOM 2512 O O . PHE B 1 3 ? -30.375 -6.223 40.656 1 27.2 3 PHE B O 1
ATOM 2519 N N . GLN B 1 4 ? -28.734 -7.039 41.75 1 21.94 4 GLN B N 1
ATOM 2520 C CA . GLN B 1 4 ? -27.953 -5.812 41.656 1 21.94 4 GLN B CA 1
ATOM 2521 C C . GLN B 1 4 ? -27.422 -5.617 40.219 1 21.94 4 GLN B C 1
ATOM 2523 O O . GLN B 1 4 ? -26.719 -6.484 39.719 1 21.94 4 GLN B O 1
ATOM 2528 N N . ILE B 1 5 ? -28.109 -4.984 39.406 1 24.33 5 ILE B N 1
ATOM 2529 C CA . ILE B 1 5 ? -27.719 -4.516 38.062 1 24.33 5 ILE B CA 1
ATOM 2530 C C . ILE B 1 5 ? -26.375 -3.805 38.156 1 24.33 5 ILE B C 1
ATOM 2532 O O . ILE B 1 5 ? -26.234 -2.777 38.812 1 24.33 5 ILE B O 1
ATOM 2536 N N . ILE B 1 6 ? -25.297 -4.465 38.344 1 25.22 6 ILE B N 1
ATOM 2537 C CA . ILE B 1 6 ? -23.984 -3.822 38.344 1 25.22 6 ILE B CA 1
ATOM 2538 C C . ILE B 1 6 ? -23.844 -2.904 37.156 1 25.22 6 ILE B C 1
ATOM 2540 O O . ILE B 1 6 ? -23.875 -3.365 36 1 25.22 6 ILE B O 1
ATOM 2544 N N . LYS B 1 7 ? -24.375 -1.768 37.25 1 26.05 7 LYS B N 1
ATOM 2545 C CA . LYS B 1 7 ? -24.203 -0.678 36.312 1 26.05 7 LYS B CA 1
ATOM 2546 C C . LYS B 1 7 ? -22.719 -0.491 35.969 1 26.05 7 LYS B C 1
ATOM 2548 O O . LYS B 1 7 ? -21.906 -0.212 36.844 1 26.05 7 LYS B O 1
ATOM 2553 N N . HIS B 1 8 ? -22.172 -1.413 35.312 1 27.16 8 HIS B N 1
ATOM 2554 C CA . HIS B 1 8 ? -20.812 -1.131 34.844 1 27.16 8 HIS B CA 1
ATOM 2555 C C . HIS B 1 8 ? -20.703 0.288 34.281 1 27.16 8 HIS B C 1
ATOM 2557 O O . HIS B 1 8 ? -21.406 0.642 33.344 1 27.16 8 HIS B O 1
ATOM 2563 N N . PHE B 1 9 ? -20.656 1.218 35.125 1 26.83 9 PHE B N 1
ATOM 2564 C CA . PHE B 1 9 ? -20.391 2.604 34.719 1 26.83 9 PHE B CA 1
ATOM 2565 C C . PHE B 1 9 ? -19.297 2.684 33.688 1 26.83 9 PHE B C 1
ATOM 2567 O O . PHE B 1 9 ? -18.188 2.18 33.875 1 26.83 9 PHE B O 1
ATOM 2574 N N . CYS B 1 10 ? -19.609 2.5 32.5 1 30.78 10 CYS B N 1
ATOM 2575 C CA . CYS B 1 10 ? -18.688 2.855 31.422 1 30.78 10 CYS B CA 1
ATOM 2576 C C . CYS B 1 10 ? -17.906 4.125 31.766 1 30.78 10 CYS B C 1
ATOM 2578 O O . CYS B 1 10 ? -18.516 5.188 31.953 1 30.78 10 CYS B O 1
ATOM 2580 N N . VAL B 1 11 ? -17.047 4.098 32.781 1 33.91 11 VAL B N 1
ATOM 2581 C CA . VAL B 1 11 ? -16.203 5.258 33.031 1 33.91 11 VAL B CA 1
ATOM 2582 C C . VAL B 1 11 ? -15.984 6.051 31.766 1 33.91 11 VAL B C 1
ATOM 2584 O O . VAL B 1 11 ? -15.648 5.477 30.719 1 33.91 11 VAL B O 1
ATOM 2587 N N . PRO B 1 12 ? -16.656 7.117 31.609 1 38.47 12 PRO B N 1
ATOM 2588 C CA . PRO B 1 12 ? -16.453 7.988 30.453 1 38.47 12 PRO B CA 1
ATOM 2589 C C . PRO B 1 12 ? -14.992 8.055 30.016 1 38.47 12 PRO B C 1
ATOM 2591 O O . PRO B 1 12 ? -14.094 8.039 30.859 1 38.47 12 PRO B O 1
ATOM 2594 N N . LEU B 1 13 ? -14.484 7.414 29.016 1 43.94 13 LEU B N 1
ATOM 2595 C CA . LEU B 1 13 ? -13.133 7.594 28.484 1 43.94 13 LEU B CA 1
ATOM 2596 C C . LEU B 1 13 ? -12.641 9.016 28.734 1 43.94 13 LEU B C 1
ATOM 2598 O O . LEU B 1 13 ? -13.305 9.977 28.328 1 43.94 13 LEU B O 1
ATOM 2602 N N . ALA B 1 14 ? -12.016 9.383 29.875 1 49.59 14 ALA B N 1
ATOM 2603 C CA . ALA B 1 14 ? -11.406 10.664 30.203 1 49.59 14 ALA B CA 1
ATOM 2604 C C . ALA B 1 14 ? -10.992 11.414 28.938 1 49.59 14 ALA B C 1
ATOM 2606 O O . ALA B 1 14 ? -10.43 10.812 28.016 1 49.59 14 ALA B O 1
ATOM 2607 N N . ALA B 1 15 ? -11.609 12.594 28.734 1 62.47 15 ALA B N 1
ATOM 2608 C CA . ALA B 1 15 ? -11.352 13.516 27.641 1 62.47 15 ALA B CA 1
ATOM 2609 C C . ALA B 1 15 ? -9.852 13.695 27.406 1 62.47 15 ALA B C 1
ATOM 2611 O O . ALA B 1 15 ? -9.086 13.836 28.344 1 62.47 15 ALA B O 1
ATOM 2612 N N . LYS B 1 16 ? -9.336 13.219 26.297 1 80.94 16 LYS B N 1
ATOM 2613 C CA . LYS B 1 16 ? -7.957 13.461 25.891 1 80.94 16 LYS B CA 1
ATOM 2614 C C . LYS B 1 16 ? -7.77 14.883 25.375 1 80.94 16 LYS B C 1
ATOM 2616 O O . LYS B 1 16 ? -8.711 15.492 24.875 1 80.94 16 LYS B O 1
ATOM 2621 N N . GLU B 1 17 ? -6.727 15.492 25.734 1 90.5 17 GLU B N 1
ATOM 2622 C CA . GLU B 1 17 ? -6.398 16.797 25.172 1 90.5 17 GLU B CA 1
ATOM 2623 C C . GLU B 1 17 ? -6.219 16.703 23.656 1 90.5 17 GLU B C 1
ATOM 2625 O O . GLU B 1 17 ? -5.375 15.945 23.172 1 90.5 17 GLU B O 1
ATOM 2630 N N . PRO B 1 18 ? -7.062 17.406 22.906 1 95.06 18 PRO B N 1
ATOM 2631 C CA . PRO B 1 18 ? -6.922 17.359 21.453 1 95.06 18 PRO B CA 1
ATOM 2632 C C . PRO B 1 18 ? -5.551 17.844 20.984 1 95.06 18 PRO B C 1
ATOM 2634 O O . PRO B 1 18 ? -4.934 18.688 21.625 1 95.06 18 PRO B O 1
ATOM 2637 N N . CYS B 1 19 ? -5.102 17.297 19.922 1 94.62 19 CYS B N 1
ATOM 2638 C CA . CYS B 1 19 ? -3.82 17.719 19.359 1 94.62 19 CYS B CA 1
ATOM 2639 C C . CYS B 1 19 ? -3.809 17.516 17.844 1 94.62 19 CYS B C 1
ATOM 2641 O O . CYS B 1 19 ? -4.551 16.672 17.328 1 94.62 19 CYS B O 1
ATOM 2643 N N . ILE B 1 20 ? -3.021 18.297 17.172 1 96.44 20 ILE B N 1
ATOM 2644 C CA . ILE B 1 20 ? -2.834 18.203 15.734 1 96.44 20 ILE B CA 1
ATOM 2645 C C . ILE B 1 20 ? -1.367 18.453 15.383 1 96.44 20 ILE B C 1
ATOM 2647 O O . ILE B 1 20 ? -0.71 19.297 16 1 96.44 20 ILE B O 1
ATOM 2651 N N . VAL B 1 21 ? -0.857 17.688 14.539 1 95.69 21 VAL B N 1
ATOM 2652 C CA . VAL B 1 21 ? 0.494 17.859 14.016 1 95.69 21 VAL B CA 1
ATOM 2653 C C . VAL B 1 21 ? 0.45 17.953 12.492 1 95.69 21 VAL B C 1
ATOM 2655 O O . VAL B 1 21 ? -0.153 17.109 11.828 1 95.69 21 VAL B O 1
ATOM 2658 N N . VAL B 1 22 ? 1.069 18.969 11.969 1 96.06 22 VAL B N 1
ATOM 2659 C CA . VAL B 1 22 ? 1.124 19.203 10.531 1 96.06 22 VAL B CA 1
ATOM 2660 C C . VAL B 1 22 ? 2.576 19.188 10.055 1 96.06 22 VAL B C 1
ATOM 2662 O O . VAL B 1 22 ? 3.469 19.688 10.742 1 96.06 22 VAL B O 1
ATOM 2665 N N . ARG B 1 23 ? 2.766 18.594 8.883 1 92.81 23 ARG B N 1
ATOM 2666 C CA . ARG B 1 23 ? 4.121 18.562 8.336 1 92.81 23 ARG B CA 1
ATOM 2667 C C . ARG B 1 23 ? 4.129 18.922 6.859 1 92.81 23 ARG B C 1
ATOM 2669 O O . ARG B 1 23 ? 3.141 18.703 6.152 1 92.81 23 ARG B O 1
ATOM 2676 N N . GLY B 1 24 ? 5.324 19.469 6.445 1 90.19 24 GLY B N 1
ATOM 2677 C CA . GLY B 1 24 ? 5.676 19.531 5.035 1 90.19 24 GLY B CA 1
ATOM 2678 C C . GLY B 1 24 ? 6.504 18.359 4.57 1 90.19 24 GLY B C 1
ATOM 2679 O O . GLY B 1 24 ? 6.52 17.312 5.211 1 90.19 24 GLY B O 1
ATOM 2680 N N . GLY B 1 25 ? 7.074 18.531 3.355 1 87.31 25 GLY B N 1
ATOM 2681 C CA . GLY B 1 25 ? 7.883 17.469 2.787 1 87.31 25 GLY B CA 1
ATOM 2682 C C . GLY B 1 25 ? 9.305 17.438 3.328 1 87.31 25 GLY B C 1
ATOM 2683 O O . GLY B 1 25 ? 9.891 18.5 3.58 1 87.31 25 GLY B O 1
ATOM 2684 N N . ALA B 1 26 ? 9.75 16.203 3.516 1 82.94 26 ALA B N 1
ATOM 2685 C CA . ALA B 1 26 ? 11.156 16.047 3.887 1 82.94 26 ALA B CA 1
ATOM 2686 C C . ALA B 1 26 ? 12.07 16.406 2.719 1 82.94 26 ALA B C 1
ATOM 2688 O O . ALA B 1 26 ? 11.781 16.062 1.568 1 82.94 26 ALA B O 1
ATOM 2689 N N . SER B 1 27 ? 13.102 17.141 3.053 1 78.69 27 SER B N 1
ATOM 2690 C CA . SER B 1 27 ? 14.039 17.547 2.01 1 78.69 27 SER B CA 1
ATOM 2691 C C . SER B 1 27 ? 15.438 17.781 2.574 1 78.69 27 SER B C 1
ATOM 2693 O O . SER B 1 27 ? 15.602 17.969 3.781 1 78.69 27 SER B O 1
ATOM 2695 N N . HIS B 1 28 ? 16.328 17.703 1.602 1 68.75 28 HIS B N 1
ATOM 2696 C CA . HIS B 1 28 ? 17.703 18.016 1.987 1 68.75 28 HIS B CA 1
ATOM 2697 C C . HIS B 1 28 ? 17.922 19.516 2.043 1 68.75 28 HIS B C 1
ATOM 2699 O O . HIS B 1 28 ? 18.906 19.984 2.633 1 68.75 28 HIS B O 1
ATOM 2705 N N . LEU B 1 29 ? 17 20.188 1.362 1 61.22 29 LEU B N 1
ATOM 2706 C CA . LEU B 1 29 ? 17.219 21.625 1.252 1 61.22 29 LEU B CA 1
ATOM 2707 C C . LEU B 1 29 ? 16.125 22.391 1.984 1 61.22 29 LEU B C 1
ATOM 2709 O O . LEU B 1 29 ? 14.984 21.938 2.064 1 61.22 29 LEU B O 1
ATOM 2713 N N . SER B 1 30 ? 16.625 23.344 2.793 1 57.78 30 SER B N 1
ATOM 2714 C CA . SER B 1 30 ? 15.664 24.219 3.463 1 57.78 30 SER B CA 1
ATOM 2715 C C . SER B 1 30 ? 15.266 25.391 2.57 1 57.78 30 SER B C 1
ATOM 2717 O O . SER B 1 30 ? 15.922 26.438 2.582 1 57.78 30 SER B O 1
ATOM 2719 N N . LEU B 1 31 ? 14.469 25.094 1.599 1 57.03 31 LEU B N 1
ATOM 2720 C CA . LEU B 1 31 ? 14.078 26.266 0.819 1 57.03 31 LEU B CA 1
ATOM 2721 C C . LEU B 1 31 ? 12.844 26.922 1.415 1 57.03 31 LEU B C 1
ATOM 2723 O O . LEU B 1 31 ? 11.906 26.234 1.83 1 57.03 31 LEU B O 1
ATOM 2727 N N . ASN B 1 32 ? 12.898 28.266 1.593 1 67.19 32 ASN B N 1
ATOM 2728 C CA . ASN B 1 32 ? 11.766 29.094 2.012 1 67.19 32 ASN B CA 1
ATOM 2729 C C . ASN B 1 32 ? 11.234 28.656 3.379 1 67.19 32 ASN B C 1
ATOM 2731 O O . ASN B 1 32 ? 10.023 28.578 3.584 1 67.19 32 ASN B O 1
ATOM 2735 N N . TYR B 1 33 ? 12.156 28.453 4.207 1 74 33 TYR B N 1
ATOM 2736 C CA . TYR B 1 33 ? 11.82 27.922 5.523 1 74 33 TYR B CA 1
ATOM 2737 C C . TYR B 1 33 ? 10.82 28.828 6.23 1 74 33 TYR B C 1
ATOM 2739 O O . TYR B 1 33 ? 9.805 28.359 6.746 1 74 33 TYR B O 1
ATOM 2747 N N . ASP B 1 34 ? 11.102 30.062 6.16 1 78.75 34 ASP B N 1
ATOM 2748 C CA . ASP B 1 34 ? 10.258 31 6.887 1 78.75 34 ASP B CA 1
ATOM 2749 C C . ASP B 1 34 ? 8.836 31.016 6.316 1 78.75 34 ASP B C 1
ATOM 2751 O O . ASP B 1 34 ? 7.863 31.047 7.07 1 78.75 34 ASP B O 1
ATOM 2755 N N . LYS B 1 35 ? 8.812 31 5.055 1 81.44 35 LYS B N 1
ATOM 2756 C CA . LYS B 1 35 ? 7.504 31.016 4.41 1 81.44 35 LYS B CA 1
ATOM 2757 C C . LYS B 1 35 ? 6.734 29.734 4.711 1 81.44 35 LYS B C 1
ATOM 2759 O O . LYS B 1 35 ? 5.539 29.766 5.004 1 81.44 35 LYS B O 1
ATOM 2764 N N . VAL B 1 36 ? 7.441 28.656 4.664 1 84.12 36 VAL B N 1
ATOM 2765 C CA . VAL B 1 36 ? 6.824 27.359 4.914 1 84.12 36 VAL B CA 1
ATOM 2766 C C . VAL B 1 36 ? 6.348 27.281 6.359 1 84.12 36 VAL B C 1
ATOM 2768 O O . VAL B 1 36 ? 5.211 26.875 6.629 1 84.12 36 VAL B O 1
ATOM 2771 N N . MET B 1 37 ? 7.125 27.781 7.273 1 86.62 37 MET B N 1
ATOM 2772 C CA . MET B 1 37 ? 6.785 27.703 8.695 1 86.62 37 MET B CA 1
ATOM 2773 C C . MET B 1 37 ? 5.613 28.625 9.023 1 86.62 37 MET B C 1
ATOM 2775 O O . MET B 1 37 ? 4.746 28.266 9.82 1 86.62 37 MET B O 1
ATOM 2779 N N . SER B 1 38 ? 5.66 29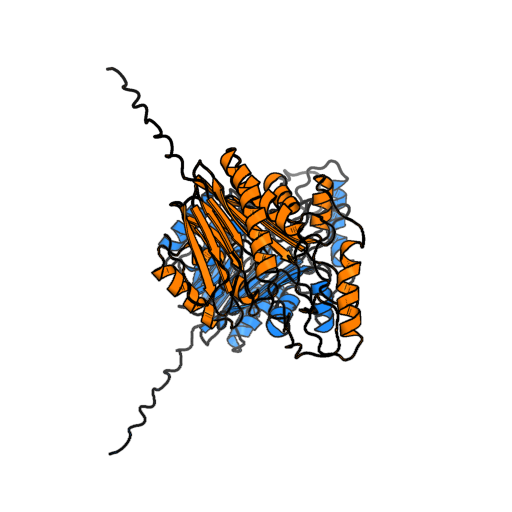.734 8.414 1 87.94 38 SER B N 1
ATOM 2780 C CA . SER B 1 38 ? 4.547 30.656 8.625 1 87.94 38 SER B CA 1
ATOM 2781 C C . SER B 1 38 ? 3.236 30.062 8.125 1 87.94 38 SER B C 1
ATOM 2783 O O . SER B 1 38 ? 2.197 30.203 8.773 1 87.94 38 SER B O 1
ATOM 2785 N N . ALA B 1 39 ? 3.338 29.453 6.996 1 88.06 39 ALA B N 1
ATOM 2786 C CA . ALA B 1 39 ? 2.152 28.812 6.434 1 88.06 39 ALA B CA 1
ATOM 2787 C C . ALA B 1 39 ? 1.664 27.688 7.328 1 88.06 39 ALA B C 1
ATOM 2789 O O . ALA B 1 39 ? 0.466 27.562 7.594 1 88.06 39 ALA B O 1
ATOM 2790 N N . LEU B 1 40 ? 2.549 26.891 7.832 1 92.06 40 LEU B N 1
ATOM 2791 C CA . LEU B 1 40 ? 2.188 25.781 8.703 1 92.06 40 LEU B CA 1
ATOM 2792 C C . LEU B 1 40 ? 1.556 26.281 10 1 92.06 40 LEU B C 1
ATOM 2794 O O . LEU B 1 40 ? 0.598 25.688 10.5 1 92.06 40 LEU B O 1
ATOM 2798 N N . GLU B 1 41 ? 2.111 27.328 10.484 1 91.12 41 GLU B N 1
ATOM 2799 C CA . GLU B 1 41 ? 1.566 27.922 11.703 1 91.12 41 GLU B CA 1
ATOM 2800 C C . GLU B 1 41 ? 0.118 28.359 11.5 1 91.12 41 GLU B C 1
ATOM 2802 O O . GLU B 1 41 ? -0.756 28.016 12.297 1 91.12 41 GLU B O 1
ATOM 2807 N N . LEU B 1 42 ? -0.076 29.094 10.484 1 92.94 42 LEU B N 1
ATOM 2808 C CA . LEU B 1 42 ? -1.413 29.609 10.203 1 92.94 42 LEU B CA 1
ATOM 2809 C C . LEU B 1 42 ? -2.404 28.453 10.023 1 92.94 42 LEU B C 1
ATOM 2811 O O . LEU B 1 42 ? -3.496 28.484 10.594 1 92.94 42 LEU B O 1
ATOM 2815 N N . ILE B 1 43 ? -2.012 27.516 9.312 1 94.62 43 ILE B N 1
ATOM 2816 C CA . ILE B 1 43 ? -2.889 26.391 8.977 1 94.62 43 ILE B CA 1
ATOM 2817 C C . ILE B 1 43 ? -3.164 25.562 10.219 1 94.62 43 ILE B C 1
ATOM 2819 O O . ILE B 1 43 ? -4.305 25.172 10.484 1 94.62 43 ILE B O 1
ATOM 2823 N N . ALA B 1 44 ? -2.137 25.281 10.992 1 94.5 44 ALA B N 1
ATOM 2824 C CA . ALA B 1 44 ? -2.303 24.516 12.219 1 94.5 44 ALA B CA 1
ATOM 2825 C C . ALA B 1 44 ? -3.258 25.203 13.18 1 94.5 44 ALA B C 1
ATOM 2827 O O . ALA B 1 44 ? -4.113 24.562 13.789 1 94.5 44 ALA B O 1
ATOM 2828 N N . LYS B 1 45 ? -3.131 26.484 13.32 1 93.5 45 LYS B N 1
ATOM 2829 C CA . LYS B 1 45 ? -3.977 27.25 14.234 1 93.5 45 LYS B CA 1
ATOM 2830 C C . LYS B 1 45 ? -5.434 27.234 13.781 1 93.5 45 LYS B C 1
ATOM 2832 O O . LYS B 1 45 ? -6.34 27.031 14.594 1 93.5 45 LYS B O 1
ATOM 2837 N N . GLU B 1 46 ? -5.602 27.391 12.508 1 92.62 46 GLU B N 1
ATOM 2838 C CA . GLU B 1 46 ? -6.957 27.344 11.969 1 92.62 46 GLU B CA 1
ATOM 2839 C C . GLU B 1 46 ? -7.566 25.953 12.148 1 92.62 46 GLU B C 1
ATOM 2841 O O . GLU B 1 46 ? -8.75 25.828 12.477 1 92.62 46 GLU B O 1
ATOM 2846 N N . SER B 1 47 ? -6.785 24.969 11.93 1 93.69 47 SER B N 1
ATOM 2847 C CA . SER B 1 47 ? -7.258 23.594 12.016 1 93.69 47 SER B CA 1
ATOM 2848 C C . SER B 1 47 ? -7.551 23.203 13.461 1 93.69 47 SER B C 1
ATOM 2850 O O . SER B 1 47 ? -8.484 22.453 13.727 1 93.69 47 SER B O 1
ATOM 2852 N N . TYR B 1 48 ? -6.75 23.688 14.352 1 95.12 48 TYR B N 1
ATOM 2853 C CA . TYR B 1 48 ? -6.938 23.344 15.758 1 95.12 48 TYR B CA 1
ATOM 2854 C C . TYR B 1 48 ? -8.258 23.891 16.281 1 95.12 48 TYR B C 1
ATOM 2856 O O . TYR B 1 48 ? -8.875 23.297 17.172 1 95.12 48 TYR B O 1
ATOM 2864 N N . LYS B 1 49 ? -8.719 25.016 15.781 1 94.38 49 LYS B N 1
ATOM 2865 C CA . LYS B 1 49 ? -10.023 25.547 16.141 1 94.38 49 LYS B CA 1
ATOM 2866 C C . LYS B 1 49 ? -11.133 24.531 15.906 1 94.38 49 LYS B C 1
ATOM 2868 O O . LYS B 1 49 ? -12.102 24.469 16.672 1 94.38 49 LYS B O 1
ATOM 2873 N N . LEU B 1 50 ? -10.945 23.75 14.883 1 94.31 50 LEU B N 1
ATOM 2874 C CA . LEU B 1 50 ? -11.93 22.719 14.57 1 94.31 50 LEU B CA 1
ATOM 2875 C C . LEU B 1 50 ? -11.992 21.656 15.672 1 94.31 50 LEU B C 1
ATOM 2877 O O . LEU B 1 50 ? -13.078 21.219 16.047 1 94.31 50 LEU B O 1
ATOM 2881 N N . LEU B 1 51 ? -10.852 21.266 16.156 1 94.38 51 LEU B N 1
ATOM 2882 C CA . LEU B 1 51 ? -10.789 20.281 17.234 1 94.38 51 LEU B CA 1
ATOM 2883 C C . LEU B 1 51 ? -11.375 20.844 18.531 1 94.38 51 LEU B C 1
ATOM 2885 O O . LEU B 1 51 ? -12.039 20.125 19.281 1 94.38 51 LEU B O 1
ATOM 2889 N N . LYS B 1 52 ? -11.164 22.109 18.766 1 92.94 52 LYS B N 1
ATOM 2890 C CA . LYS B 1 52 ? -11.703 22.766 19.953 1 92.94 52 LYS B CA 1
ATOM 2891 C C . LYS B 1 52 ? -13.227 22.797 19.922 1 92.94 52 LYS B C 1
ATOM 2893 O O . LYS B 1 52 ? -13.875 22.766 20.969 1 92.94 52 LYS B O 1
ATOM 2898 N N . LEU B 1 53 ? -13.734 22.875 18.734 1 93.81 53 LEU B N 1
ATOM 2899 C CA . LEU B 1 53 ? -15.18 22.859 18.562 1 93.81 53 LEU B CA 1
ATOM 2900 C C . LEU B 1 53 ? -15.727 21.438 18.625 1 93.81 53 LEU B C 1
ATOM 2902 O O . LEU B 1 53 ? -16.875 21.188 18.266 1 93.81 53 LEU B O 1
ATOM 2906 N N . LYS B 1 54 ? -14.914 20.5 18.875 1 91.69 54 LYS B N 1
ATOM 2907 C CA . LYS B 1 54 ? -15.25 19.109 19.156 1 91.69 54 LYS B CA 1
ATOM 2908 C C . LYS B 1 54 ? -15.578 18.359 17.875 1 91.69 54 LYS B C 1
ATOM 2910 O O . LYS B 1 54 ? -16.375 17.422 17.875 1 91.69 54 LYS B O 1
ATOM 2915 N N . LEU B 1 55 ? -15.039 18.859 16.781 1 94.31 55 LEU B N 1
ATOM 2916 C CA . LEU B 1 55 ? -15.172 18.109 15.539 1 94.31 55 LEU B CA 1
ATOM 2917 C C . LEU B 1 55 ? -14.305 16.844 15.57 1 94.31 55 LEU B C 1
ATOM 2919 O O . LEU B 1 55 ? -13.281 16.812 16.25 1 94.31 55 LEU B O 1
ATOM 2923 N N . PRO B 1 56 ? -14.773 15.828 14.82 1 97.25 56 PRO B N 1
ATOM 2924 C CA . PRO B 1 56 ? -13.977 14.602 14.75 1 97.25 56 PRO B CA 1
ATOM 2925 C C . PRO B 1 56 ? -12.586 14.836 14.164 1 97.25 56 PRO B C 1
ATOM 2927 O O . PRO B 1 56 ? -12.406 15.727 13.328 1 97.25 56 PRO B O 1
ATOM 2930 N N . SER B 1 57 ? -11.641 14.047 14.641 1 98 57 SER B N 1
ATOM 2931 C CA . SER B 1 57 ? -10.266 14.141 14.148 1 98 57 SER B CA 1
ATOM 2932 C C . SER B 1 57 ? -10.203 13.984 12.633 1 98 57 SER B C 1
ATOM 2934 O O . SER B 1 57 ? -9.383 14.625 11.977 1 98 57 SER B O 1
ATOM 2936 N N . THR B 1 58 ? -11.062 13.164 12.062 1 98.38 58 THR B N 1
ATOM 2937 C CA . THR B 1 58 ? -11.086 12.953 10.625 1 98.38 58 THR B CA 1
ATOM 2938 C C . THR B 1 58 ? -11.438 14.242 9.898 1 98.38 58 THR B C 1
ATOM 2940 O O . THR B 1 58 ? -10.867 14.555 8.852 1 98.38 58 THR B O 1
ATOM 2943 N N . ASP B 1 59 ? -12.375 15.039 10.422 1 98 59 ASP B N 1
ATOM 2944 C CA . ASP B 1 59 ? -12.734 16.328 9.859 1 98 59 ASP B CA 1
ATOM 2945 C C . ASP B 1 59 ? -11.562 17.312 9.938 1 98 59 ASP B C 1
ATOM 2947 O O . ASP B 1 59 ? -11.289 18.047 8.984 1 98 59 ASP B O 1
ATOM 2951 N N . ALA B 1 60 ? -10.938 17.297 11.047 1 97.88 60 ALA B N 1
ATOM 2952 C CA . ALA B 1 60 ? -9.797 18.188 11.242 1 97.88 60 ALA B CA 1
ATOM 2953 C C . ALA B 1 60 ? -8.688 17.875 10.242 1 97.88 60 ALA B C 1
ATOM 2955 O O . ALA B 1 60 ? -8.102 18.781 9.648 1 97.88 60 ALA B O 1
ATOM 2956 N N . VAL B 1 61 ? -8.375 16.594 10.047 1 98.62 61 VAL B N 1
ATOM 2957 C CA . VAL B 1 61 ? -7.324 16.172 9.125 1 98.62 61 VAL B CA 1
ATOM 2958 C C . VAL B 1 61 ? -7.695 16.594 7.699 1 98.62 61 VAL B C 1
ATOM 2960 O O . VAL B 1 61 ? -6.875 17.172 6.984 1 98.62 61 VAL B O 1
ATOM 2963 N N . GLU B 1 62 ? -8.914 16.359 7.293 1 98.06 62 GLU B N 1
ATOM 2964 C CA . GLU B 1 62 ? -9.336 16.719 5.941 1 98.06 62 GLU B CA 1
ATOM 2965 C C . GLU B 1 62 ? -9.234 18.219 5.719 1 98.06 62 GLU B C 1
ATOM 2967 O O . GLU B 1 62 ? -8.648 18.672 4.734 1 98.06 62 GLU B O 1
ATOM 2972 N N . GLU B 1 63 ? -9.805 18.984 6.621 1 97 63 GLU B N 1
ATOM 2973 C CA . GLU B 1 63 ? -9.812 20.422 6.461 1 97 63 GLU B CA 1
ATOM 2974 C C . GLU B 1 63 ? -8.391 20.984 6.453 1 97 63 GLU B C 1
ATOM 2976 O O . GLU B 1 63 ? -8.086 21.906 5.684 1 97 63 GLU B O 1
ATOM 2981 N N . THR B 1 64 ? -7.605 20.469 7.32 1 97.69 64 THR B N 1
ATOM 2982 C CA . THR B 1 64 ? -6.219 20.922 7.371 1 97.69 64 THR B CA 1
ATOM 2983 C C . THR B 1 64 ? -5.52 20.688 6.035 1 97.69 64 THR B C 1
ATOM 2985 O O . THR B 1 64 ? -4.844 21.562 5.512 1 97.69 64 THR B O 1
ATOM 2988 N N . ILE B 1 65 ? -5.672 19.5 5.504 1 97.25 65 ILE B N 1
ATOM 2989 C CA . ILE B 1 65 ? -4.996 19.172 4.254 1 97.25 65 ILE B CA 1
ATOM 2990 C C . ILE B 1 65 ? -5.59 19.984 3.111 1 97.25 65 ILE B C 1
ATOM 2992 O O . ILE B 1 65 ? -4.875 20.391 2.195 1 97.25 65 ILE B O 1
ATOM 2996 N N . LYS B 1 66 ? -6.871 20.266 3.186 1 94 66 LYS B N 1
ATOM 2997 C CA . LYS B 1 66 ? -7.449 21.172 2.191 1 94 66 LYS B CA 1
ATOM 2998 C C . LYS B 1 66 ? -6.734 22.516 2.188 1 94 66 LYS B C 1
ATOM 3000 O O . LYS B 1 66 ? -6.422 23.062 1.124 1 94 66 LYS B O 1
ATOM 3005 N N . PHE B 1 67 ? -6.508 23.078 3.379 1 93.44 67 PHE B N 1
ATOM 3006 C CA . PHE B 1 67 ? -5.789 24.344 3.492 1 93.44 67 PHE B CA 1
ATOM 3007 C C . PHE B 1 67 ? -4.395 24.234 2.887 1 93.44 67 PHE B C 1
ATOM 3009 O O . PHE B 1 67 ? -3.934 25.141 2.199 1 93.44 67 PHE B O 1
ATOM 3016 N N . LEU B 1 68 ? -3.781 23.125 3.119 1 92.38 68 LEU B N 1
ATOM 3017 C CA . LEU B 1 68 ? -2.439 22.891 2.592 1 92.38 68 LEU B CA 1
ATOM 3018 C C . LEU B 1 68 ? -2.467 22.766 1.072 1 92.38 68 LEU B C 1
ATOM 3020 O O . LEU B 1 68 ? -1.602 23.312 0.384 1 92.38 68 LEU B O 1
ATOM 3024 N N . GLU B 1 69 ? -3.428 22.047 0.583 1 88.31 69 GLU B N 1
ATOM 3025 C CA . GLU B 1 69 ? -3.576 21.828 -0.854 1 88.31 69 GLU B CA 1
ATOM 3026 C C . GLU B 1 69 ? -3.854 23.156 -1.574 1 88.31 69 GLU B C 1
ATOM 3028 O O . GLU B 1 69 ? -3.547 23.297 -2.76 1 88.31 69 GLU B O 1
ATOM 3033 N N . GLU B 1 70 ? -4.379 24.125 -0.905 1 84.94 70 GLU B N 1
ATOM 3034 C CA . GLU B 1 70 ? -4.711 25.406 -1.494 1 84.94 70 GLU B CA 1
ATOM 3035 C C . GLU B 1 70 ? -3.535 26.375 -1.4 1 84.94 70 GLU B C 1
ATOM 3037 O O . GLU B 1 70 ? -3.543 27.438 -2.031 1 84.94 70 GLU B O 1
ATOM 3042 N N . ASN B 1 71 ? -2.615 26.047 -0.623 1 83.44 71 ASN B N 1
ATOM 3043 C CA . ASN B 1 71 ? -1.472 26.938 -0.423 1 83.44 71 ASN B CA 1
ATOM 3044 C C . ASN B 1 71 ? -0.38 26.688 -1.459 1 83.44 71 ASN B C 1
ATOM 3046 O O . ASN B 1 71 ? 0.137 25.562 -1.562 1 83.44 71 ASN B O 1
ATOM 3050 N N . PRO B 1 72 ? 0.025 27.625 -2.217 1 76.62 72 PRO B N 1
ATOM 3051 C CA . PRO B 1 72 ? 0.965 27.453 -3.326 1 76.62 72 PRO B CA 1
ATOM 3052 C C . PRO B 1 72 ? 2.363 27.062 -2.859 1 76.62 72 PRO B C 1
ATOM 3054 O O . PRO B 1 72 ? 3.193 26.641 -3.67 1 76.62 72 PRO B O 1
ATOM 3057 N N . ILE B 1 73 ? 2.6 27.203 -1.625 1 75.69 73 ILE B N 1
ATOM 3058 C CA . ILE B 1 73 ? 3.922 26.875 -1.101 1 75.69 73 ILE B CA 1
ATOM 3059 C C . ILE B 1 73 ? 4.129 25.359 -1.136 1 75.69 73 ILE B C 1
ATOM 3061 O O . ILE B 1 73 ? 5.266 24.891 -1.225 1 75.69 73 ILE B O 1
ATOM 3065 N N . PHE B 1 74 ? 3.055 24.641 -1.087 1 78.12 74 PHE B N 1
ATOM 3066 C CA . PHE B 1 74 ? 3.156 23.188 -1.003 1 78.12 74 PHE B CA 1
ATOM 3067 C C . PHE B 1 74 ? 2.83 22.547 -2.344 1 78.12 74 PHE B C 1
ATOM 3069 O O . PHE B 1 74 ? 1.932 23 -3.055 1 78.12 74 PHE B O 1
ATOM 3076 N N . ASN B 1 75 ? 3.611 21.422 -2.717 1 70.81 75 ASN B N 1
ATOM 3077 C CA . ASN B 1 75 ? 3.422 20.703 -3.973 1 70.81 75 ASN B CA 1
ATOM 3078 C C . ASN B 1 75 ? 2.369 19.594 -3.838 1 70.81 75 ASN B C 1
ATOM 3080 O O . ASN B 1 75 ? 2.693 18.406 -3.891 1 70.81 75 ASN B O 1
ATOM 3084 N N . CYS B 1 76 ? 1.176 20.031 -3.766 1 72.19 76 CYS B N 1
ATOM 3085 C CA . CYS B 1 76 ? 0.052 19.109 -3.711 1 72.19 76 CYS B CA 1
ATOM 3086 C C . CYS B 1 76 ? -1.24 19.781 -4.148 1 72.19 76 CYS B C 1
ATOM 3088 O O . CYS B 1 76 ? -1.338 21.016 -4.125 1 72.19 76 CYS B O 1
ATOM 3090 N N . GLY B 1 77 ? -2.162 18.875 -4.625 1 65.75 77 GLY B N 1
ATOM 3091 C CA . GLY B 1 77 ? -3.471 19.375 -5.016 1 65.75 77 GLY B CA 1
ATOM 3092 C C . GLY B 1 77 ? -3.418 20.312 -6.207 1 65.75 77 GLY B C 1
ATOM 3093 O O . GLY B 1 77 ? -2.779 20.016 -7.215 1 65.75 77 GLY B O 1
ATOM 3094 N N . CYS B 1 78 ? -4.105 21.422 -6.059 1 53.59 78 CYS B N 1
ATOM 3095 C CA . CYS B 1 78 ? -4.254 22.344 -7.172 1 53.59 78 CYS B CA 1
ATOM 3096 C C . CYS B 1 78 ? -2.949 23.078 -7.445 1 53.59 78 CYS B C 1
ATOM 3098 O O . CYS B 1 78 ? -2.807 23.75 -8.477 1 53.59 78 CYS B O 1
ATOM 3100 N N . GLN B 1 79 ? -2 22.844 -6.59 1 48.06 79 GLN B N 1
ATOM 3101 C CA . GLN B 1 79 ? -0.721 23.531 -6.746 1 48.06 79 GLN B CA 1
ATOM 3102 C C . GLN B 1 79 ? 0.354 22.578 -7.258 1 48.06 79 GLN B C 1
ATOM 3104 O O . GLN B 1 79 ? 1.545 22.891 -7.211 1 48.06 79 GLN B O 1
ATOM 3109 N N . SER B 1 80 ? -0.047 21.438 -7.793 1 54.78 80 SER B N 1
ATOM 3110 C CA . SER B 1 80 ? 0.888 20.391 -8.195 1 54.78 80 SER B CA 1
ATOM 3111 C C . SER B 1 80 ? 1.668 20.781 -9.438 1 54.78 80 SER B C 1
ATOM 3113 O O . SER B 1 80 ? 1.145 21.484 -10.305 1 54.78 80 SER B O 1
ATOM 3115 N N . ILE B 1 81 ? 3.016 20.547 -9.352 1 51.75 81 ILE B N 1
ATOM 3116 C CA . ILE B 1 81 ? 3.91 20.828 -10.469 1 51.75 81 ILE B CA 1
ATOM 3117 C C . ILE B 1 81 ? 3.84 19.672 -11.477 1 51.75 81 ILE B C 1
ATOM 3119 O O . ILE B 1 81 ? 3.5 18.547 -11.117 1 51.75 81 ILE B O 1
ATOM 3123 N N . LEU B 1 82 ? 4.086 20.078 -12.773 1 53.66 82 LEU B N 1
ATOM 3124 C CA . LEU B 1 82 ? 4.055 19.094 -13.844 1 53.66 82 LEU B CA 1
ATOM 3125 C C . LEU B 1 82 ? 5.152 18.047 -13.656 1 53.66 82 LEU B C 1
ATOM 3127 O O . LEU B 1 82 ? 6.27 18.391 -13.258 1 53.66 82 LEU B O 1
ATOM 3131 N N . ASN B 1 83 ? 4.836 16.734 -13.773 1 50.19 83 ASN B N 1
ATOM 3132 C CA . ASN B 1 83 ? 5.816 15.656 -13.672 1 50.19 83 ASN B CA 1
ATOM 3133 C C . ASN B 1 83 ? 6.84 15.719 -14.805 1 50.19 83 ASN B C 1
ATOM 3135 O O . ASN B 1 83 ? 8.008 15.383 -14.617 1 50.19 83 ASN B O 1
ATOM 3139 N N . ASP B 1 84 ? 6.355 15.977 -16.047 1 49.69 84 ASP B N 1
ATOM 3140 C CA . ASP B 1 84 ? 7.23 16.188 -17.188 1 49.69 84 ASP B CA 1
ATOM 3141 C C . ASP B 1 84 ? 6.984 17.547 -17.828 1 49.69 84 ASP B C 1
ATOM 3143 O O . ASP B 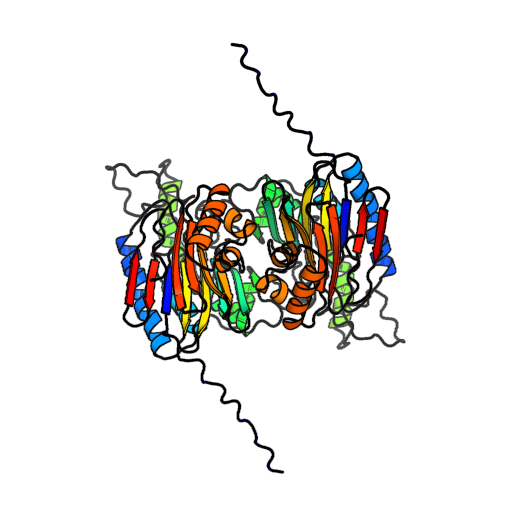1 84 ? 5.84 17.922 -18.094 1 49.69 84 ASP B O 1
ATOM 3147 N N . PRO B 1 85 ? 8.023 18.406 -17.844 1 45.31 85 PRO B N 1
ATOM 3148 C CA . PRO B 1 85 ? 7.828 19.734 -18.406 1 45.31 85 PRO B CA 1
ATOM 3149 C C . PRO B 1 85 ? 7.195 19.719 -19.797 1 45.31 85 PRO B C 1
ATOM 3151 O O . PRO B 1 85 ? 6.547 20.688 -20.203 1 45.31 85 PRO B O 1
ATOM 3154 N N . ARG B 1 86 ? 7.512 18.781 -20.578 1 45.09 86 ARG B N 1
ATOM 3155 C CA . ARG B 1 86 ? 7.074 18.844 -21.969 1 45.09 86 ARG B CA 1
ATOM 3156 C C . ARG B 1 86 ? 5.648 18.312 -22.125 1 45.09 86 ARG B C 1
ATOM 3158 O O . ARG B 1 86 ? 4.875 18.828 -22.938 1 45.09 86 ARG B O 1
ATOM 3165 N N . ASN B 1 87 ? 5.262 17.297 -21.516 1 48.34 87 ASN B N 1
ATOM 3166 C CA . ASN B 1 87 ? 3.992 16.594 -21.672 1 48.34 87 ASN B CA 1
ATOM 3167 C C . ASN B 1 87 ? 3.426 16.156 -20.328 1 48.34 87 ASN B C 1
ATOM 3169 O O . ASN B 1 87 ? 2.674 15.188 -20.25 1 48.34 87 ASN B O 1
ATOM 3173 N N . GLY B 1 88 ? 3.729 16.984 -19.391 1 54.09 88 GLY B N 1
ATOM 3174 C CA . GLY B 1 88 ? 3.555 16.422 -18.062 1 54.09 88 GLY B CA 1
ATOM 3175 C C . GLY B 1 88 ? 2.139 16.562 -17.531 1 54.09 88 GLY B C 1
ATOM 3176 O O . GLY B 1 88 ? 1.39 17.438 -17.969 1 54.09 88 GLY B O 1
ATOM 3177 N N . GLN B 1 89 ? 1.532 15.547 -17.188 1 59.31 89 GLN B N 1
ATOM 3178 C CA . GLN B 1 89 ? 0.244 15.5 -16.5 1 59.31 89 GLN B CA 1
ATOM 3179 C C . GLN B 1 89 ? 0.419 15.625 -14.992 1 59.31 89 GLN B C 1
ATOM 3181 O O . GLN B 1 89 ? 1.46 15.25 -14.453 1 59.31 89 GLN B O 1
ATOM 3186 N N . VAL B 1 90 ? -0.4 16.578 -14.43 1 62.72 90 VAL B N 1
ATOM 3187 C CA . VAL B 1 90 ? -0.441 16.672 -12.977 1 62.72 90 VAL B CA 1
ATOM 3188 C C . VAL B 1 90 ? -1.047 15.406 -12.383 1 62.72 90 VAL B C 1
ATOM 3190 O O . VAL B 1 90 ? -2.068 14.914 -12.867 1 62.72 90 VAL B O 1
ATOM 3193 N N . GLU B 1 91 ? -0.275 14.812 -11.477 1 78.38 91 GLU B N 1
ATOM 3194 C CA . GLU B 1 91 ? -0.801 13.656 -10.766 1 78.38 91 GLU B CA 1
ATOM 3195 C C . GLU B 1 91 ? -0.837 13.898 -9.258 1 78.38 91 GLU B C 1
ATOM 3197 O O . GLU B 1 91 ? 0.204 14.117 -8.633 1 78.38 91 GLU B O 1
ATOM 3202 N N . ASN B 1 92 ? -2.068 13.969 -8.727 1 85.06 92 ASN B N 1
ATOM 3203 C CA . ASN B 1 92 ? -2.248 14.141 -7.285 1 85.06 92 ASN B CA 1
ATOM 3204 C C . ASN B 1 92 ? -2.637 12.828 -6.609 1 85.06 92 ASN B C 1
ATOM 3206 O O . ASN B 1 92 ? -3.326 12 -7.203 1 85.06 92 ASN B O 1
ATOM 3210 N N . HIS B 1 93 ? -2.146 12.711 -5.426 1 91.19 93 HIS B N 1
ATOM 3211 C CA . HIS B 1 93 ? -2.434 11.57 -4.562 1 91.19 93 HIS B CA 1
ATOM 3212 C C . HIS B 1 93 ? -2.863 12.031 -3.174 1 91.19 93 HIS B C 1
ATOM 3214 O O . HIS B 1 93 ? -2.383 13.047 -2.672 1 91.19 93 HIS B O 1
ATOM 3220 N N . ALA B 1 94 ? -3.775 11.32 -2.572 1 95.38 94 ALA B N 1
ATOM 3221 C CA . ALA B 1 94 ? -4.156 11.633 -1.199 1 95.38 94 ALA B CA 1
ATOM 3222 C C . ALA B 1 94 ? -4.785 10.43 -0.512 1 95.38 94 ALA B C 1
ATOM 3224 O O . ALA B 1 94 ? -5.293 9.516 -1.178 1 95.38 94 ALA B O 1
ATOM 3225 N N . SER B 1 95 ? -4.691 10.438 0.788 1 97.81 95 SER B N 1
ATOM 3226 C CA . SER B 1 95 ? -5.367 9.414 1.585 1 97.81 95 SER B CA 1
ATOM 3227 C C . SER B 1 95 ? -5.734 9.945 2.967 1 97.81 95 SER B C 1
ATOM 3229 O O . SER B 1 95 ? -5.125 10.898 3.451 1 97.81 95 SER B O 1
ATOM 3231 N N . ILE B 1 96 ? -6.738 9.359 3.559 1 98.75 96 ILE B N 1
ATOM 3232 C CA . ILE B 1 96 ? -7.172 9.656 4.918 1 98.75 96 ILE B CA 1
ATOM 3233 C C . ILE B 1 96 ? -7.621 8.367 5.609 1 98.75 96 ILE B C 1
ATOM 3235 O O . ILE B 1 96 ? -8.25 7.512 4.988 1 98.75 96 ILE B O 1
ATOM 3239 N N . MET B 1 97 ? -7.242 8.227 6.852 1 98.75 97 MET B N 1
ATOM 3240 C CA . MET B 1 97 ? -7.574 7.039 7.633 1 98.75 97 MET B CA 1
ATOM 3241 C C . MET B 1 97 ? -8.031 7.418 9.039 1 98.75 97 MET B C 1
ATOM 3243 O O . MET B 1 97 ? -7.418 8.273 9.68 1 98.75 97 MET B O 1
ATOM 3247 N N . GLU B 1 98 ? -9.109 6.809 9.469 1 98.44 98 GLU B N 1
ATOM 3248 C CA . GLU B 1 98 ? -9.562 6.98 10.844 1 98.44 98 GLU B CA 1
ATOM 3249 C C . GLU B 1 98 ? -9.18 5.781 11.703 1 98.44 98 GLU B C 1
ATOM 3251 O O . GLU B 1 98 ? -9.188 4.645 11.234 1 98.44 98 GLU B O 1
ATOM 3256 N N . GLY B 1 99 ? -8.883 6.047 12.938 1 97.56 99 GLY B N 1
ATOM 3257 C CA . GLY B 1 99 ? -8.289 5.043 13.812 1 97.56 99 GLY B CA 1
ATOM 3258 C C . GLY B 1 99 ? -9.312 4.188 14.523 1 97.56 99 GLY B C 1
ATOM 3259 O O . GLY B 1 99 ? -8.984 3.125 15.055 1 97.56 99 GLY B O 1
ATOM 3260 N N . LYS B 1 100 ? -10.523 4.57 14.578 1 96.44 100 LYS B N 1
ATOM 3261 C CA . LYS B 1 100 ? -11.539 3.879 15.375 1 96.44 100 LYS B CA 1
ATOM 3262 C C . LYS B 1 100 ? -11.922 2.549 14.734 1 96.44 100 LYS B C 1
ATOM 3264 O O . LYS B 1 100 ? -11.898 1.508 15.391 1 96.44 100 LYS B O 1
ATOM 3269 N N . ASN B 1 101 ? -12.211 2.566 13.461 1 94.75 101 ASN B N 1
ATOM 3270 C CA . ASN B 1 101 ? -12.633 1.37 12.734 1 94.75 101 ASN B CA 1
ATOM 3271 C C . ASN B 1 101 ? -11.648 1.008 11.633 1 94.75 101 ASN B C 1
ATOM 3273 O O . ASN B 1 101 ? -11.883 0.066 10.867 1 94.75 101 ASN B O 1
ATOM 3277 N N . MET B 1 102 ? -10.641 1.846 11.492 1 95.25 102 MET B N 1
ATOM 3278 C CA . MET B 1 102 ? -9.578 1.646 10.516 1 95.25 102 MET B CA 1
ATOM 3279 C C . MET B 1 102 ? -10.117 1.76 9.094 1 95.25 102 MET B C 1
ATOM 3281 O O . MET B 1 102 ? -9.695 1.021 8.203 1 95.25 102 MET B O 1
ATOM 3285 N N . LYS B 1 103 ? -11.156 2.582 8.953 1 96.25 103 LYS B N 1
ATOM 3286 C CA . LYS B 1 103 ? -11.625 2.93 7.617 1 96.25 103 LYS B CA 1
ATOM 3287 C C . LYS B 1 103 ? -10.68 3.922 6.945 1 96.25 103 LYS B C 1
ATOM 3289 O O . LYS B 1 103 ? -10.062 4.75 7.617 1 96.25 103 LYS B O 1
ATOM 3294 N N . PHE B 1 104 ? -10.633 3.816 5.621 1 97.75 104 PHE B N 1
ATOM 3295 C CA . PHE B 1 104 ? -9.742 4.73 4.91 1 97.75 104 PHE B CA 1
ATOM 3296 C C . PHE B 1 104 ? -10.211 4.93 3.475 1 97.75 104 PHE B C 1
ATOM 3298 O O . PHE B 1 104 ? -11.047 4.168 2.975 1 97.75 104 PHE B O 1
ATOM 3305 N N . GLY B 1 105 ? -9.781 6.004 2.885 1 97.25 105 GLY B N 1
ATOM 3306 C CA . GLY B 1 105 ? -9.883 6.285 1.461 1 97.25 105 GLY B CA 1
ATOM 3307 C C . GLY B 1 105 ? -8.57 6.734 0.841 1 97.25 105 GLY B C 1
ATOM 3308 O O . GLY B 1 105 ? -7.812 7.48 1.46 1 97.25 105 GLY B O 1
ATOM 3309 N N . CYS B 1 106 ? -8.297 6.188 -0.284 1 96.19 106 CYS B N 1
ATOM 3310 C CA . CYS B 1 106 ? -7.094 6.539 -1.034 1 96.19 106 CYS B CA 1
ATOM 3311 C C . CYS B 1 106 ? -7.438 6.898 -2.475 1 96.19 106 CYS B C 1
ATOM 3313 O O . CYS B 1 106 ? -8.281 6.254 -3.096 1 96.19 106 CYS B O 1
ATOM 3315 N N . VAL B 1 107 ? -6.773 7.914 -2.961 1 93.06 107 VAL B N 1
ATOM 3316 C CA . VAL B 1 107 ? -6.91 8.297 -4.363 1 93.06 107 VAL B CA 1
ATOM 3317 C C . VAL B 1 107 ? -5.531 8.578 -4.957 1 93.06 107 VAL B C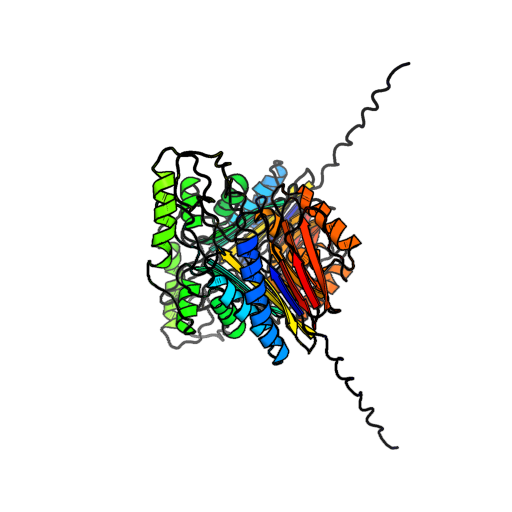 1
ATOM 3319 O O . VAL B 1 107 ? -4.66 9.141 -4.285 1 93.06 107 VAL B O 1
ATOM 3322 N N . SER B 1 108 ? -5.363 8.125 -6.148 1 89.88 108 SER B N 1
ATOM 3323 C CA . SER B 1 108 ? -4.086 8.367 -6.812 1 89.88 108 SER B CA 1
ATOM 3324 C C . SER B 1 108 ? -4.285 8.789 -8.266 1 89.88 108 SER B C 1
ATOM 3326 O O . SER B 1 108 ? -5.25 8.375 -8.906 1 89.88 108 SER B O 1
ATOM 3328 N N . SER B 1 109 ? -3.322 9.586 -8.688 1 85 109 SER B N 1
ATOM 3329 C CA . SER B 1 109 ? -3.16 9.938 -10.094 1 85 109 SER B CA 1
ATOM 3330 C C . SER B 1 109 ? -4.387 10.672 -10.625 1 85 109 SER B C 1
ATOM 3332 O O . SER B 1 109 ? -4.938 10.297 -11.664 1 85 109 SER B O 1
ATOM 3334 N N . ILE B 1 110 ? -4.789 11.594 -9.875 1 83.94 110 ILE B N 1
ATOM 3335 C CA . ILE B 1 110 ? -5.863 12.438 -10.383 1 83.94 110 ILE B CA 1
ATOM 3336 C C . ILE B 1 110 ? -5.336 13.844 -10.648 1 83.94 110 ILE B C 1
ATOM 3338 O O . ILE B 1 110 ? -4.457 14.336 -9.938 1 83.94 110 ILE B O 1
ATOM 3342 N N . ASP B 1 111 ? -5.852 14.453 -11.695 1 73.69 111 ASP B N 1
ATOM 3343 C CA . ASP B 1 111 ? -5.324 15.75 -12.117 1 73.69 111 ASP B CA 1
ATOM 3344 C C . ASP B 1 111 ? -6.352 16.859 -11.898 1 73.69 111 ASP B C 1
ATOM 3346 O O . ASP B 1 111 ? -6.023 18.031 -11.984 1 73.69 111 ASP B O 1
ATOM 3350 N N . SER B 1 112 ? -7.543 16.594 -11.68 1 62.72 112 SER B N 1
ATOM 3351 C CA . SER B 1 112 ? -8.57 17.625 -11.82 1 62.72 112 SER B CA 1
ATOM 3352 C C . SER B 1 112 ? -9.258 17.906 -10.492 1 62.72 112 SER B C 1
ATOM 3354 O O . SER B 1 112 ? -10.328 18.516 -10.461 1 62.72 112 SER B O 1
ATOM 3356 N N . SER B 1 113 ? -8.695 17.594 -9.477 1 72.06 113 SER B N 1
ATOM 3357 C CA . SER B 1 113 ? -9.406 17.891 -8.234 1 72.06 113 SER B CA 1
ATOM 3358 C C . SER B 1 113 ? -8.711 19 -7.453 1 72.06 113 SER B C 1
ATOM 3360 O O . SER B 1 113 ? -7.477 19.047 -7.375 1 72.06 113 SER B O 1
ATOM 3362 N N . LYS B 1 114 ? -9.586 19.938 -6.992 1 77.81 114 LYS B N 1
ATOM 3363 C CA . LYS B 1 114 ? -9.078 21 -6.129 1 77.81 114 LYS B CA 1
ATOM 3364 C C . LYS B 1 114 ? -8.523 20.438 -4.824 1 77.81 114 LYS B C 1
ATOM 3366 O O . LYS B 1 114 ? -7.492 20.891 -4.328 1 77.81 114 LYS B O 1
ATOM 3371 N N . HIS B 1 115 ? -9.273 19.469 -4.355 1 91.25 115 HIS B N 1
ATOM 3372 C CA . HIS B 1 115 ? -8.906 18.875 -3.08 1 91.25 115 HIS B CA 1
ATOM 3373 C C . HIS B 1 115 ? -8.891 17.344 -3.178 1 91.25 115 HIS B C 1
ATOM 3375 O O . HIS B 1 115 ? -9.836 16.688 -2.752 1 91.25 115 HIS B O 1
ATOM 3381 N N . PRO B 1 116 ? -7.781 16.828 -3.586 1 93.12 116 PRO B N 1
ATOM 3382 C CA . PRO B 1 116 ? -7.672 15.359 -3.629 1 93.12 116 PRO B CA 1
ATOM 3383 C C . PRO B 1 116 ? -8.016 14.703 -2.293 1 93.12 116 PRO B C 1
ATOM 3385 O O . PRO B 1 116 ? -8.562 13.602 -2.266 1 93.12 116 PRO B O 1
ATOM 3388 N N . ILE B 1 117 ? -7.762 15.359 -1.174 1 96.69 117 ILE B N 1
ATOM 3389 C CA . ILE B 1 117 ? -8.047 14.797 0.144 1 96.69 117 ILE B CA 1
ATOM 3390 C C . ILE B 1 117 ? -9.547 14.609 0.315 1 96.69 117 ILE B C 1
ATOM 3392 O O . ILE B 1 117 ? -9.992 13.672 0.983 1 96.69 117 ILE B O 1
ATOM 3396 N N . SER B 1 118 ? -10.273 15.5 -0.287 1 95.94 118 SER B N 1
ATOM 3397 C CA . SER B 1 118 ? -11.727 15.375 -0.186 1 95.94 118 SER B CA 1
ATOM 3398 C C . SER B 1 118 ? -12.242 14.219 -1.032 1 95.94 118 SER B C 1
ATOM 3400 O O . SER B 1 118 ? -13.25 13.602 -0.695 1 95.94 118 SER B O 1
ATOM 3402 N N . VAL B 1 119 ? -11.578 13.984 -2.125 1 94.19 119 VAL B N 1
ATOM 3403 C CA . VAL B 1 119 ? -11.914 12.797 -2.904 1 94.19 119 VAL B CA 1
ATOM 3404 C C . VAL B 1 119 ? -11.633 11.547 -2.082 1 94.19 119 VAL B C 1
ATOM 3406 O O . VAL B 1 119 ? -12.453 10.633 -2.029 1 94.19 119 VAL B O 1
ATOM 3409 N N . ALA B 1 120 ? -10.516 11.508 -1.41 1 96.69 120 ALA B N 1
ATOM 3410 C CA . ALA B 1 120 ? -10.172 10.391 -0.545 1 96.69 120 ALA B CA 1
ATOM 3411 C C . ALA B 1 120 ? -11.211 10.203 0.562 1 96.69 120 ALA B C 1
ATOM 3413 O O . ALA B 1 120 ? -11.617 9.078 0.858 1 96.69 120 ALA B O 1
ATOM 3414 N N . ARG B 1 121 ? -11.617 11.312 1.123 1 97.25 121 ARG B N 1
ATOM 3415 C CA . ARG B 1 121 ? -12.641 11.266 2.166 1 97.25 121 ARG B CA 1
ATOM 3416 C C . ARG B 1 121 ? -13.938 10.68 1.63 1 97.25 121 ARG B C 1
ATOM 3418 O O . ARG B 1 121 ? -14.57 9.852 2.291 1 97.25 121 ARG B O 1
ATOM 3425 N N . ALA B 1 122 ? -14.312 11.117 0.472 1 95.38 122 ALA B N 1
ATOM 3426 C CA . ALA B 1 122 ? -15.531 10.594 -0.148 1 95.38 122 ALA B CA 1
ATOM 3427 C C . ALA B 1 122 ? -15.422 9.094 -0.385 1 95.38 122 ALA B C 1
ATOM 3429 O O . ALA B 1 122 ? -16.391 8.359 -0.175 1 95.38 122 ALA B O 1
ATOM 3430 N N . ILE B 1 123 ? -14.297 8.664 -0.806 1 94.5 123 ILE B N 1
ATOM 3431 C CA . ILE B 1 123 ? -14.078 7.234 -1.027 1 94.5 123 ILE B CA 1
ATOM 3432 C C . ILE B 1 123 ? -14.234 6.48 0.29 1 94.5 123 ILE B C 1
ATOM 3434 O O . ILE B 1 123 ? -14.891 5.438 0.341 1 94.5 123 ILE B O 1
ATOM 3438 N N . MET B 1 124 ? -13.711 6.957 1.335 1 96.12 124 MET B N 1
ATOM 3439 C CA . MET B 1 124 ? -13.766 6.336 2.656 1 96.12 124 MET B CA 1
ATOM 3440 C C . MET B 1 124 ? -15.211 6.164 3.111 1 96.12 124 MET B C 1
ATOM 3442 O O . MET B 1 124 ? -15.578 5.125 3.664 1 96.12 124 MET B O 1
ATOM 3446 N N . GLU B 1 125 ? -16.016 7.105 2.803 1 94.75 125 GLU B N 1
ATOM 3447 C CA . GLU B 1 125 ? -17.344 7.164 3.404 1 94.75 125 GLU B CA 1
ATOM 3448 C C . GLU B 1 125 ? -18.391 6.551 2.482 1 94.75 125 GLU B C 1
ATOM 3450 O O . GLU B 1 125 ? -19.391 5.992 2.949 1 94.75 125 GLU B O 1
ATOM 3455 N N . ARG B 1 126 ? -18.156 6.656 1.174 1 88.81 126 ARG B N 1
ATOM 3456 C CA . ARG B 1 126 ? -19.312 6.445 0.293 1 88.81 126 ARG B CA 1
ATOM 3457 C C . ARG B 1 126 ? -19.047 5.316 -0.693 1 88.81 126 ARG B C 1
ATOM 3459 O O . ARG B 1 126 ? -19.969 4.82 -1.343 1 88.81 126 ARG B O 1
ATOM 3466 N N . SER B 1 127 ? -17.812 4.973 -0.801 1 79.94 127 SER B N 1
ATOM 3467 C CA . SER B 1 127 ? -17.531 3.949 -1.801 1 79.94 127 SER B CA 1
ATOM 3468 C C . SER B 1 127 ? -17.922 2.562 -1.304 1 79.94 127 SER B C 1
ATOM 3470 O O . SER B 1 127 ? -17.688 2.227 -0.139 1 79.94 127 SER B O 1
ATOM 3472 N N . LEU B 1 128 ? -18.656 1.771 -2.059 1 68.12 128 LEU B N 1
ATOM 3473 C CA . LEU B 1 128 ? -19.172 0.469 -1.654 1 68.12 128 LEU B CA 1
ATOM 3474 C C . LEU B 1 128 ? -18.203 -0.647 -2.053 1 68.12 128 LEU B C 1
ATOM 3476 O O . LEU B 1 128 ? -18.25 -1.737 -1.478 1 68.12 128 LEU B O 1
ATOM 3480 N N . GLY B 1 129 ? -17.266 -0.328 -2.812 1 68.69 129 GLY B N 1
ATOM 3481 C CA . GLY B 1 129 ? -16.5 -1.482 -3.268 1 68.69 129 GLY B CA 1
ATOM 3482 C C . GLY B 1 129 ? -15.008 -1.257 -3.242 1 68.69 129 GLY B C 1
ATOM 3483 O O . GLY B 1 129 ? -14.227 -2.215 -3.242 1 68.69 129 GLY B O 1
ATOM 3484 N N . SER B 1 130 ? -14.695 -0.108 -3.242 1 80.69 130 SER B N 1
ATOM 3485 C CA . SER B 1 130 ? -13.266 0.151 -3.303 1 80.69 130 SER B CA 1
ATOM 3486 C C . SER B 1 130 ? -12.859 1.248 -2.326 1 80.69 130 SER B C 1
ATOM 3488 O O . SER B 1 130 ? -13.578 2.23 -2.152 1 80.69 130 SER B O 1
ATOM 3490 N N . CYS B 1 131 ? -11.789 0.987 -1.676 1 91.75 131 CYS B N 1
ATOM 3491 C CA . CYS B 1 131 ? -11.266 1.991 -0.757 1 91.75 131 CYS B CA 1
ATOM 3492 C C . CYS B 1 131 ? -10.07 2.721 -1.368 1 91.75 131 CYS B C 1
ATOM 3494 O O . CYS B 1 131 ? -9.477 3.592 -0.729 1 91.75 131 CYS B O 1
ATOM 3496 N N . PHE B 1 132 ? -9.703 2.348 -2.543 1 93 132 PHE B N 1
ATOM 3497 C CA . PHE B 1 132 ? -8.578 2.932 -3.264 1 93 132 PHE B CA 1
ATOM 3498 C C . PHE B 1 132 ? -8.891 3.045 -4.75 1 93 132 PHE B C 1
ATOM 3500 O O . PHE B 1 132 ? -8.938 2.037 -5.461 1 93 132 PHE B O 1
ATOM 3507 N N . LEU B 1 133 ? -9.094 4.309 -5.219 1 89.69 133 LEU B N 1
ATOM 3508 C CA . LEU B 1 133 ? -9.422 4.559 -6.617 1 89.69 133 LEU B CA 1
ATOM 3509 C C . LEU B 1 133 ? -8.312 5.348 -7.301 1 89.69 133 LEU B C 1
ATOM 3511 O O . LEU B 1 133 ? -7.613 6.133 -6.656 1 89.69 133 LEU B O 1
ATOM 3515 N N . VAL B 1 134 ? -8.211 5.137 -8.594 1 86.5 134 VAL B N 1
ATOM 3516 C CA . VAL B 1 134 ? -7.121 5.773 -9.32 1 86.5 134 VAL B CA 1
ATOM 3517 C C . VAL B 1 134 ? -7.652 6.383 -10.617 1 86.5 134 VAL B C 1
ATOM 3519 O O . VAL B 1 134 ? -8.641 5.91 -11.18 1 86.5 134 VAL B O 1
ATOM 3522 N N . GLY B 1 135 ? -7.023 7.422 -11.008 1 82.12 135 GLY B N 1
ATOM 3523 C CA . GLY B 1 135 ? -7.211 7.988 -12.336 1 82.12 135 GLY B CA 1
ATOM 3524 C C . GLY B 1 135 ? -8.648 8.359 -12.633 1 82.12 135 GLY B C 1
ATOM 3525 O O . GLY B 1 135 ? -9.297 9.039 -11.828 1 82.12 135 GLY B O 1
ATOM 3526 N N . THR B 1 136 ? -9.062 7.82 -13.805 1 77.81 136 THR B N 1
ATOM 3527 C CA . THR B 1 136 ? -10.367 8.211 -14.336 1 77.81 136 THR B CA 1
ATOM 3528 C C . THR B 1 136 ? -11.492 7.672 -13.453 1 77.81 136 THR B C 1
ATOM 3530 O O . THR B 1 136 ? -12.516 8.328 -13.281 1 77.81 136 THR B O 1
ATOM 3533 N N . SER B 1 137 ? -11.273 6.547 -12.945 1 80.56 137 SER B N 1
ATOM 3534 C CA . SER B 1 137 ? -12.281 5.984 -12.055 1 80.56 137 SER B CA 1
ATOM 3535 C C . SER B 1 137 ? -12.477 6.852 -10.82 1 80.56 137 SER B C 1
ATOM 3537 O O . SER B 1 137 ? -13.602 7.035 -10.352 1 80.56 137 SER B O 1
ATOM 3539 N N . ALA B 1 138 ? -11.422 7.336 -10.359 1 86.56 138 ALA B N 1
ATOM 3540 C CA . ALA B 1 138 ? -11.484 8.219 -9.195 1 86.56 138 ALA B CA 1
ATOM 3541 C C . ALA B 1 138 ? -12.203 9.523 -9.539 1 86.56 138 ALA B C 1
ATOM 3543 O O . ALA B 1 138 ? -13 10.023 -8.742 1 86.56 138 ALA B O 1
ATOM 3544 N N . LEU B 1 139 ? -11.898 9.992 -10.68 1 84.44 139 LEU B N 1
ATOM 3545 C CA . LEU B 1 139 ? -12.508 11.25 -11.094 1 84.44 139 LEU B CA 1
ATOM 3546 C C . LEU B 1 139 ? -14.008 11.078 -11.305 1 84.44 139 LEU B C 1
ATOM 3548 O O . LEU B 1 139 ? -14.797 11.953 -10.93 1 84.44 139 LEU B O 1
ATOM 3552 N N . ARG B 1 140 ? -14.352 10.008 -11.906 1 83.5 140 ARG B N 1
ATOM 3553 C CA . ARG B 1 140 ? -15.773 9.719 -12.094 1 83.5 140 ARG B CA 1
ATOM 3554 C C . ARG B 1 140 ? -16.484 9.586 -10.75 1 83.5 140 ARG B C 1
ATOM 3556 O O . ARG B 1 140 ? -17.594 10.086 -10.586 1 83.5 140 ARG B O 1
ATOM 3563 N N . PHE B 1 141 ? -15.867 8.938 -9.945 1 87.06 141 PHE B N 1
ATOM 3564 C CA . PHE B 1 141 ? -16.438 8.789 -8.609 1 87.06 141 PHE B CA 1
ATOM 3565 C C . PHE B 1 141 ? -16.594 10.141 -7.93 1 87.06 141 PHE B C 1
ATOM 3567 O O . PHE B 1 141 ? -17.609 10.414 -7.301 1 87.06 141 PHE B O 1
ATOM 3574 N N . ALA B 1 142 ? -15.555 10.906 -7.957 1 88.44 142 ALA B N 1
ATOM 3575 C CA . ALA B 1 142 ? -15.578 12.242 -7.371 1 88.44 142 ALA B CA 1
ATOM 3576 C C . ALA B 1 142 ? -16.734 13.07 -7.926 1 88.44 142 ALA B C 1
ATOM 3578 O O . ALA B 1 142 ? -17.406 13.789 -7.18 1 88.44 142 ALA B O 1
ATOM 3579 N N . GLU B 1 143 ? -16.938 12.953 -9.188 1 86.25 143 GLU B N 1
ATOM 3580 C CA . GLU B 1 143 ? -18.031 13.664 -9.828 1 86.25 143 GLU B CA 1
ATOM 3581 C C . GLU B 1 143 ? -19.391 13.188 -9.289 1 86.25 143 GLU B C 1
ATOM 3583 O O . GLU B 1 143 ? -20.266 14 -9.016 1 86.25 143 GLU B O 1
ATOM 3588 N N . LYS B 1 144 ? -19.469 11.93 -9.203 1 86 144 LYS B N 1
ATOM 3589 C CA . LYS B 1 144 ? -20.703 11.359 -8.664 1 86 144 LYS B CA 1
ATOM 3590 C C . LYS B 1 144 ? -20.969 11.852 -7.246 1 86 144 LYS B C 1
ATOM 3592 O O . LYS B 1 144 ? -22.109 12.047 -6.855 1 86 144 LYS B O 1
ATOM 3597 N N . CYS B 1 145 ? -19.906 12.008 -6.52 1 88.06 145 CYS B N 1
ATOM 3598 C CA . CYS B 1 145 ? -20.016 12.453 -5.137 1 88.06 145 CYS B CA 1
ATOM 3599 C C . CYS B 1 145 ? -20.078 13.977 -5.055 1 88.06 145 CYS B C 1
ATOM 3601 O O . CYS B 1 145 ? -20.172 14.539 -3.961 1 88.06 145 CYS B O 1
ATOM 3603 N N . ARG B 1 146 ? -20.016 14.656 -6.152 1 86.12 146 ARG B N 1
ATOM 3604 C CA . ARG B 1 146 ? -20.094 16.109 -6.254 1 86.12 146 ARG B CA 1
ATOM 3605 C C . ARG B 1 146 ? -18.953 16.781 -5.492 1 86.12 146 ARG B C 1
ATOM 3607 O O . ARG B 1 146 ? -19.172 17.766 -4.797 1 86.12 146 ARG B O 1
ATOM 3614 N N . VAL B 1 147 ? -17.859 16.062 -5.496 1 85.25 147 VAL B N 1
ATOM 3615 C CA . VAL B 1 147 ? -16.656 16.719 -5.012 1 85.25 147 VAL B CA 1
ATOM 3616 C C . VAL B 1 147 ? -16.156 17.719 -6.047 1 85.25 147 VAL B C 1
ATOM 3618 O O . VAL B 1 147 ? -16.031 17.391 -7.23 1 85.25 147 VAL B O 1
ATOM 3621 N N . PRO B 1 148 ? -15.992 18.922 -5.637 1 76.25 148 PRO B N 1
ATOM 3622 C CA . PRO B 1 148 ? -15.609 19.953 -6.602 1 76.25 148 PRO B CA 1
ATOM 3623 C C . PRO B 1 148 ? -14.359 19.578 -7.402 1 76.25 148 PRO B C 1
ATOM 3625 O O . PRO B 1 148 ? -13.398 19.062 -6.836 1 76.25 148 PRO B O 1
ATOM 3628 N N . THR B 1 149 ? -14.516 19.5 -8.734 1 66.25 149 THR B N 1
ATOM 3629 C CA . THR B 1 149 ? -13.391 19.2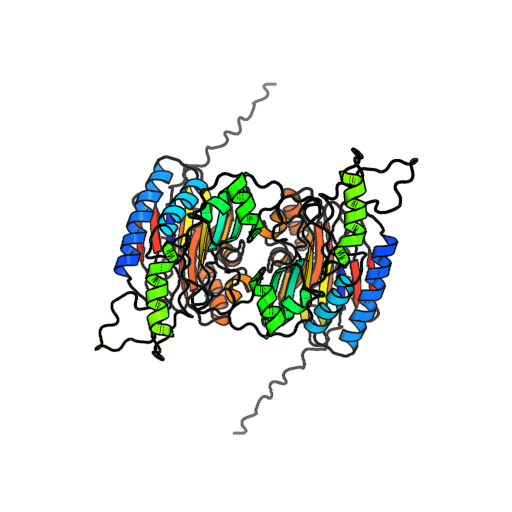66 -9.633 1 66.25 149 THR B CA 1
ATOM 3630 C C . THR B 1 149 ? -12.945 20.562 -10.289 1 66.25 149 THR B C 1
ATOM 3632 O O . THR B 1 149 ? -13.734 21.5 -10.438 1 66.25 149 THR B O 1
ATOM 3635 N N . VAL B 1 150 ? -11.664 20.844 -10.289 1 59.06 150 VAL B N 1
ATOM 3636 C CA . VAL B 1 150 ? -11.148 22 -11.016 1 59.06 150 VAL B CA 1
ATOM 3637 C C . VAL B 1 150 ? -10.734 21.594 -12.422 1 59.06 150 VAL B C 1
ATOM 3639 O O . VAL B 1 150 ? -9.992 20.625 -12.602 1 59.06 150 VAL B O 1
ATOM 3642 N N . HIS B 1 151 ? -11.594 21.391 -13.375 1 48 151 HIS B N 1
ATOM 3643 C CA . HIS B 1 151 ? -11.156 21 -14.711 1 48 151 HIS B CA 1
ATOM 3644 C C . HIS B 1 151 ? -9.914 21.781 -15.133 1 48 151 HIS B C 1
ATOM 3646 O O . HIS B 1 151 ? -9.18 21.359 -16.031 1 48 151 HIS B O 1
ATOM 3652 N N . GLY B 1 152 ? -9.852 23.109 -15.25 1 40.62 152 GLY B N 1
ATOM 3653 C CA . GLY B 1 152 ? -9.023 23.969 -16.078 1 40.62 152 GLY B CA 1
ATOM 3654 C C . GLY B 1 152 ? -7.559 23.953 -15.672 1 40.62 152 GLY B C 1
ATOM 3655 O O . GLY B 1 152 ? -7.207 23.453 -14.602 1 40.62 152 GLY B O 1
ATOM 3656 N N . ARG B 1 153 ? -6.617 24.297 -16.766 1 41.28 153 ARG B N 1
ATOM 3657 C CA . ARG B 1 153 ? -5.238 24.703 -17.016 1 41.28 153 ARG B CA 1
ATOM 3658 C C . ARG B 1 153 ? -4.762 25.672 -15.93 1 41.28 153 ARG B C 1
ATOM 3660 O O . ARG B 1 153 ? -3.686 26.266 -16.047 1 41.28 153 ARG B O 1
ATOM 3667 N N . ARG B 1 154 ? -5.523 26.109 -15.164 1 37.5 154 ARG B N 1
ATOM 3668 C CA . ARG B 1 154 ? -5.043 27.359 -14.57 1 37.5 154 ARG B CA 1
ATOM 3669 C C . ARG B 1 154 ? -3.705 27.141 -13.867 1 37.5 154 ARG B C 1
ATOM 3671 O O . ARG B 1 154 ? -2.811 27.984 -13.953 1 37.5 154 ARG B O 1
ATOM 3678 N N . MET B 1 155 ? -3.754 26.234 -12.922 1 39.38 155 MET B N 1
ATOM 3679 C CA . MET B 1 155 ? -2.697 26.391 -11.93 1 39.38 155 MET B CA 1
ATOM 3680 C C . MET B 1 155 ? -1.332 26.062 -12.523 1 39.38 155 MET B C 1
ATOM 3682 O O . MET B 1 155 ? -0.301 26.297 -11.891 1 39.38 155 MET B O 1
ATOM 3686 N N . PHE B 1 156 ? -1.336 25.359 -13.586 1 41.22 156 PHE B N 1
ATOM 3687 C CA . PHE B 1 156 ? -0.119 24.891 -14.242 1 41.22 156 PHE B CA 1
ATOM 3688 C C . PHE B 1 156 ? 0.695 26.062 -14.773 1 41.22 156 PHE B C 1
ATOM 3690 O O . PHE B 1 156 ? 1.912 25.969 -14.938 1 41.22 156 PHE B O 1
ATOM 3697 N N . LEU B 1 157 ? -0.034 27.016 -15.203 1 35.78 157 LEU B N 1
ATOM 3698 C CA . LEU B 1 157 ? 0.533 27.969 -16.156 1 35.78 157 LEU B CA 1
ATOM 3699 C C . LEU B 1 157 ? 1.726 28.703 -15.547 1 35.78 157 LEU B C 1
ATOM 3701 O O . LEU B 1 157 ? 2.727 28.938 -16.234 1 35.78 157 LEU B O 1
ATOM 3705 N N . ASP B 1 158 ? 1.547 29.094 -14.383 1 37.16 158 ASP B N 1
ATOM 3706 C CA . ASP B 1 158 ? 2.551 30.109 -14.055 1 37.16 158 ASP B CA 1
ATOM 3707 C C . ASP B 1 158 ? 3.883 29.453 -13.688 1 37.16 158 ASP B C 1
ATOM 3709 O O . ASP B 1 158 ? 4.945 29.938 -14.086 1 37.16 158 ASP B O 1
ATOM 3713 N N . ILE B 1 159 ? 3.869 28.359 -12.984 1 35.66 159 ILE B N 1
ATOM 3714 C CA . ILE B 1 159 ? 5.141 27.844 -12.492 1 35.66 159 ILE B CA 1
ATOM 3715 C C . ILE B 1 159 ? 5.805 27 -13.586 1 35.66 159 ILE B C 1
ATOM 3717 O O . ILE B 1 159 ? 7.035 26.953 -13.68 1 35.66 159 ILE B O 1
ATOM 3721 N N . SER B 1 160 ? 5.043 26.266 -14.352 1 39.94 160 SER B N 1
ATOM 3722 C CA . SER B 1 160 ? 5.582 25.484 -15.469 1 39.94 160 SER B CA 1
ATOM 3723 C C . SER B 1 160 ? 6.27 26.391 -16.484 1 39.94 160 SER B C 1
ATOM 3725 O O . SER B 1 160 ? 7.266 26 -17.094 1 39.94 160 SER B O 1
ATOM 3727 N N . ASN B 1 161 ? 5.609 27.406 -16.75 1 39.97 161 ASN B N 1
ATOM 3728 C CA . ASN B 1 161 ? 6.258 28.359 -17.641 1 39.97 161 ASN B CA 1
ATOM 3729 C C . ASN B 1 161 ? 7.586 28.844 -17.062 1 39.97 161 ASN B C 1
ATOM 3731 O O . ASN B 1 161 ? 8.539 29.078 -17.812 1 39.97 161 ASN B O 1
ATOM 3735 N N . ALA B 1 162 ? 7.633 28.953 -15.836 1 35.66 162 ALA B N 1
ATOM 3736 C CA . ALA B 1 162 ? 8.914 29.344 -15.242 1 35.66 162 ALA B CA 1
ATOM 3737 C C . ALA B 1 162 ? 9.914 28.188 -15.312 1 35.66 162 ALA B C 1
ATOM 3739 O O . ALA B 1 162 ? 11.094 28.406 -15.609 1 35.66 162 ALA B O 1
ATOM 3740 N N . CYS B 1 163 ? 9.406 26.953 -15.109 1 36.66 163 CYS B N 1
ATOM 3741 C CA . CYS B 1 163 ? 10.297 25.812 -15.227 1 36.66 163 CYS B CA 1
ATOM 3742 C C . CYS B 1 163 ? 10.609 25.516 -16.688 1 36.66 163 CYS B C 1
ATOM 3744 O O . CYS B 1 163 ? 11.711 25.047 -17 1 36.66 163 CYS B O 1
ATOM 3746 N N . LYS B 1 164 ? 9.734 25.625 -17.594 1 38.97 164 LYS B N 1
ATOM 3747 C CA . LYS B 1 164 ? 10.008 25.469 -19.016 1 38.97 164 LYS B CA 1
ATOM 3748 C C . LYS B 1 164 ? 11.102 26.438 -19.469 1 38.97 164 LYS B C 1
ATOM 3750 O O . LYS B 1 164 ? 11.961 26.078 -20.281 1 38.97 164 LYS B O 1
ATOM 3755 N N . LYS B 1 165 ? 10.914 27.656 -19.141 1 37.47 165 LYS B N 1
ATOM 3756 C CA . LYS B 1 165 ? 11.953 28.594 -19.562 1 37.47 165 LYS B CA 1
ATOM 3757 C C . LYS B 1 165 ? 13.336 28.125 -19.094 1 37.47 165 LYS B C 1
ATOM 3759 O O . LYS B 1 165 ? 14.328 28.312 -19.797 1 37.47 165 LYS B O 1
ATOM 3764 N N . THR B 1 166 ? 13.344 27.516 -17.984 1 34.38 166 THR B N 1
ATOM 3765 C CA . THR B 1 166 ? 14.648 27.062 -17.516 1 34.38 166 THR B CA 1
ATOM 3766 C C . THR B 1 166 ? 15.062 25.766 -18.219 1 34.38 166 THR B C 1
ATOM 3768 O O . THR B 1 166 ? 16.234 25.562 -18.516 1 34.38 166 THR B O 1
ATOM 3771 N N . LEU B 1 167 ? 14.094 24.875 -18.422 1 34.44 167 LEU B N 1
ATOM 3772 C CA . LEU B 1 167 ? 14.477 23.641 -19.109 1 34.44 167 LEU B CA 1
ATOM 3773 C C . LEU B 1 167 ? 14.828 23.922 -20.562 1 34.44 167 LEU B C 1
ATOM 3775 O O . LEU B 1 167 ? 15.641 23.203 -21.156 1 34.44 167 LEU B O 1
ATOM 3779 N N . ASP B 1 168 ? 14.133 24.688 -21.344 1 36.03 168 ASP B N 1
ATOM 3780 C CA . ASP B 1 168 ? 14.539 25 -22.719 1 36.03 168 ASP B CA 1
ATOM 3781 C C . ASP B 1 168 ? 15.93 25.625 -22.75 1 36.03 168 ASP B C 1
ATOM 3783 O O . ASP B 1 168 ? 16.578 25.656 -23.797 1 36.03 168 ASP B O 1
ATOM 3787 N N . THR B 1 169 ? 16.234 26.672 -21.875 1 29.11 169 THR B N 1
ATOM 3788 C CA . THR B 1 169 ? 17.656 27.031 -21.859 1 29.11 169 THR B CA 1
ATOM 3789 C C . THR B 1 169 ? 18.484 25.891 -21.281 1 29.11 169 THR B C 1
ATOM 3791 O O . THR B 1 169 ? 18.047 25.203 -20.359 1 29.11 169 THR B O 1
ATOM 3794 N N . LYS B 1 170 ? 19.422 25.281 -22.031 1 31.52 170 LYS B N 1
ATOM 3795 C CA . LYS B 1 170 ? 20.469 24.375 -21.562 1 31.52 170 LYS B CA 1
ATOM 3796 C C . LYS B 1 170 ? 20.797 24.609 -20.094 1 31.52 170 LYS B C 1
ATOM 3798 O O . LYS B 1 170 ? 21.875 24.266 -19.625 1 31.52 170 LYS B O 1
ATOM 3803 N N . CYS B 1 171 ? 20.234 25.594 -19.391 1 26.42 171 CYS B N 1
ATOM 3804 C CA . CYS B 1 171 ? 20.672 25.875 -18.031 1 26.42 171 CYS B CA 1
ATOM 3805 C C . CYS B 1 171 ? 20.141 24.812 -17.062 1 26.42 171 CYS B C 1
ATOM 3807 O O . CYS B 1 171 ? 19 24.391 -17.188 1 26.42 171 CYS B O 1
ATOM 3809 N N . ASP B 1 172 ? 20.953 24.094 -16.328 1 28.47 172 ASP B N 1
ATOM 3810 C CA . ASP B 1 172 ? 21.062 23.359 -15.062 1 28.47 172 ASP B CA 1
ATOM 3811 C C . ASP B 1 172 ? 20.156 23.953 -14 1 28.47 172 ASP B C 1
ATOM 3813 O O . ASP B 1 172 ? 20.625 24.484 -12.992 1 28.47 172 ASP B O 1
ATOM 3817 N N . CYS B 1 173 ? 19.234 24.766 -14.375 1 27.17 173 CYS B N 1
ATOM 3818 C CA . CYS B 1 173 ? 18.562 25.453 -13.273 1 27.17 173 CYS B CA 1
ATOM 3819 C C . CYS B 1 173 ? 17.812 24.469 -12.391 1 27.17 173 CYS B C 1
ATOM 3821 O O . CYS B 1 173 ? 17.062 23.625 -12.891 1 27.17 173 CYS B O 1
ATOM 3823 N N . PRO B 1 174 ? 18.25 24.328 -11.148 1 29.19 174 PRO B N 1
ATOM 3824 C CA . PRO B 1 174 ? 17.641 23.578 -10.055 1 29.19 174 PRO B CA 1
ATOM 3825 C C . PRO B 1 174 ? 16.188 23.969 -9.789 1 29.19 174 PRO B C 1
ATOM 3827 O O . PRO B 1 174 ? 15.852 25.156 -9.852 1 29.19 174 PRO B O 1
ATOM 3830 N N . VAL B 1 175 ? 15.234 23.281 -10.133 1 31.17 175 VAL B N 1
ATOM 3831 C CA . VAL B 1 175 ? 13.789 23.422 -9.984 1 31.17 175 VAL B CA 1
ATOM 3832 C C . VAL B 1 175 ? 13.484 24.203 -8.695 1 31.17 175 VAL B C 1
ATOM 3834 O O . VAL B 1 175 ? 12.328 24.344 -8.305 1 31.17 175 VAL B O 1
ATOM 3837 N N . GLY B 1 176 ? 14.477 24.531 -7.859 1 28.58 176 GLY B N 1
ATOM 3838 C CA . GLY B 1 176 ? 14.172 25.266 -6.645 1 28.58 176 GLY B CA 1
ATOM 3839 C C . GLY B 1 176 ? 13.727 26.703 -6.91 1 28.58 176 GLY B C 1
ATOM 3840 O O . GLY B 1 176 ? 13.336 27.406 -5.984 1 28.58 176 GLY B O 1
ATOM 3841 N N . GLU B 1 177 ? 14.406 27.453 -7.82 1 28.98 177 GLU B N 1
ATOM 3842 C CA . GLU B 1 177 ? 14.297 28.906 -7.652 1 28.98 177 GLU B CA 1
ATOM 3843 C C . GLU B 1 177 ? 12.922 29.406 -8.086 1 28.98 177 GLU B C 1
ATOM 3845 O O . GLU B 1 177 ? 12.672 29.578 -9.281 1 28.98 177 GLU B O 1
ATOM 3850 N N . LEU B 1 178 ? 11.953 29.219 -7.355 1 31.12 178 LEU B N 1
ATOM 3851 C CA . LEU B 1 178 ? 10.82 30.094 -7.641 1 31.12 178 LEU B CA 1
ATOM 3852 C C . LEU B 1 178 ? 11.289 31.516 -7.957 1 31.12 178 LEU B C 1
ATOM 3854 O O . LEU B 1 178 ? 10.477 32.406 -8.242 1 31.12 178 LEU B O 1
ATOM 3858 N N . GLY B 1 179 ? 12.32 32.156 -7.242 1 28.91 179 GLY B N 1
ATOM 3859 C CA . GLY B 1 179 ? 12.523 33.562 -7.59 1 28.91 179 GLY B CA 1
ATOM 3860 C C . GLY B 1 179 ? 12.984 33.75 -9.023 1 28.91 179 GLY B C 1
ATOM 3861 O O . GLY B 1 179 ? 13.375 32.812 -9.695 1 28.91 179 GLY B O 1
ATOM 3862 N N . LYS B 1 180 ? 12.945 35.062 -9.516 1 28.48 180 LYS B N 1
ATOM 3863 C CA . LYS B 1 180 ? 13.461 35.656 -10.742 1 28.48 180 LYS B CA 1
ATOM 3864 C C . LYS B 1 180 ? 14.828 35.094 -11.102 1 28.48 180 LYS B C 1
ATOM 3866 O O . LYS B 1 180 ? 15.695 34.938 -10.234 1 28.48 180 LYS B O 1
ATOM 3871 N N . PRO B 1 181 ? 15.07 34.344 -12.211 1 31 181 PRO B N 1
ATOM 3872 C CA . PRO B 1 181 ? 16.438 34.188 -12.727 1 31 181 PRO B CA 1
ATOM 3873 C C . PRO B 1 181 ? 17.281 35.438 -12.562 1 31 181 PRO B C 1
ATOM 3875 O O . PRO B 1 181 ? 17.141 36.375 -13.328 1 31 181 PRO B O 1
ATOM 3878 N N . SER B 1 182 ? 17.375 36.25 -11.5 1 28.38 182 SER B N 1
ATOM 3879 C CA . SER B 1 182 ? 18.438 37.219 -11.75 1 28.38 182 SER B CA 1
ATOM 3880 C C . SER B 1 182 ? 19.75 36.562 -12.094 1 28.38 182 SER B C 1
ATOM 3882 O O . SER B 1 182 ? 19.984 35.406 -11.719 1 28.38 182 SER B O 1
ATOM 3884 N N . ASP B 1 183 ? 20.766 36.969 -13.031 1 30.5 183 ASP B N 1
ATOM 3885 C CA . ASP B 1 183 ? 22.141 36.844 -13.5 1 30.5 183 ASP B CA 1
ATOM 3886 C C . ASP B 1 183 ? 23.047 36.312 -12.391 1 30.5 183 ASP B C 1
ATOM 3888 O O . ASP B 1 183 ? 24.125 35.781 -12.656 1 30.5 183 ASP B O 1
ATOM 3892 N N . ALA B 1 184 ? 23.297 37.062 -11.258 1 29.42 184 ALA B N 1
ATOM 3893 C CA . ALA B 1 184 ? 24.531 37.062 -10.492 1 29.42 184 ALA B CA 1
ATOM 3894 C C . ALA B 1 184 ? 24.734 35.75 -9.766 1 29.42 184 ALA B C 1
ATOM 3896 O O . ALA B 1 184 ? 25.828 35.188 -9.758 1 29.42 184 ALA B O 1
ATOM 3897 N N . ASP B 1 185 ? 24.156 35.5 -8.5 1 30.48 185 ASP B N 1
ATOM 3898 C CA . ASP B 1 185 ? 24.781 34.688 -7.461 1 30.48 185 ASP B CA 1
ATOM 3899 C C . ASP B 1 185 ? 24.562 33.188 -7.738 1 30.48 185 ASP B C 1
ATOM 3901 O O . ASP B 1 185 ? 23.672 32.812 -8.508 1 30.48 185 ASP B O 1
ATOM 3905 N N . GLY B 1 186 ? 25.391 32.25 -7.086 1 29.39 186 GLY B N 1
ATOM 3906 C CA . GLY B 1 186 ? 25.703 30.828 -6.93 1 29.39 186 GLY B CA 1
ATOM 3907 C C . GLY B 1 186 ? 24.469 29.953 -6.848 1 29.39 186 GLY B C 1
ATOM 3908 O O . GLY B 1 186 ? 23.969 29.688 -5.754 1 29.39 186 GLY B O 1
ATOM 3909 N N . CYS B 1 187 ? 23.609 29.953 -7.715 1 31.02 187 CYS B N 1
ATOM 3910 C CA . CYS B 1 187 ? 22.422 29.141 -7.84 1 31.02 187 CYS B CA 1
ATOM 3911 C C . CYS B 1 187 ? 22.734 27.672 -7.586 1 31.02 187 CYS B C 1
ATOM 3913 O O . CYS B 1 187 ? 23.391 27.016 -8.414 1 31.02 187 CYS B O 1
ATOM 3915 N N . GLU B 1 188 ? 23.125 27.297 -6.375 1 32.47 188 GLU B N 1
ATOM 3916 C CA . GLU B 1 188 ? 23.297 25.891 -6.023 1 32.47 188 GLU B CA 1
ATOM 3917 C C . GLU B 1 188 ? 22.172 25.047 -6.613 1 32.47 188 GLU B C 1
ATOM 3919 O O . GLU B 1 188 ? 21.016 25.469 -6.637 1 32.47 188 GLU B O 1
ATOM 3924 N N . GLN B 1 189 ? 22.297 24.219 -7.613 1 35.59 189 GLN B N 1
ATOM 3925 C CA . GLN B 1 189 ? 21.531 23.172 -8.289 1 35.59 189 GLN B CA 1
ATOM 3926 C C . GLN B 1 189 ? 20.625 22.438 -7.312 1 35.59 189 GLN B C 1
ATOM 3928 O O . GLN B 1 189 ? 21.094 21.688 -6.461 1 35.59 189 GLN B O 1
ATOM 3933 N N . VAL B 1 190 ? 19.547 23.094 -6.949 1 38.72 190 VAL B N 1
ATOM 3934 C CA . VAL B 1 190 ? 18.594 22.391 -6.098 1 38.72 190 VAL B CA 1
ATOM 3935 C C . VAL B 1 190 ? 18.172 21.094 -6.766 1 38.72 190 VAL B C 1
ATOM 3937 O O . VAL B 1 190 ? 17.672 21.094 -7.895 1 38.72 190 VAL B O 1
ATOM 3940 N N . ASP B 1 191 ? 18.766 19.938 -6.496 1 43.75 191 ASP B N 1
ATOM 3941 C CA . ASP B 1 191 ? 18.375 18.625 -6.969 1 43.75 191 ASP B CA 1
ATOM 3942 C C . ASP B 1 191 ? 16.938 18.297 -6.543 1 43.75 191 ASP B C 1
ATOM 3944 O O . ASP B 1 191 ? 16.719 17.797 -5.438 1 43.75 191 ASP B O 1
ATOM 3948 N N . TRP B 1 192 ? 15.977 18.859 -7.246 1 42.72 192 TRP B N 1
ATOM 3949 C CA . TRP B 1 192 ? 14.547 18.656 -7.027 1 42.72 192 TRP B CA 1
ATOM 3950 C C . TRP B 1 192 ? 14.211 17.188 -6.855 1 42.72 192 TRP B C 1
ATOM 3952 O O . TRP B 1 192 ? 13.188 16.844 -6.27 1 42.72 192 TRP B O 1
ATOM 3962 N N . LYS B 1 193 ? 15.172 16.406 -7.375 1 50.09 193 LYS B N 1
ATOM 3963 C CA . LYS B 1 193 ? 14.922 14.977 -7.266 1 50.09 193 LYS B CA 1
ATOM 3964 C C . LYS B 1 193 ? 14.906 14.531 -5.805 1 50.09 193 LYS B C 1
ATOM 3966 O O . LYS B 1 193 ? 14.438 13.438 -5.488 1 50.09 193 LYS B O 1
ATOM 3971 N N . LYS B 1 194 ? 15.328 15.562 -5.066 1 52.94 194 LYS B N 1
ATOM 3972 C CA . LYS B 1 194 ? 15.484 15.148 -3.672 1 52.94 194 LYS B CA 1
ATOM 3973 C C . LYS B 1 194 ? 14.5 15.883 -2.768 1 52.94 194 LYS B C 1
ATOM 3975 O O . LYS B 1 194 ? 14.672 15.906 -1.548 1 52.94 194 LYS B O 1
ATOM 3980 N N . CYS B 1 195 ? 13.617 16.656 -3.486 1 50.12 195 CYS B N 1
ATOM 3981 C CA . CYS B 1 195 ? 12.609 17.359 -2.699 1 50.12 195 CYS B CA 1
ATOM 3982 C C . CYS B 1 195 ? 11.281 16.625 -2.723 1 50.12 195 CYS B C 1
ATOM 3984 O O . CYS B 1 195 ? 10.812 16.203 -3.787 1 50.12 195 CYS B O 1
ATOM 3986 N N . HIS B 1 196 ? 10.914 16.156 -1.472 1 56.91 196 HIS B N 1
ATOM 3987 C CA . HIS B 1 196 ? 9.594 15.539 -1.343 1 56.91 196 HIS B CA 1
ATOM 3988 C C . HIS B 1 196 ? 8.539 16.578 -1.007 1 56.91 196 HIS B C 1
ATOM 3990 O O . HIS B 1 196 ? 8.719 17.391 -0.094 1 56.91 196 HIS B O 1
ATOM 3996 N N . GLY B 1 197 ? 7.547 16.812 -1.845 1 62.84 197 GLY B N 1
ATOM 3997 C CA . GLY B 1 197 ? 6.625 17.922 -1.712 1 62.84 197 GLY B CA 1
ATOM 3998 C C . GLY B 1 197 ? 5.297 17.531 -1.099 1 62.84 197 GLY B C 1
ATOM 3999 O O . GLY B 1 197 ? 4.371 18.344 -1.029 1 62.84 197 GLY B O 1
ATOM 4000 N N . GLY B 1 198 ? 5.258 16.422 -0.537 1 83.69 198 GLY B N 1
ATOM 4001 C CA . GLY B 1 198 ? 3.975 16.047 0.03 1 83.69 198 GLY B CA 1
ATOM 4002 C C . GLY B 1 198 ? 3.746 16.609 1.419 1 83.69 198 GLY B C 1
ATOM 4003 O O . GLY B 1 198 ? 4.68 17.109 2.055 1 83.69 198 GLY B O 1
ATOM 4004 N N . VAL B 1 199 ? 2.469 16.734 1.821 1 93.69 199 VAL B N 1
ATOM 4005 C CA . VAL B 1 199 ? 2.076 17.234 3.139 1 93.69 199 VAL B CA 1
ATOM 4006 C C . VAL B 1 199 ? 1.382 16.109 3.918 1 93.69 199 VAL B C 1
ATOM 4008 O O . VAL B 1 199 ? 0.911 15.141 3.332 1 93.69 199 VAL B O 1
ATOM 4011 N N . GLY B 1 200 ? 1.41 16.219 5.238 1 97.12 200 GLY B N 1
ATOM 4012 C CA . GLY B 1 200 ? 0.768 15.234 6.105 1 97.12 200 GLY B CA 1
ATOM 4013 C C . GLY B 1 200 ? 0.23 15.836 7.387 1 97.12 200 GLY B C 1
ATOM 4014 O O . GLY B 1 200 ? 0.703 16.891 7.836 1 97.12 200 GLY B O 1
ATOM 4015 N N . VAL B 1 201 ? -0.787 15.172 7.938 1 98.5 201 VAL B N 1
ATOM 4016 C CA . VAL B 1 201 ? -1.442 15.633 9.156 1 98.5 201 VAL B CA 1
ATOM 4017 C C . VAL B 1 201 ? -1.85 14.438 10.008 1 98.5 201 VAL B C 1
ATOM 4019 O O . VAL B 1 201 ? -2.314 13.422 9.484 1 98.5 201 VAL B O 1
ATOM 4022 N N . VAL B 1 202 ? -1.626 14.516 11.297 1 98.31 202 VAL B N 1
ATOM 4023 C CA . VAL B 1 202 ? -2.197 13.594 12.273 1 98.31 202 VAL B CA 1
ATOM 4024 C C . VAL B 1 202 ? -2.93 14.383 13.359 1 98.31 202 VAL B C 1
ATOM 4026 O O . VAL B 1 202 ? -2.502 15.477 13.742 1 98.31 202 VAL B O 1
ATOM 4029 N N . ALA B 1 203 ? -4.016 13.836 13.852 1 98.25 203 ALA B N 1
ATOM 4030 C CA . ALA B 1 203 ? -4.812 14.531 14.859 1 98.25 203 ALA B CA 1
ATOM 4031 C C . ALA B 1 203 ? -5.469 13.547 15.82 1 98.25 203 ALA B C 1
ATOM 4033 O O . ALA B 1 203 ? -5.723 12.398 15.461 1 98.25 203 ALA B O 1
ATOM 4034 N N . MET B 1 204 ? -5.691 13.992 16.969 1 97.06 204 MET B N 1
ATOM 4035 C CA . MET B 1 204 ? -6.488 13.328 18 1 97.06 204 MET B CA 1
ATOM 4036 C C . MET B 1 204 ? -7.559 14.266 18.547 1 97.06 204 MET B C 1
ATOM 4038 O O . MET B 1 204 ? -7.262 15.391 18.953 1 97.06 204 MET B O 1
ATOM 4042 N N . ASP B 1 205 ? -8.789 13.812 18.562 1 96.88 205 ASP B N 1
ATOM 4043 C CA . ASP B 1 205 ? -9.859 14.648 19.094 1 96.88 205 ASP B CA 1
ATOM 4044 C C . ASP B 1 205 ? -10.07 14.398 20.578 1 96.88 205 ASP B C 1
ATOM 4046 O O . ASP B 1 205 ? -9.336 13.625 21.188 1 96.88 205 ASP B O 1
ATOM 4050 N N . GLU B 1 206 ? -11.102 15.039 21.203 1 94.56 206 GLU B N 1
ATOM 4051 C CA . GLU B 1 206 ? -11.289 15.023 22.641 1 94.56 206 GLU B CA 1
ATOM 4052 C C . GLU B 1 206 ? -11.773 13.656 23.125 1 94.56 206 GLU B C 1
ATOM 4054 O O . GLU B 1 206 ? -11.703 13.344 24.312 1 94.56 206 GLU B O 1
ATOM 4059 N N . TYR B 1 207 ? -12.227 12.875 22.203 1 95.12 207 TYR B N 1
ATOM 4060 C CA . TYR B 1 207 ? -12.734 11.555 22.562 1 95.12 207 TYR B CA 1
ATOM 4061 C C . TYR B 1 207 ? -11.664 10.492 22.391 1 95.12 207 TYR B C 1
ATOM 4063 O O . TYR B 1 207 ? -11.906 9.305 22.625 1 95.12 207 TYR B O 1
ATOM 4071 N N . GLY B 1 208 ? -10.5 10.914 21.922 1 95.25 208 GLY B N 1
ATOM 4072 C CA . GLY B 1 208 ? -9.383 10 21.766 1 95.25 208 GLY B CA 1
ATOM 4073 C C . GLY B 1 208 ? -9.328 9.336 20.406 1 95.25 208 GLY B C 1
ATOM 4074 O O . GLY B 1 208 ? -8.492 8.469 20.172 1 95.25 208 GLY B O 1
ATOM 4075 N N . ASN B 1 209 ? -10.227 9.758 19.516 1 97.62 209 ASN B N 1
ATOM 4076 C CA . ASN B 1 209 ? -10.172 9.258 18.156 1 97.62 209 ASN B CA 1
ATOM 4077 C C . ASN B 1 209 ? -9.039 9.914 17.359 1 97.62 209 ASN B C 1
ATOM 4079 O O . ASN B 1 209 ? -8.852 11.125 17.438 1 97.62 209 ASN B O 1
ATOM 4083 N N . MET B 1 210 ? -8.375 9.07 16.656 1 97.94 210 MET B N 1
ATOM 4084 C CA . MET B 1 210 ? -7.23 9.57 15.891 1 97.94 210 MET B CA 1
ATOM 4085 C C . MET B 1 210 ? -7.477 9.43 14.391 1 97.94 210 MET B C 1
ATOM 4087 O O . MET B 1 210 ? -8.258 8.578 13.961 1 97.94 210 MET B O 1
ATOM 4091 N N . ALA B 1 211 ? -6.832 10.273 13.664 1 98.81 211 ALA B N 1
ATOM 4092 C CA . ALA B 1 211 ? -6.859 10.234 12.203 1 98.81 211 ALA B CA 1
ATOM 4093 C C . ALA B 1 211 ? -5.527 10.688 11.617 1 98.81 211 ALA B C 1
ATOM 4095 O O . ALA B 1 211 ? -4.773 11.422 12.266 1 98.81 211 ALA B O 1
ATOM 4096 N N . ALA B 1 212 ? -5.242 10.227 10.484 1 98.81 212 ALA B N 1
ATOM 4097 C CA . ALA B 1 212 ? -4.047 10.602 9.734 1 98.81 212 ALA B CA 1
ATOM 4098 C C . ALA B 1 212 ? -4.359 10.781 8.258 1 98.81 212 ALA B C 1
ATOM 4100 O O . ALA B 1 212 ? -5.27 10.141 7.727 1 98.81 212 ALA B O 1
ATOM 4101 N N . GLY B 1 213 ? -3.658 11.641 7.566 1 98.69 213 GLY B N 1
ATOM 4102 C CA . GLY B 1 213 ? -3.816 11.875 6.141 1 98.69 213 GLY B CA 1
ATOM 4103 C C . GLY B 1 213 ? -2.58 12.461 5.488 1 98.69 213 GLY B C 1
ATOM 4104 O O . GLY B 1 213 ? -1.656 12.898 6.18 1 98.69 213 GLY B O 1
ATOM 4105 N N . ALA B 1 214 ? -2.6 12.43 4.195 1 97.69 214 ALA B N 1
ATOM 4106 C CA . ALA B 1 214 ? -1.514 13 3.402 1 97.69 214 ALA B CA 1
ATOM 4107 C C . ALA B 1 214 ? -1.995 13.383 2.006 1 97.69 214 ALA B C 1
ATOM 4109 O O . ALA B 1 214 ? -2.994 12.844 1.52 1 97.69 214 ALA B O 1
ATOM 4110 N N . SER B 1 215 ? -1.371 14.312 1.43 1 94.69 215 SER B N 1
ATOM 4111 C CA . SER B 1 215 ? -1.547 14.734 0.044 1 94.69 215 SER B CA 1
ATOM 4112 C C . SER B 1 215 ? -0.207 15.047 -0.613 1 94.69 215 SER B C 1
ATOM 4114 O O . SER B 1 215 ? 0.663 15.664 0.003 1 94.69 215 SER B O 1
ATOM 4116 N N . CYS B 1 216 ? -0.02 14.477 -1.779 1 88.25 216 CYS B N 1
ATOM 4117 C CA . CYS B 1 216 ? 1.245 14.703 -2.467 1 88.25 216 CYS B CA 1
ATOM 4118 C C . CYS B 1 216 ? 1.057 14.68 -3.979 1 88.25 216 CYS B C 1
ATOM 4120 O O . CYS B 1 216 ? -0.012 14.312 -4.469 1 88.25 216 CYS B O 1
ATOM 4122 N N . SER B 1 217 ? 1.948 15.211 -4.652 1 78.5 217 SER B N 1
ATOM 4123 C CA . SER B 1 217 ? 1.991 15.195 -6.109 1 78.5 217 SER B CA 1
ATOM 4124 C C . SER B 1 217 ? 3.299 14.594 -6.617 1 78.5 217 SER B C 1
ATOM 4126 O O . SER B 1 217 ? 4.266 14.469 -5.859 1 78.5 217 SER B O 1
ATOM 4128 N N . ALA B 1 218 ? 3.178 14.047 -7.832 1 62.31 218 ALA B N 1
ATOM 4129 C CA . ALA B 1 218 ? 4.379 13.469 -8.43 1 62.31 218 ALA B CA 1
ATOM 4130 C C . ALA B 1 218 ? 5.469 14.523 -8.594 1 62.31 218 ALA B C 1
ATOM 4132 O O . ALA B 1 218 ? 5.176 15.703 -8.82 1 62.31 218 ALA B O 1
ATOM 4133 N N . LEU B 1 219 ? 6.668 14.141 -8.18 1 53.78 219 LEU B N 1
ATOM 4134 C CA . LEU B 1 219 ? 7.797 15.07 -8.25 1 53.78 219 LEU B CA 1
ATOM 4135 C C . LEU B 1 219 ? 8.117 15.422 -9.695 1 53.78 219 LEU B C 1
ATOM 4137 O O . LEU B 1 219 ? 7.98 14.578 -10.586 1 53.78 219 LEU B O 1
ATOM 4141 N N . VAL B 1 220 ? 8.5 16.672 -9.789 1 45.38 220 VAL B N 1
ATOM 4142 C CA . VAL B 1 220 ? 8.969 17.25 -11.047 1 45.38 220 VAL B CA 1
ATOM 4143 C C . VAL B 1 220 ? 10.172 16.453 -11.555 1 45.38 220 VAL B C 1
ATOM 4145 O O . VAL B 1 220 ? 11.062 16.094 -10.773 1 45.38 220 VAL B O 1
ATOM 4148 N N . GLY B 1 221 ? 10.086 16.109 -12.82 1 46.09 221 GLY B N 1
ATOM 4149 C CA . GLY B 1 221 ? 11.203 15.5 -13.516 1 46.09 221 GLY B CA 1
ATOM 4150 C C . GLY B 1 221 ? 11.172 13.984 -13.5 1 46.09 221 GLY B C 1
ATOM 4151 O O . GLY B 1 221 ? 12.031 13.328 -14.094 1 46.09 221 GLY B O 1
ATOM 4152 N N . LYS B 1 222 ? 10.312 13.594 -12.617 1 50.72 222 LYS B N 1
ATOM 4153 C CA . LYS B 1 222 ? 10.203 12.141 -12.719 1 50.72 222 LYS B CA 1
ATOM 4154 C C . LYS B 1 222 ? 9.453 11.727 -13.984 1 50.72 222 LYS B C 1
ATOM 4156 O O . LYS B 1 222 ? 8.391 12.266 -14.281 1 50.72 222 LYS B O 1
ATOM 4161 N N . THR B 1 223 ? 10.297 11.359 -14.977 1 47.06 223 THR B N 1
ATOM 4162 C CA . THR B 1 223 ? 9.797 10.992 -16.297 1 47.06 223 THR B CA 1
ATOM 4163 C C . THR B 1 223 ? 8.555 10.117 -16.188 1 47.06 223 THR B C 1
ATOM 4165 O O . THR B 1 223 ? 7.695 10.125 -17.062 1 47.06 223 THR B O 1
ATOM 4168 N N . GLU B 1 224 ? 8.562 9.367 -15.203 1 54.84 224 GLU B N 1
ATOM 4169 C CA . GLU B 1 224 ? 7.391 8.5 -15.148 1 54.84 224 GLU B CA 1
ATOM 4170 C C . GLU B 1 224 ? 6.602 8.719 -13.859 1 54.84 224 GLU B C 1
ATOM 4172 O O . GLU B 1 224 ? 7.168 8.68 -12.766 1 54.84 224 GLU B O 1
ATOM 4177 N N . ALA B 1 225 ? 5.434 9.336 -14.094 1 58.44 225 ALA B N 1
ATOM 4178 C CA . ALA B 1 225 ? 4.508 9.57 -12.992 1 58.44 225 ALA B CA 1
ATOM 4179 C C . ALA B 1 225 ? 4.133 8.258 -12.305 1 58.44 225 ALA B C 1
ATOM 4181 O O . ALA B 1 225 ? 3.852 7.258 -12.977 1 58.44 225 ALA B O 1
ATOM 4182 N N . GLY B 1 226 ? 4.43 8.148 -11.078 1 76.62 226 GLY B N 1
ATOM 4183 C CA . GLY B 1 226 ? 4.098 6.969 -10.297 1 76.62 226 GLY B CA 1
ATOM 4184 C C . GLY B 1 226 ? 3.455 7.297 -8.961 1 76.62 226 GLY B C 1
ATOM 4185 O O . GLY B 1 226 ? 3.236 8.469 -8.641 1 76.62 226 GLY B O 1
ATOM 4186 N N . ILE B 1 227 ? 2.936 6.281 -8.336 1 84.06 227 ILE B N 1
ATOM 4187 C CA . ILE B 1 227 ? 2.318 6.387 -7.02 1 84.06 227 ILE B CA 1
ATOM 4188 C C . ILE B 1 227 ? 3.377 6.762 -5.984 1 84.06 227 ILE B C 1
ATOM 4190 O O . ILE B 1 227 ? 4.512 6.281 -6.047 1 84.06 227 ILE B O 1
ATOM 4194 N N . SER B 1 228 ? 2.961 7.699 -5.133 1 80.88 228 SER B N 1
ATOM 4195 C CA . SER B 1 228 ? 3.822 8.055 -4.012 1 80.88 228 SER B CA 1
ATOM 4196 C C . SER B 1 228 ? 3.625 7.105 -2.838 1 80.88 228 SER B C 1
ATOM 4198 O O . SER B 1 228 ? 2.537 6.559 -2.652 1 80.88 228 SER B O 1
ATOM 4200 N N . GLY B 1 229 ? 4.656 6.867 -2.129 1 89.31 229 GLY B N 1
ATOM 4201 C CA . GLY B 1 229 ? 4.551 6.078 -0.912 1 89.31 229 GLY B CA 1
ATOM 4202 C C . GLY B 1 229 ? 4.012 6.867 0.266 1 89.31 229 GLY B C 1
ATOM 4203 O O . GLY B 1 229 ? 3.592 6.289 1.269 1 89.31 229 GLY B O 1
ATOM 4204 N N . GLU B 1 230 ? 3.895 8.18 0.104 1 92.75 230 GLU B N 1
ATOM 4205 C CA . GLU B 1 230 ? 3.59 9.047 1.235 1 92.75 230 GLU B CA 1
ATOM 4206 C C . GLU B 1 230 ? 2.098 9.023 1.562 1 92.75 230 GLU B C 1
ATOM 4208 O O . GLU B 1 230 ? 1.697 9.359 2.68 1 92.75 230 GLU B O 1
ATOM 4213 N N . HIS B 1 231 ? 1.299 8.641 0.582 1 95.19 231 HIS B N 1
ATOM 4214 C CA . HIS B 1 231 ? -0.131 8.617 0.872 1 95.19 231 HIS B CA 1
ATOM 4215 C C . HIS B 1 231 ? -0.634 7.184 1.034 1 95.19 231 HIS B C 1
ATOM 4217 O O . HIS B 1 231 ? -1.77 6.965 1.462 1 95.19 231 HIS B O 1
ATOM 4223 N N . LEU B 1 232 ? 0.157 6.23 0.752 1 96.19 232 LEU B N 1
ATOM 4224 C CA . LEU B 1 232 ? -0.287 4.844 0.829 1 96.19 232 LEU B CA 1
ATOM 4225 C C . LEU B 1 232 ? -0.469 4.41 2.279 1 96.19 232 LEU B C 1
ATOM 4227 O O . LEU B 1 232 ? 0.404 4.652 3.117 1 96.19 232 LEU B O 1
ATOM 4231 N N . ILE B 1 233 ? -1.57 3.715 2.498 1 97.94 233 ILE B N 1
ATOM 4232 C CA . ILE B 1 233 ? -1.861 3.205 3.834 1 97.94 233 ILE B CA 1
ATOM 4233 C C . ILE B 1 233 ? -0.846 2.127 4.207 1 97.94 233 ILE B C 1
ATOM 4235 O O . ILE B 1 233 ? -0.58 1.216 3.42 1 97.94 233 ILE B O 1
ATOM 4239 N N . GLY B 1 234 ? -0.313 2.23 5.402 1 97.19 234 GLY B N 1
ATOM 4240 C CA . GLY B 1 234 ? 0.709 1.304 5.863 1 97.19 234 GLY B CA 1
ATOM 4241 C C . GLY B 1 234 ? 2.121 1.792 5.594 1 97.19 234 GLY B C 1
ATOM 4242 O O . GLY B 1 234 ? 3.047 1.468 6.34 1 97.19 234 GLY B O 1
ATOM 4243 N N . SER B 1 235 ? 2.283 2.559 4.52 1 96.75 235 SER B N 1
ATOM 4244 C CA . SER B 1 235 ? 3.592 3.072 4.121 1 96.75 235 SER B CA 1
ATOM 4245 C C . SER B 1 235 ? 3.775 4.52 4.57 1 96.75 235 SER B C 1
ATOM 4247 O O . SER B 1 235 ? 4.723 4.836 5.289 1 96.75 235 SER B O 1
ATOM 4249 N N . GLY B 1 236 ? 2.855 5.348 4.199 1 97 236 GLY B N 1
ATOM 4250 C CA . GLY B 1 236 ? 3.004 6.762 4.504 1 97 236 GLY B CA 1
ATOM 4251 C C . GLY B 1 236 ? 2.004 7.258 5.527 1 97 236 GLY B C 1
ATOM 4252 O O . GLY B 1 236 ? 2.225 8.289 6.172 1 97 236 GLY B O 1
ATOM 4253 N N . VAL B 1 237 ? 0.879 6.578 5.602 1 98.5 237 VAL B N 1
ATOM 4254 C CA . VAL B 1 237 ? -0.209 6.992 6.477 1 98.5 237 VAL B CA 1
ATOM 4255 C C . VAL B 1 237 ? -0.762 5.781 7.227 1 98.5 237 VAL B C 1
ATOM 4257 O O . VAL B 1 237 ? -0.964 4.719 6.633 1 98.5 237 VAL B O 1
ATOM 4260 N N . TYR B 1 238 ? -0.994 5.98 8.508 1 98.62 238 TYR B N 1
ATOM 4261 C CA . TYR B 1 238 ? -1.661 4.934 9.273 1 98.62 238 TYR B CA 1
ATOM 4262 C C . TYR B 1 238 ? -2.295 5.504 10.539 1 98.62 238 TYR B C 1
ATOM 4264 O O . TYR B 1 238 ? -1.741 6.414 11.164 1 98.62 238 TYR B O 1
ATOM 4272 N N . ALA B 1 239 ? -3.461 4.945 10.953 1 98.44 239 ALA B N 1
ATOM 4273 C CA . ALA B 1 239 ? -4.125 5.359 12.188 1 98.44 239 ALA B CA 1
ATOM 4274 C C . ALA B 1 239 ? -4.859 4.191 12.836 1 98.44 239 ALA B C 1
ATOM 4276 O O . ALA B 1 239 ? -5.57 3.443 12.156 1 98.44 239 ALA B O 1
ATOM 4277 N N . LYS B 1 240 ? -4.645 4.078 14.031 1 97.25 240 LYS B N 1
ATOM 4278 C CA . LYS B 1 240 ? -5.312 3.104 14.891 1 97.25 240 LYS B CA 1
ATOM 4279 C C . LYS B 1 240 ? -5.422 3.617 16.312 1 97.25 240 LYS B C 1
ATOM 4281 O O . LYS B 1 240 ? -4.41 3.859 16.984 1 97.25 240 LYS B O 1
ATOM 4286 N N . ASN B 1 241 ? -6.645 3.652 16.844 1 96.75 241 ASN B N 1
ATOM 4287 C CA . ASN B 1 241 ? -6.855 4.262 18.156 1 96.75 241 ASN B CA 1
ATOM 4288 C C . ASN B 1 241 ? -6.047 3.559 19.234 1 96.75 241 ASN B C 1
ATOM 4290 O O . ASN B 1 241 ? -5.594 4.195 20.188 1 96.75 241 ASN B O 1
ATOM 4294 N N . THR B 1 242 ? -5.852 2.316 19.094 1 94.62 242 THR B N 1
ATOM 4295 C CA . THR B 1 242 ? -5.188 1.553 20.141 1 94.62 242 THR B CA 1
ATOM 4296 C C . THR B 1 242 ? -3.67 1.699 20.031 1 94.62 242 THR B C 1
ATOM 4298 O O . THR B 1 242 ? -2.936 1.261 20.922 1 94.62 242 THR B O 1
ATOM 4301 N N . LYS B 1 243 ? -3.207 2.352 18.984 1 94.44 243 LYS B N 1
ATOM 4302 C CA . LYS B 1 243 ? -1.762 2.465 18.812 1 94.44 243 LYS B CA 1
ATOM 4303 C C . LYS B 1 243 ? -1.349 3.914 18.578 1 94.44 243 LYS B C 1
ATOM 4305 O O . LYS B 1 243 ? -0.435 4.418 19.234 1 94.44 243 LYS B O 1
ATOM 4310 N N . GLY B 1 244 ? -1.976 4.512 17.562 1 95.25 244 GLY B N 1
ATOM 4311 C CA . GLY B 1 244 ? -1.604 5.887 17.25 1 95.25 244 GLY B CA 1
ATOM 4312 C C . GLY B 1 244 ? -1.943 6.293 15.836 1 95.25 244 GLY B C 1
ATOM 4313 O O . GLY B 1 244 ? -2.744 5.637 15.172 1 95.25 244 GLY B O 1
ATOM 4314 N N . ALA B 1 245 ? -1.46 7.434 15.414 1 97.31 245 ALA B N 1
ATOM 4315 C CA . ALA B 1 245 ? -1.568 7.977 14.062 1 97.31 245 ALA B CA 1
ATOM 4316 C C . ALA B 1 245 ? -0.217 8.477 13.562 1 97.31 245 ALA B C 1
ATOM 4318 O O . ALA B 1 245 ? 0.542 9.094 14.312 1 97.31 245 ALA B O 1
ATOM 4319 N N . VAL B 1 246 ? 0.05 8.164 12.289 1 97.5 246 VAL B N 1
ATOM 4320 C CA . VAL B 1 246 ? 1.367 8.5 11.766 1 97.5 246 VAL B CA 1
ATOM 4321 C C . VAL B 1 246 ? 1.239 8.977 10.32 1 97.5 246 VAL B C 1
ATOM 4323 O O . VAL B 1 246 ? 0.403 8.469 9.562 1 97.5 246 VAL B O 1
ATOM 4326 N N . SER B 1 247 ? 1.991 9.914 9.891 1 97.62 247 SER B N 1
ATOM 4327 C CA . SER B 1 247 ? 2.199 10.375 8.523 1 97.62 247 SER B CA 1
ATOM 4328 C C . SER B 1 247 ? 3.682 10.586 8.234 1 97.62 247 SER B C 1
ATOM 4330 O O . SER B 1 247 ? 4.375 11.281 8.984 1 97.62 247 SER B O 1
ATOM 4332 N N . VAL B 1 248 ? 4.125 10.039 7.102 1 95.44 248 VAL B N 1
ATOM 4333 C CA . VAL B 1 248 ? 5.559 9.977 6.828 1 95.44 248 VAL B CA 1
ATOM 4334 C C . VAL B 1 248 ? 5.863 10.648 5.492 1 95.44 248 VAL B C 1
ATOM 4336 O O . VAL B 1 248 ? 4.984 10.75 4.629 1 95.44 248 VAL B O 1
ATOM 4339 N N . SER B 1 249 ? 7.047 11.203 5.363 1 92.25 249 SER B N 1
ATOM 4340 C CA . SER B 1 249 ? 7.609 11.742 4.125 1 92.25 249 SER B CA 1
ATOM 4341 C C . SER B 1 249 ? 8.969 11.125 3.826 1 92.25 249 SER B C 1
ATOM 4343 O O . SER B 1 249 ? 9.789 10.938 4.734 1 92.25 249 SER B O 1
ATOM 4345 N N . GLY B 1 250 ? 9.164 10.773 2.592 1 88.62 250 GLY B N 1
ATOM 4346 C CA . GLY B 1 250 ? 10.445 10.195 2.221 1 88.62 250 GLY B CA 1
ATOM 4347 C C . GLY B 1 250 ? 10.422 9.508 0.868 1 88.62 250 GLY B C 1
ATOM 4348 O O . GLY B 1 250 ? 9.516 9.742 0.067 1 88.62 250 GLY B O 1
ATOM 4349 N N . ASN B 1 251 ? 11.469 8.758 0.649 1 87.44 251 ASN B N 1
ATOM 4350 C CA . ASN B 1 251 ? 11.617 8.023 -0.605 1 87.44 251 ASN B CA 1
ATOM 4351 C C . ASN B 1 251 ? 10.539 6.957 -0.762 1 87.44 251 ASN B C 1
ATOM 4353 O O . ASN B 1 251 ? 10.312 6.156 0.148 1 87.44 251 ASN B O 1
ATOM 4357 N N . CYS B 1 252 ? 9.93 6.93 -1.946 1 86.56 252 CYS B N 1
ATOM 4358 C CA . CYS B 1 252 ? 8.781 6.074 -2.219 1 86.56 252 CYS B CA 1
ATOM 4359 C C . CYS B 1 252 ? 9.133 4.605 -2.006 1 86.56 252 CYS B C 1
ATOM 4361 O O . CYS B 1 252 ? 8.43 3.891 -1.292 1 86.56 252 CYS B O 1
ATOM 4363 N N . SER B 1 253 ? 10.195 4.172 -2.607 1 89 253 SER B N 1
ATOM 4364 C CA . SER B 1 253 ? 10.578 2.766 -2.529 1 89 253 SER B CA 1
ATOM 4365 C C . SER B 1 253 ? 10.852 2.348 -1.09 1 89 253 SER B C 1
ATOM 4367 O O . SER B 1 253 ? 10.453 1.264 -0.663 1 89 253 SER B O 1
ATOM 4369 N N . GLN B 1 254 ? 11.477 3.211 -0.355 1 89.81 254 GLN B N 1
ATOM 4370 C CA . GLN B 1 254 ? 11.789 2.926 1.042 1 89.81 254 GLN B CA 1
ATOM 4371 C C . GLN B 1 254 ? 10.516 2.84 1.882 1 89.81 254 GLN B C 1
ATOM 4373 O O . GLN B 1 254 ? 10.352 1.915 2.68 1 89.81 254 GLN B O 1
ATOM 4378 N N . LEU B 1 255 ? 9.672 3.783 1.679 1 93.81 255 LEU B N 1
ATOM 4379 C CA . LEU B 1 255 ? 8.453 3.834 2.477 1 93.81 255 LEU B CA 1
ATOM 4380 C C . LEU B 1 255 ? 7.598 2.594 2.244 1 93.81 255 LEU B C 1
ATOM 4382 O O . LEU B 1 255 ? 7.074 2.006 3.195 1 93.81 255 LEU B O 1
ATOM 4386 N N . ILE B 1 256 ? 7.484 2.182 0.995 1 95.12 256 ILE B N 1
ATOM 4387 C CA . ILE B 1 256 ? 6.605 1.075 0.631 1 95.12 256 ILE B CA 1
ATOM 4388 C C . ILE B 1 256 ? 7.227 -0.245 1.082 1 95.12 256 ILE B C 1
ATOM 4390 O O . ILE B 1 256 ? 6.574 -1.044 1.761 1 95.12 256 ILE B O 1
ATOM 4394 N N . SER B 1 257 ? 8.531 -0.436 0.795 1 95.31 257 SER B N 1
ATOM 4395 C CA . SER B 1 257 ? 9.172 -1.711 1.101 1 95.31 257 SER B CA 1
ATOM 4396 C C . SER B 1 257 ? 9.25 -1.942 2.605 1 95.31 257 SER B C 1
ATOM 4398 O O . SER B 1 257 ? 9.211 -3.084 3.066 1 95.31 257 SER B O 1
ATOM 4400 N N . LEU B 1 258 ? 9.297 -0.854 3.338 1 94.75 258 LEU B N 1
ATOM 4401 C CA . LEU B 1 258 ? 9.492 -0.991 4.777 1 94.75 258 LEU B CA 1
ATOM 4402 C C . LEU B 1 258 ? 8.164 -0.836 5.52 1 94.75 258 LEU B C 1
ATOM 4404 O O . LEU B 1 258 ? 8.125 -0.937 6.75 1 94.75 258 LEU B O 1
ATOM 4408 N N . CYS B 1 259 ? 7.098 -0.597 4.762 1 95.88 259 CYS B N 1
ATOM 4409 C CA . CYS B 1 259 ? 5.855 -0.27 5.453 1 95.88 259 CYS B CA 1
ATOM 4410 C C . CYS B 1 259 ? 6.105 0.707 6.594 1 95.88 259 CYS B C 1
ATOM 4412 O O . CYS B 1 259 ? 5.73 0.44 7.738 1 95.88 259 CYS B O 1
ATOM 4414 N N . ALA B 1 260 ? 6.637 1.82 6.273 1 96.19 260 ALA B N 1
ATOM 4415 C CA . ALA B 1 260 ? 7.289 2.715 7.227 1 96.19 260 ALA B CA 1
ATOM 4416 C C . ALA B 1 260 ? 6.309 3.197 8.289 1 96.19 260 ALA B C 1
ATOM 4418 O O . ALA B 1 260 ? 6.625 3.193 9.484 1 96.19 260 ALA B O 1
ATOM 4419 N N . ALA B 1 261 ? 5.133 3.57 7.902 1 97.06 261 ALA B N 1
ATOM 4420 C CA . ALA B 1 261 ? 4.16 4.094 8.859 1 97.06 261 ALA B CA 1
ATOM 4421 C C . ALA B 1 261 ? 3.775 3.035 9.883 1 97.06 261 ALA B C 1
ATOM 4423 O O . ALA B 1 261 ? 3.812 3.291 11.094 1 97.06 261 ALA B O 1
ATOM 4424 N N . CYS B 1 262 ? 3.49 1.878 9.406 1 95.5 262 CYS B N 1
ATOM 4425 C CA . CYS B 1 262 ? 3.088 0.794 10.297 1 95.5 262 CYS B CA 1
ATOM 4426 C C . CYS B 1 262 ? 4.23 0.395 11.219 1 95.5 262 CYS B C 1
ATOM 4428 O O . CYS B 1 262 ? 4.012 0.094 12.391 1 95.5 262 CYS B O 1
ATOM 4430 N N . ARG B 1 263 ? 5.344 0.363 10.664 1 93.94 263 ARG B N 1
ATOM 4431 C CA . ARG B 1 263 ? 6.5 -0.025 11.469 1 93.94 263 ARG B CA 1
ATOM 4432 C C . ARG B 1 263 ? 6.762 0.988 12.578 1 93.94 263 ARG B C 1
ATOM 4434 O O . ARG B 1 263 ? 7.031 0.61 13.719 1 93.94 263 ARG B O 1
ATOM 4441 N N . LEU B 1 264 ? 6.719 2.225 12.25 1 92.38 264 LEU B N 1
ATOM 4442 C CA . LEU B 1 264 ? 6.973 3.271 13.234 1 92.38 264 LEU B CA 1
ATOM 4443 C C . LEU B 1 264 ? 5.926 3.24 14.344 1 92.38 264 LEU B C 1
ATOM 4445 O O . LEU B 1 264 ? 6.227 3.547 15.5 1 92.38 264 LEU B O 1
ATOM 4449 N N . MET B 1 265 ? 4.781 2.879 14.016 1 91.75 265 MET B N 1
ATOM 4450 C CA . MET B 1 265 ? 3.68 2.84 14.977 1 91.75 265 MET B CA 1
ATOM 4451 C C . MET B 1 265 ? 3.928 1.788 16.047 1 91.75 265 MET B C 1
ATOM 4453 O O . MET B 1 265 ? 3.32 1.833 17.125 1 91.75 265 MET B O 1
ATOM 4457 N N . LYS B 1 266 ? 4.77 0.892 15.781 1 87.62 266 LYS B N 1
ATOM 4458 C CA . LYS B 1 266 ? 5.082 -0.162 16.75 1 87.62 266 LYS B CA 1
ATOM 4459 C C . LYS B 1 266 ? 6.023 0.348 17.828 1 87.62 266 LYS B C 1
ATOM 4461 O O . LYS B 1 266 ? 6.223 -0.318 18.859 1 87.62 266 LYS B O 1
ATOM 4466 N N . ALA B 1 267 ? 6.562 1.503 17.562 1 86.06 267 ALA B N 1
ATOM 4467 C CA . ALA B 1 267 ? 7.5 2.041 18.547 1 86.06 267 ALA B CA 1
ATOM 4468 C C . ALA B 1 267 ? 6.777 2.441 19.828 1 86.06 267 ALA B C 1
ATOM 4470 O O . ALA B 1 267 ? 5.875 3.279 19.812 1 86.06 267 ALA B O 1
ATOM 4471 N N . LYS B 1 268 ? 7.215 1.848 20.906 1 78.94 268 LYS B N 1
ATOM 4472 C CA . LYS B 1 268 ? 6.578 2.1 22.188 1 78.94 268 LYS B CA 1
ATOM 4473 C C . LYS B 1 268 ? 7.184 3.322 22.875 1 78.94 268 LYS B C 1
ATOM 4475 O O . LYS B 1 268 ? 6.578 3.895 23.781 1 78.94 268 LYS B O 1
ATOM 4480 N N . ASP B 1 269 ? 8.336 3.586 22.516 1 78.94 269 ASP B N 1
ATOM 4481 C CA . ASP B 1 269 ? 9.047 4.723 23.094 1 78.94 269 ASP B CA 1
ATOM 4482 C C . ASP B 1 269 ? 10.039 5.312 22.094 1 78.94 269 ASP B C 1
ATOM 4484 O O . ASP B 1 269 ? 10.117 4.863 20.938 1 78.94 269 ASP B O 1
ATOM 4488 N N . GLN B 1 270 ? 10.727 6.281 22.594 1 77.62 270 GLN B N 1
ATOM 4489 C CA . GLN B 1 270 ? 11.656 7.02 21.734 1 77.62 270 GLN B CA 1
ATOM 4490 C C . GLN B 1 270 ? 12.812 6.129 21.281 1 77.62 270 GLN B C 1
ATOM 4492 O O . GLN B 1 270 ? 13.25 6.219 20.141 1 77.62 270 GLN B O 1
ATOM 4497 N N . SER B 1 271 ? 13.25 5.379 22.203 1 84.06 271 SER B N 1
ATOM 4498 C CA . SER B 1 271 ? 14.383 4.516 21.875 1 84.06 271 SER B CA 1
ATOM 4499 C C . SER B 1 271 ? 14.008 3.51 20.797 1 84.06 271 SER B C 1
ATOM 4501 O O . SER B 1 271 ? 14.797 3.262 19.875 1 84.06 271 SER B O 1
ATOM 4503 N N . ALA B 1 272 ? 12.836 2.988 20.938 1 86.19 272 ALA B N 1
ATOM 4504 C CA . ALA B 1 272 ? 12.352 2.045 19.938 1 86.19 272 ALA B CA 1
ATOM 4505 C C . ALA B 1 272 ? 12.172 2.73 18.578 1 86.19 272 ALA B C 1
ATOM 4507 O O . ALA B 1 272 ? 12.5 2.156 17.547 1 86.19 272 ALA B O 1
ATOM 4508 N N . ALA B 1 273 ? 11.672 3.926 18.562 1 84.62 273 ALA B N 1
ATOM 4509 C CA . ALA B 1 273 ? 11.492 4.688 17.328 1 84.62 273 ALA B CA 1
ATOM 4510 C C . ALA B 1 273 ? 12.828 4.953 16.656 1 84.62 273 ALA B C 1
ATOM 4512 O O . ALA B 1 273 ? 12.953 4.82 15.438 1 84.62 273 ALA B O 1
ATOM 4513 N N . TRP B 1 274 ? 13.797 5.203 17.484 1 84.25 274 TRP B N 1
ATOM 4514 C CA . TRP B 1 274 ? 15.125 5.484 16.953 1 84.25 274 TRP B CA 1
ATOM 4515 C C . TRP B 1 274 ? 15.727 4.242 16.297 1 84.25 274 TRP B C 1
ATOM 4517 O O . TRP B 1 274 ? 16.375 4.332 15.25 1 84.25 274 TRP B O 1
ATOM 4527 N N . ASN B 1 275 ? 15.523 3.197 16.906 1 88.31 275 ASN B N 1
ATOM 4528 C CA . ASN B 1 275 ? 16.016 1.951 16.328 1 88.31 275 ASN B CA 1
ATOM 4529 C C . ASN B 1 275 ? 15.375 1.68 14.961 1 88.31 275 ASN B C 1
ATOM 4531 O O . ASN B 1 275 ? 16.047 1.242 14.031 1 88.31 275 ASN B O 1
ATOM 4535 N N . ILE B 1 276 ? 14.141 1.944 14.883 1 89.44 276 ILE B N 1
ATOM 4536 C CA . ILE B 1 276 ? 13.422 1.758 13.625 1 89.44 276 ILE B CA 1
ATOM 4537 C C . ILE B 1 276 ? 13.961 2.723 12.578 1 89.44 276 ILE B C 1
ATOM 4539 O O . ILE B 1 276 ? 14.195 2.332 11.43 1 89.44 276 ILE B O 1
ATOM 4543 N N . LEU B 1 277 ? 14.242 3.904 12.953 1 87.75 277 LEU B N 1
ATOM 4544 C CA . LEU B 1 277 ? 14.742 4.926 12.039 1 87.75 277 LEU B CA 1
ATOM 4545 C C . LEU B 1 277 ? 16.141 4.586 11.555 1 87.75 277 LEU B C 1
ATOM 4547 O O . LEU B 1 277 ? 16.469 4.809 10.391 1 87.75 277 LEU B O 1
ATOM 4551 N N . GLN B 1 278 ? 16.922 4.105 12.43 1 87.62 278 GLN B N 1
ATOM 4552 C CA . GLN B 1 278 ? 18.266 3.68 12.031 1 87.62 278 GLN B CA 1
ATOM 4553 C C . GLN B 1 278 ? 18.203 2.566 10.992 1 87.62 278 GLN B C 1
ATOM 4555 O O . GLN B 1 278 ? 18.984 2.547 10.039 1 87.62 278 GLN B O 1
ATOM 4560 N N . TYR B 1 279 ? 17.312 1.737 11.219 1 90.56 279 TYR B N 1
ATOM 4561 C CA . TYR B 1 279 ? 17.094 0.685 10.234 1 90.56 279 TYR B CA 1
ATOM 4562 C C . TYR B 1 279 ? 16.688 1.271 8.883 1 90.56 279 TYR B C 1
ATOM 4564 O O . TYR B 1 279 ? 17.188 0.843 7.84 1 90.56 279 TYR B O 1
ATOM 4572 N N . PHE B 1 280 ? 15.812 2.283 8.914 1 89.31 280 PHE B N 1
ATOM 4573 C CA . PHE B 1 280 ? 15.375 2.945 7.691 1 89.31 280 PHE B CA 1
ATOM 4574 C C . PHE B 1 280 ? 16.562 3.555 6.949 1 89.31 280 PHE B C 1
ATOM 4576 O O . PHE B 1 280 ? 16.609 3.541 5.719 1 89.31 280 PHE B O 1
ATOM 4583 N N . SER B 1 281 ? 17.5 4.02 7.664 1 87.69 281 SER B N 1
ATOM 4584 C CA . SER B 1 281 ? 18.625 4.766 7.098 1 87.69 281 SER B CA 1
ATOM 4585 C C . SER B 1 281 ? 19.484 3.879 6.195 1 87.69 281 SER B C 1
ATOM 4587 O O . SER B 1 281 ? 20.234 4.379 5.352 1 87.69 281 SER B O 1
ATOM 4589 N N . HIS B 1 282 ? 19.375 2.623 6.336 1 88.69 282 HIS B N 1
ATOM 4590 C CA . HIS B 1 282 ? 20.172 1.688 5.551 1 88.69 282 HIS B CA 1
ATOM 4591 C C . HIS B 1 282 ? 19.594 1.503 4.156 1 88.69 282 HIS B C 1
ATOM 4593 O O . HIS B 1 282 ? 20.25 0.956 3.27 1 88.69 282 HIS B O 1
ATOM 4599 N N . PHE B 1 283 ? 18.422 1.961 3.926 1 88 283 PHE B N 1
ATOM 4600 C CA . PHE B 1 283 ? 17.719 1.639 2.684 1 88 283 PHE B CA 1
ATOM 4601 C C . PHE B 1 283 ? 17.781 2.811 1.71 1 88 283 PHE B C 1
ATOM 4603 O O . PHE B 1 283 ? 17.562 2.639 0.51 1 88 283 PHE B O 1
ATOM 4610 N N . SER B 1 284 ? 18.016 3.992 2.234 1 85.19 284 SER B N 1
ATOM 4611 C CA . SER B 1 284 ? 18.062 5.16 1.359 1 85.19 284 SER B CA 1
ATOM 4612 C C . SER B 1 284 ? 18.859 6.293 1.987 1 85.19 284 SER B C 1
ATOM 4614 O O . SER B 1 284 ? 18.922 6.418 3.213 1 85.19 284 SER B O 1
ATOM 4616 N N . ASP B 1 285 ? 19.375 7.148 1.08 1 84.69 285 ASP B N 1
ATOM 4617 C CA . ASP B 1 285 ? 20.078 8.344 1.539 1 84.69 285 ASP B CA 1
ATOM 4618 C C . ASP B 1 285 ? 19.188 9.578 1.408 1 84.69 285 ASP B C 1
ATOM 4620 O O . ASP B 1 285 ? 19.609 10.688 1.739 1 84.69 285 ASP B O 1
ATOM 4624 N N . ASP B 1 286 ? 17.984 9.328 1.061 1 84.12 286 ASP B N 1
ATOM 4625 C CA . ASP B 1 286 ? 17.062 10.453 0.914 1 84.12 286 ASP B CA 1
ATOM 4626 C C . ASP B 1 286 ? 16.562 10.938 2.275 1 84.12 286 ASP B C 1
ATOM 4628 O O . ASP B 1 286 ? 16.625 10.203 3.262 1 84.12 286 ASP B O 1
ATOM 4632 N N . ALA B 1 287 ? 16.156 12.203 2.23 1 86.12 287 ALA B N 1
ATOM 4633 C CA . ALA B 1 287 ? 15.578 12.75 3.453 1 86.12 287 ALA B CA 1
ATOM 4634 C C . ALA B 1 287 ? 14.32 11.992 3.854 1 86.12 287 ALA B C 1
ATOM 4636 O O . ALA B 1 287 ? 13.547 11.555 2.994 1 86.12 287 ALA B O 1
ATOM 4637 N N . PHE B 1 288 ? 14.164 11.82 5.156 1 90.12 288 PHE B N 1
ATOM 4638 C CA . PHE B 1 288 ? 13.008 11.148 5.738 1 90.12 288 PHE B CA 1
ATOM 4639 C C . PHE B 1 288 ? 12.438 11.953 6.902 1 90.12 288 PHE B C 1
ATOM 4641 O O . PHE B 1 288 ? 13.188 12.578 7.656 1 90.12 288 PHE B O 1
ATOM 4648 N N . GLY B 1 289 ? 11.117 11.945 7.07 1 91.12 289 GLY B N 1
ATOM 4649 C CA . GLY B 1 289 ? 10.453 12.578 8.195 1 91.12 289 GLY B CA 1
ATOM 4650 C C . GLY B 1 289 ? 9.141 11.914 8.57 1 91.12 289 GLY B C 1
ATOM 4651 O O . GLY B 1 289 ? 8.477 11.312 7.719 1 91.12 289 GLY B O 1
ATOM 4652 N N . ALA B 1 290 ? 8.789 12.008 9.836 1 93.19 290 ALA B N 1
ATOM 4653 C CA . ALA B 1 290 ? 7.535 11.43 10.305 1 93.19 290 ALA B CA 1
ATOM 4654 C C . ALA B 1 290 ? 6.953 12.234 11.469 1 93.19 290 ALA B C 1
ATOM 4656 O O . ALA B 1 290 ? 7.695 12.773 12.289 1 93.19 290 ALA B O 1
ATOM 4657 N N . ILE B 1 291 ? 5.695 12.328 11.469 1 93.31 291 ILE B N 1
ATOM 4658 C CA . ILE B 1 291 ? 4.957 12.836 12.617 1 93.31 291 ILE B CA 1
ATOM 4659 C C . ILE B 1 291 ? 4.078 11.734 13.195 1 93.31 291 ILE B C 1
ATOM 4661 O O . ILE B 1 291 ? 3.535 10.914 12.453 1 93.31 291 ILE B O 1
ATOM 4665 N N . TYR B 1 292 ? 4.016 11.719 14.516 1 92.62 292 TYR B N 1
ATOM 4666 C CA . TYR B 1 292 ? 3.385 10.594 15.203 1 92.62 292 TYR B CA 1
ATOM 4667 C C . TYR B 1 292 ? 2.68 11.062 16.469 1 92.62 292 TYR B C 1
ATOM 4669 O O . TYR B 1 292 ? 3.197 11.906 17.203 1 92.62 292 TYR B O 1
ATOM 4677 N N . ILE B 1 293 ? 1.372 10.648 16.641 1 92.12 293 ILE B N 1
ATOM 4678 C CA . ILE B 1 293 ? 0.678 10.711 17.922 1 92.12 293 ILE B CA 1
ATOM 4679 C C . ILE B 1 293 ? 0.417 9.297 18.438 1 92.12 293 ILE B C 1
ATOM 4681 O O . ILE B 1 293 ? -0.192 8.477 17.734 1 92.12 293 ILE B O 1
ATOM 4685 N N . ASN B 1 294 ? 0.884 8.984 19.641 1 90.38 294 ASN B N 1
ATOM 4686 C CA . ASN B 1 294 ? 0.609 7.645 20.156 1 90.38 294 ASN B CA 1
ATOM 4687 C C . ASN B 1 294 ? -0.734 7.586 20.875 1 90.38 294 ASN B C 1
ATOM 4689 O O . ASN B 1 294 ? -1.438 8.594 20.969 1 90.38 294 ASN B O 1
ATOM 4693 N N . ARG B 1 295 ? -1.113 6.453 21.359 1 89.62 295 ARG B N 1
ATOM 4694 C CA . ARG B 1 295 ? -2.432 6.219 21.938 1 89.62 295 ARG B CA 1
ATOM 4695 C C . ARG B 1 295 ? -2.65 7.082 23.188 1 89.62 295 ARG B C 1
ATOM 4697 O O . ARG B 1 295 ? -3.789 7.395 23.531 1 89.62 295 ARG B O 1
ATOM 4704 N N . GLU B 1 296 ? -1.583 7.5 23.812 1 87.25 296 GLU B N 1
ATOM 4705 C CA . GLU B 1 296 ? -1.673 8.32 25.016 1 87.25 296 GLU B CA 1
ATOM 4706 C C . GLU B 1 296 ? -1.701 9.805 24.688 1 87.25 296 GLU B C 1
ATOM 4708 O O . GLU B 1 296 ? -1.831 10.648 25.562 1 87.25 296 GLU B O 1
ATOM 4713 N N . GLY B 1 297 ? -1.554 10.109 23.422 1 88 297 GLY B N 1
ATOM 4714 C CA . GLY B 1 297 ? -1.557 11.5 23 1 88 297 GLY B CA 1
ATOM 4715 C C . GLY B 1 297 ? -0.174 12.125 22.984 1 88 297 GLY B C 1
ATOM 4716 O O . GLY B 1 297 ? -0.037 13.344 22.859 1 88 297 GLY B O 1
ATOM 4717 N N . ARG B 1 298 ? 0.797 11.344 23.203 1 87.5 298 ARG B N 1
ATOM 4718 C CA . ARG B 1 298 ? 2.162 11.852 23.094 1 87.5 298 ARG B CA 1
ATOM 4719 C C . ARG B 1 298 ? 2.572 12.016 21.641 1 87.5 298 ARG B C 1
ATOM 4721 O O . ARG B 1 298 ? 2.229 11.188 20.797 1 87.5 298 ARG B O 1
ATOM 4728 N N . ILE B 1 299 ? 3.336 13.102 21.406 1 89.88 299 ILE B N 1
ATOM 4729 C CA . ILE B 1 299 ? 3.662 13.469 20.031 1 89.88 299 ILE B CA 1
ATOM 4730 C C . ILE B 1 299 ? 5.125 13.148 19.75 1 89.88 299 ILE B C 1
ATOM 4732 O O . ILE B 1 299 ? 6 13.391 20.594 1 89.88 299 ILE B O 1
ATOM 4736 N N . GLY B 1 300 ? 5.344 12.523 18.641 1 86.81 300 GLY B N 1
ATOM 4737 C CA . GLY B 1 300 ? 6.684 12.305 18.125 1 86.81 300 GLY B CA 1
ATOM 4738 C C . GLY B 1 300 ? 6.898 12.906 16.75 1 86.81 300 GLY B C 1
ATOM 4739 O O . GLY B 1 300 ? 6.004 12.859 15.898 1 86.81 300 GLY B O 1
ATOM 4740 N N . VAL B 1 301 ? 8.039 13.602 16.547 1 89.44 301 VAL B N 1
ATOM 4741 C CA . VAL B 1 301 ? 8.5 14.078 15.242 1 89.44 301 VAL B CA 1
ATOM 4742 C C . VAL B 1 301 ? 9.898 13.547 14.961 1 89.44 301 VAL B C 1
ATOM 4744 O O . VAL B 1 301 ? 10.805 13.703 15.789 1 89.44 301 VAL B O 1
ATOM 4747 N N . TYR B 1 302 ? 10.031 12.992 13.797 1 87.44 302 TYR B N 1
ATOM 4748 C CA . TYR B 1 302 ? 11.289 12.328 13.469 1 87.44 302 TYR B CA 1
ATOM 4749 C C . TYR B 1 302 ? 11.789 12.773 12.102 1 87.44 302 TYR B C 1
ATOM 4751 O O . TYR B 1 302 ? 11.008 12.938 11.164 1 87.44 302 TYR B O 1
ATOM 4759 N N . THR B 1 303 ? 13.109 12.984 12.047 1 86.75 303 THR B N 1
ATOM 4760 C CA . THR B 1 303 ? 13.75 13.289 10.773 1 86.75 303 THR B CA 1
ATOM 4761 C C . THR B 1 303 ? 15.047 12.492 10.617 1 86.75 303 THR B C 1
ATOM 4763 O O . THR B 1 303 ? 15.734 12.219 11.602 1 86.75 303 THR B O 1
ATOM 4766 N N . LEU B 1 304 ? 15.203 12.062 9.391 1 83.62 304 LEU B N 1
ATOM 4767 C CA . LEU B 1 304 ? 16.438 11.383 9 1 83.62 304 LEU B CA 1
ATOM 4768 C C . LEU B 1 304 ? 17.016 11.992 7.73 1 83.62 304 LEU B C 1
ATOM 4770 O O . LEU B 1 304 ? 16.297 12.211 6.754 1 83.62 304 LEU B O 1
ATOM 4774 N N . LYS B 1 305 ? 18.375 12.32 7.75 1 81.19 305 LYS B N 1
ATOM 4775 C CA . LYS B 1 305 ? 19.156 12.75 6.598 1 81.19 305 LYS B CA 1
ATOM 4776 C C . LYS B 1 305 ? 18.516 13.953 5.914 1 81.19 305 LYS B C 1
ATOM 4778 O O . LYS B 1 305 ? 18.375 13.977 4.688 1 81.19 305 LYS B O 1
ATOM 4783 N N . GLY B 1 306 ? 18.125 14.906 6.691 1 81.12 306 GLY B N 1
ATOM 4784 C CA . GLY B 1 306 ? 17.516 16.109 6.152 1 81.12 306 GLY B CA 1
ATOM 4785 C C . GLY B 1 306 ? 16.594 16.797 7.137 1 81.12 306 GLY B C 1
ATOM 4786 O O . GLY B 1 306 ? 16.766 16.672 8.352 1 81.12 306 GLY B O 1
ATOM 4787 N N . GLN B 1 307 ? 15.695 17.609 6.523 1 82.62 307 GLN B N 1
ATOM 4788 C CA . GLN B 1 307 ? 14.766 18.391 7.336 1 82.62 307 GLN B CA 1
ATOM 4789 C C . GLN B 1 307 ? 13.328 18.172 6.895 1 82.62 307 GLN B C 1
ATOM 4791 O O . GLN B 1 307 ? 13.078 17.734 5.766 1 82.62 307 GLN B O 1
ATOM 4796 N N . MET B 1 308 ? 12.477 18.391 7.781 1 87.81 308 MET B N 1
ATOM 4797 C CA . MET B 1 308 ? 11.039 18.375 7.52 1 87.81 308 MET B CA 1
ATOM 4798 C C . MET B 1 308 ? 10.32 19.422 8.367 1 87.81 308 MET B C 1
ATOM 4800 O O . MET B 1 308 ? 10.328 19.344 9.594 1 87.81 308 MET B O 1
ATOM 4804 N N . PRO B 1 309 ? 9.742 20.438 7.758 1 88.31 309 PRO B N 1
ATOM 4805 C CA . PRO B 1 309 ? 8.977 21.391 8.555 1 88.31 309 PRO B CA 1
ATOM 4806 C C . PRO B 1 309 ? 7.746 20.766 9.211 1 88.31 309 PRO B C 1
ATOM 4808 O O . PRO B 1 309 ? 7.066 19.953 8.594 1 88.31 309 PRO B O 1
ATOM 4811 N N . TRP B 1 310 ? 7.531 21.172 10.477 1 90.88 310 TRP B N 1
ATOM 4812 C CA . TRP B 1 310 ? 6.387 20.625 11.203 1 90.88 310 TRP B CA 1
ATOM 4813 C C . TRP B 1 310 ? 5.875 21.625 12.227 1 90.88 310 TRP B C 1
ATOM 4815 O O . TRP B 1 310 ? 6.602 22.531 12.633 1 90.88 310 TRP B O 1
ATOM 4825 N N . TYR B 1 311 ? 4.617 21.516 12.547 1 91.69 311 TYR B N 1
ATOM 4826 C CA . TYR B 1 311 ? 3.955 22.359 13.531 1 91.69 311 TYR B CA 1
ATOM 4827 C C . TYR B 1 311 ? 2.971 21.562 14.367 1 91.69 311 TYR B C 1
ATOM 4829 O O . TYR B 1 311 ? 2.152 20.812 13.828 1 91.69 311 TYR B O 1
ATOM 4837 N N . VAL B 1 312 ? 3.096 21.719 15.734 1 92 312 VAL B N 1
ATOM 4838 C CA . VAL B 1 312 ? 2.266 20.969 16.672 1 92 312 VAL B CA 1
ATOM 4839 C C . VAL B 1 312 ? 1.443 21.938 17.531 1 92 312 VAL B C 1
ATOM 4841 O O . VAL B 1 312 ? 1.961 22.953 18 1 92 312 VAL B O 1
ATOM 4844 N N . ILE B 1 313 ? 0.181 21.641 17.672 1 92.81 313 ILE B N 1
ATOM 4845 C CA . ILE B 1 313 ? -0.649 22.297 18.672 1 92.81 313 ILE B CA 1
ATOM 4846 C C . ILE B 1 313 ? -1.321 21.266 19.562 1 92.81 313 ILE B C 1
ATOM 4848 O O . ILE B 1 313 ? -1.972 20.344 19.062 1 92.81 313 ILE B O 1
ATOM 4852 N N . LYS B 1 314 ? -1.175 21.375 20.797 1 90.88 314 LYS B N 1
ATOM 4853 C CA . LYS B 1 314 ? -1.825 20.562 21.828 1 90.88 314 LYS B CA 1
ATOM 4854 C C . LYS B 1 314 ? -2.221 21.406 23.031 1 90.88 314 LYS B C 1
ATOM 4856 O O . LYS B 1 314 ? -1.358 21.859 23.781 1 90.88 314 LYS B O 1
ATOM 4861 N N . GLY B 1 315 ? -3.527 21.484 23.219 1 86.75 315 GLY B N 1
ATOM 4862 C CA . GLY B 1 315 ? -3.947 22.422 24.266 1 86.75 315 GLY B CA 1
ATOM 4863 C C . GLY B 1 315 ? -3.402 23.812 24.078 1 86.75 315 GLY B C 1
ATOM 4864 O O . GLY B 1 315 ? -3.598 24.422 23.016 1 86.75 315 GLY B O 1
ATOM 4865 N N . SER B 1 316 ? -2.701 24.203 25.016 1 80.94 316 SER B N 1
ATOM 4866 C CA . SER B 1 316 ? -2.09 25.531 24.938 1 80.94 316 SER B CA 1
ATOM 4867 C C . SER B 1 316 ? -0.654 25.453 24.422 1 80.94 316 SER B C 1
ATOM 4869 O O . SER B 1 316 ? -0.013 26.469 24.188 1 80.94 316 SER B O 1
ATOM 4871 N N . GLY B 1 317 ? -0.234 24.219 24.203 1 81.94 317 GLY B N 1
ATOM 4872 C CA . GLY B 1 317 ? 1.148 24.031 23.797 1 81.94 317 GLY B CA 1
ATOM 4873 C C . GLY B 1 317 ? 1.328 24.047 22.281 1 81.94 317 GLY B C 1
ATOM 4874 O O . GLY B 1 317 ? 0.49 23.531 21.547 1 81.94 317 GLY B O 1
ATOM 4875 N N . ILE B 1 318 ? 2.326 24.891 21.891 1 80.06 318 ILE B N 1
ATOM 4876 C CA . ILE B 1 318 ? 2.725 24.953 20.484 1 80.06 318 ILE B CA 1
ATOM 4877 C C . ILE B 1 318 ? 4.199 24.578 20.359 1 80.06 318 ILE B C 1
ATOM 4879 O O . ILE B 1 318 ? 5.031 25 21.156 1 80.06 318 ILE B O 1
ATOM 4883 N N . ARG B 1 319 ? 4.453 23.719 19.422 1 79.25 319 ARG B N 1
ATOM 4884 C CA . ARG B 1 319 ? 5.828 23.391 19.047 1 79.25 319 ARG B CA 1
ATOM 4885 C C . ARG B 1 319 ? 5.98 23.359 17.531 1 79.25 319 ARG B C 1
ATOM 4887 O O . ARG B 1 319 ? 5.035 23.031 16.812 1 79.25 319 ARG B O 1
ATOM 4894 N N . CYS B 1 320 ? 7.082 23.891 17.062 1 76.75 320 CYS B N 1
ATOM 4895 C CA . CYS B 1 320 ? 7.344 23.859 15.633 1 76.75 320 CYS B CA 1
ATOM 4896 C C . CYS B 1 320 ? 8.836 23.719 15.352 1 76.75 320 CYS B C 1
ATOM 4898 O O . CYS B 1 320 ? 9.656 23.891 16.25 1 76.75 320 CYS B O 1
ATOM 4900 N N . GLY B 1 321 ? 9.18 23.25 14.258 1 74.38 321 GLY B N 1
ATOM 4901 C CA . GLY B 1 321 ? 10.586 23.125 13.883 1 74.38 321 GLY B CA 1
ATOM 4902 C C . GLY B 1 321 ? 10.781 22.516 12.508 1 74.38 321 GLY B C 1
ATOM 4903 O O . GLY B 1 321 ? 9.812 22.312 11.766 1 74.38 321 GLY B O 1
ATOM 4904 N N . ASP B 1 322 ? 11.742 22.719 11.844 1 62.53 322 ASP B N 1
ATOM 4905 C CA . ASP B 1 322 ? 12.133 22.031 10.617 1 62.53 322 ASP B CA 1
ATOM 4906 C C . ASP B 1 322 ? 13.297 21.078 10.867 1 62.53 322 ASP B C 1
ATOM 4908 O O . ASP B 1 322 ? 13.695 20.328 9.977 1 62.53 322 ASP B O 1
ATOM 4912 N N . TYR B 1 323 ? 14.133 21.656 11.922 1 53.16 323 TYR B N 1
ATOM 4913 C CA . TYR B 1 323 ? 15.555 21.328 11.992 1 53.16 323 TYR B CA 1
ATOM 4914 C C . TYR B 1 323 ? 15.758 19.828 12.109 1 53.16 323 TYR B C 1
ATOM 4916 O O . TYR B 1 323 ? 14.805 19.078 12.359 1 53.16 323 TYR B O 1
ATOM 4924 N N . LEU B 1 324 ? 17.219 19.406 12.438 1 44.34 324 LEU B N 1
ATOM 4925 C CA . LEU B 1 324 ? 18.359 18.547 12.117 1 44.34 324 LEU B CA 1
ATOM 4926 C C . LEU B 1 324 ? 18.016 17.094 12.391 1 44.34 324 LEU B C 1
ATOM 4928 O O . LEU B 1 324 ? 17.125 16.797 13.18 1 44.34 324 LEU B O 1
ATOM 4932 N N . PRO B 1 325 ? 18.688 16.422 11.617 1 43.84 325 PRO B N 1
ATOM 4933 C CA . PRO B 1 325 ? 18.906 14.984 11.828 1 43.84 325 PRO B CA 1
ATOM 4934 C C . PRO B 1 325 ? 18.938 14.609 13.312 1 43.84 325 PRO B C 1
ATOM 4936 O O . PRO B 1 325 ? 19.594 15.281 14.109 1 43.84 325 PRO B O 1
ATOM 4939 N N . GLY B 1 326 ? 18.297 13.82 13.781 1 42.25 326 GLY B N 1
ATOM 4940 C CA . GLY B 1 326 ? 18.453 13.344 15.141 1 42.25 326 GLY B CA 1
ATOM 4941 C C . GLY B 1 326 ? 17.453 13.961 16.109 1 42.25 326 GLY B C 1
ATOM 4942 O O . GLY B 1 326 ? 17.547 13.766 17.328 1 42.25 326 GLY B O 1
ATOM 4943 N N . CYS B 1 327 ? 17.078 15.109 15.703 1 40.16 327 CYS B N 1
ATOM 4944 C CA . CYS B 1 327 ? 16.328 15.719 16.797 1 40.16 327 CYS B CA 1
ATOM 4945 C C . CYS B 1 327 ? 14.992 15.008 17 1 40.16 327 CYS B C 1
ATOM 4947 O O . CYS B 1 327 ? 14.188 14.891 16.078 1 40.16 327 CYS B O 1
ATOM 4949 N N . TYR B 1 328 ? 14.961 13.922 17.562 1 45.47 328 TYR B N 1
ATOM 4950 C CA . TYR B 1 328 ? 13.742 13.383 18.172 1 45.47 328 TYR B CA 1
ATOM 4951 C C . TYR B 1 328 ? 13.141 14.375 19.156 1 45.47 328 TYR B C 1
ATOM 4953 O O . TYR B 1 328 ? 13.852 14.945 19.984 1 45.47 328 TYR B O 1
ATOM 4961 N N . SER B 1 329 ? 12.477 15.312 18.781 1 40.34 329 SER B N 1
ATOM 4962 C CA . SER B 1 329 ? 11.867 15.875 19.969 1 40.34 329 SER B CA 1
ATOM 4963 C C . SER B 1 329 ? 10.984 14.844 20.688 1 40.34 329 SER B C 1
ATOM 4965 O O . SER B 1 329 ? 10.094 14.25 20.062 1 40.34 329 SER B O 1
ATOM 4967 N N . GLY B 1 330 ? 11.617 14.109 21.5 1 36.91 330 GLY B N 1
ATOM 4968 C CA . GLY B 1 330 ? 10.93 13.281 22.484 1 36.91 330 GLY B CA 1
ATOM 4969 C C . GLY B 1 330 ? 9.539 13.789 22.812 1 36.91 330 GLY B C 1
ATOM 4970 O O . GLY B 1 330 ? 9.211 14.953 22.547 1 36.91 330 GLY B O 1
ATOM 4971 N N . PHE B 1 331 ? 8.672 12.75 22.938 1 37.97 331 PHE B N 1
ATOM 4972 C CA . PHE B 1 331 ? 7.375 12.891 23.578 1 37.97 331 PHE B CA 1
ATOM 4973 C C . PHE B 1 331 ? 7.441 13.891 24.719 1 37.97 331 PHE B C 1
ATOM 4975 O O . PHE B 1 331 ? 8.32 13.805 25.578 1 37.97 331 PHE B O 1
ATOM 4982 N N . THR B 1 332 ? 7.629 15.102 24.609 1 31.69 332 THR B N 1
ATOM 4983 C CA . THR B 1 332 ? 7.371 15.812 25.859 1 31.69 332 THR B CA 1
ATOM 4984 C C . THR B 1 332 ? 5.883 15.789 26.203 1 31.69 332 THR B C 1
ATOM 4986 O O . THR B 1 332 ? 5.039 15.859 25.297 1 31.69 332 THR B O 1
#